Protein 4HPP (pdb70)

CATH classification: 3.10.20.70 (+1 more: 3.30.590.10)

Secondary structure (DSSP, 8-state):
---PPPPPEEEEEEE-TTS-EEEEEEEGGGHHHHHTT-EEE-GGGGG--TTS---TT-S-SSS--EEEEE-GGG-EEE---SSTTSPPEEEEEEEEE-TTS-B-TT-HHHHHHHHHHHHHHTTEEEEEEEEEEEEEE---SSS---TT-HHHHHHTTTHHHHHHHHHHHTT--EEEEEE-SSTTEEEEEE--EETHHHHHHHHHHHHHHHHHHHHHT-EEE-SSSSSTTPPP--EEEEEEEEETTS-BSSB-TTSGGGB-HHHHHHHHHHHHHHHHHHHHHS-SGGGHHHHS-STT---B--EESS-TTSSEEEE----SSS--SSTT-EEEEEEE-TTS-HHHHHHHHHHHHHHHHHTT-------PBP-SSHHHHHHHHHT-HHHHTTS-HHHHHHHHHHHHHHHHHHTT--HHHHHHHHTTT-

InterPro domains:
  IPR008146 Glutamine synthetase, catalytic domain [PF00120] (106-426)
  IPR008146 Glutamine synthetase, catalytic domain [PS51987] (108-443)
  IPR008146 Glutamine synthetase, catalytic domain [SM01230] (105-353)
  IPR008147 Glutamine synthetase, N-terminal domain [PF16952] (3-104)
  IPR014746 Glutamine synthetase/guanido kinase, catalytic domain [SSF55931] (105-440)
  IPR036651 Glutamine synthetase, N-terminal domain superfamily [G3DSA:3.10.20.70] (1-101)

Organism: Pseudomonas aeruginosa (strain ATCC 15692 / DSM 22644 / CIP 104116 / JCM 14847 / LMG 12228 / 1C / PRS 101 / PAO1) (NCBI:txid208964)

B-factor: mean 60.56, std 21.98, range [16.74, 194.94]

Sequence (426 aa):
MNRLQPVRLVSFVTTDLAGITRGRSLPLATLEEQLASGCGWVPANSSLTPQDLIDESSPWGSHGDLRLLPDPNSRVRVEQGPDAAAPALDYLHGNLVETDGTPWPACPRSLLRAEVERYRDSGLQVIAAFEHEFSLLGLPGERPAAAFSLQAQRAAGQFPGWLVSALAQAGTEPEMFLPEYGQRQYEVTCRPAQGVAAADRAVNVREVTREVARQMGLRTCFAPLPAPGAVTNGVHLHLSLQHADGSPLLYEPGRPNDLSELGEHWAAGVLAHLPALCALTAPTAASYLRLKPHHWSAAYACLGLRNREAALRICPVVSVGGKPLGKQYNLEFRPMDATTCPHLAMAAVLIAGRLGIERRLPLRRGIQALPATLGDALDCLQRDEALCAELPKPLLDTYLAMKRHELALTAGLSDDDLCRHYAELY

Solvent-accessible surface area: 18866 Å² total

Structure (mmCIF, N/CA/C/O backbone):
data_4HPP
#
_entry.id   4HPP
#
_cell.length_a   140.010
_cell.length_b   140.010
_cell.length_c   45.030
_cell.angle_alpha   90.00
_cell.angle_beta   90.00
_cell.angle_gamma   120.00
#
_symmetry.space_group_name_H-M   'P 6'
#
loop_
_entity.id
_entity.type
_entity.pdbx_description
1 polymer 'Probable glutamine synthetase'
2 non-polymer 'MAGNESIUM ION'
3 non-polymer 'CALCIUM ION'
4 non-polymer 'GLUTAMIC ACID'
5 water water
#
loop_
_atom_site.group_PDB
_atom_site.id
_atom_site.type_symbol
_atom_site.label_atom_id
_atom_site.label_alt_id
_atom_site.label_comp_id
_atom_site.label_asym_id
_atom_site.label_entity_id
_atom_site.label_seq_id
_atom_site.pdbx_PDB_ins_code
_atom_site.Cartn_x
_atom_site.Cartn_y
_atom_site.Cartn_z
_atom_site.occupancy
_atom_site.B_iso_or_equiv
_atom_site.auth_seq_id
_atom_site.auth_comp_id
_atom_site.auth_asym_id
_atom_site.auth_atom_id
_atom_site.pdbx_PDB_model_num
ATOM 1 N N . MET A 1 1 ? 5.954 -18.386 34.844 1.00 145.80 1 MET A N 1
ATOM 2 C CA . MET A 1 1 ? 6.459 -18.128 36.230 1.00 145.90 1 MET A CA 1
ATOM 3 C C . MET A 1 1 ? 7.520 -17.018 36.164 1.00 137.10 1 MET A C 1
ATOM 4 O O . MET A 1 1 ? 7.408 -15.987 36.835 1.00 121.78 1 MET A O 1
ATOM 9 N N . ASN A 1 2 ? 8.537 -17.264 35.335 1.00 121.53 2 ASN A N 1
ATOM 10 C CA . ASN A 1 2 ? 9.623 -16.337 35.031 1.00 107.43 2 ASN A CA 1
ATOM 11 C C . ASN A 1 2 ? 9.709 -16.272 33.496 1.00 100.13 2 ASN A C 1
ATOM 12 O O . ASN A 1 2 ? 9.607 -17.297 32.827 1.00 104.39 2 ASN A O 1
ATOM 17 N N . ARG A 1 3 ? 9.844 -15.081 32.922 1.00 83.77 3 ARG A N 1
ATOM 18 C CA . ARG A 1 3 ? 10.077 -14.987 31.480 1.00 70.67 3 ARG A CA 1
ATOM 19 C C . ARG A 1 3 ? 11.568 -15.228 31.221 1.00 75.52 3 ARG A C 1
ATOM 20 O O . ARG A 1 3 ? 12.416 -14.436 31.649 1.00 70.57 3 ARG A O 1
ATOM 28 N N . LEU A 1 4 ? 11.895 -16.320 30.526 1.00 81.03 4 LEU A N 1
ATOM 29 C CA . LEU A 1 4 ? 13.303 -16.670 30.296 1.00 74.40 4 LEU A CA 1
ATOM 30 C C . LEU A 1 4 ? 14.045 -15.643 29.436 1.00 66.87 4 LEU A C 1
ATOM 31 O O . LEU A 1 4 ? 13.428 -14.847 28.690 1.00 66.39 4 LEU A O 1
ATOM 36 N N . GLN A 1 5 ? 15.366 -15.678 29.589 1.00 64.50 5 GLN A N 1
ATOM 37 C CA . GLN A 1 5 ? 16.329 -14.861 28.865 1.00 66.19 5 GLN A CA 1
ATOM 38 C C . GLN A 1 5 ? 17.050 -15.672 27.771 1.00 61.54 5 GLN A C 1
ATOM 39 O O . GLN A 1 5 ? 17.333 -16.872 27.937 1.00 53.92 5 GLN A O 1
ATOM 45 N N . PRO A 1 6 ? 17.329 -15.016 26.628 1.00 60.44 6 PRO A N 1
ATOM 46 C CA . PRO A 1 6 ? 18.296 -15.455 25.607 1.00 49.85 6 PRO A CA 1
ATOM 47 C C . PRO A 1 6 ? 19.678 -15.619 26.205 1.00 45.50 6 PRO A C 1
ATOM 48 O O . PRO A 1 6 ? 20.042 -14.907 27.144 1.00 54.70 6 PRO A O 1
ATOM 52 N N . VAL A 1 7 ? 20.447 -16.575 25.732 1.00 37.99 7 VAL A N 1
ATOM 53 C CA . VAL A 1 7 ? 21.763 -16.777 26.326 1.00 37.53 7 VAL A CA 1
ATOM 54 C C . VAL A 1 7 ? 22.676 -15.628 25.886 1.00 39.64 7 VAL A C 1
ATOM 55 O O . VAL A 1 7 ? 22.552 -15.126 24.777 1.00 52.98 7 VAL A O 1
ATOM 59 N N . ARG A 1 8 ? 23.546 -15.150 26.761 1.00 44.60 8 ARG A N 1
ATOM 60 C CA . ARG A 1 8 ? 24.514 -14.167 26.356 1.00 45.97 8 ARG A CA 1
ATOM 61 C C . ARG A 1 8 ? 25.653 -14.950 25.737 1.00 48.20 8 ARG A C 1
ATOM 62 O O . ARG A 1 8 ? 26.209 -15.850 26.399 1.00 44.31 8 ARG A O 1
ATOM 70 N N . LEU A 1 9 ? 25.977 -14.615 24.475 1.00 46.00 9 LEU A N 1
ATOM 71 C CA . LEU A 1 9 ? 27.114 -15.204 23.742 1.00 39.87 9 LEU A CA 1
ATOM 72 C C . LEU A 1 9 ? 28.379 -14.320 23.823 1.00 45.89 9 LEU A C 1
ATOM 73 O O . LEU A 1 9 ? 28.310 -13.097 23.763 1.00 47.13 9 LEU A O 1
ATOM 78 N N . VAL A 1 10 ? 29.538 -14.946 23.998 1.00 43.29 10 VAL A N 1
ATOM 79 C CA . VAL A 1 10 ? 30.765 -14.214 23.956 1.00 40.39 10 VAL A CA 1
ATOM 80 C C . VAL A 1 10 ? 31.482 -14.591 22.669 1.00 41.64 10 VAL A C 1
ATOM 81 O O . VAL A 1 10 ? 31.612 -15.774 22.373 1.00 46.76 10 VAL A O 1
ATOM 85 N N . SER A 1 11 ? 31.928 -13.608 21.898 1.00 39.35 11 SER A N 1
ATOM 86 C CA . SER A 1 11 ? 32.753 -13.918 20.750 1.00 41.05 11 SER A CA 1
ATOM 87 C C . SER A 1 11 ? 34.257 -13.806 20.988 1.00 43.52 11 SER A C 1
ATOM 88 O O . SER A 1 11 ? 34.707 -12.944 21.702 1.00 50.27 11 SER A O 1
ATOM 91 N N . PHE A 1 12 ? 35.031 -14.716 20.398 1.00 51.61 12 PHE A N 1
ATOM 92 C CA . PHE A 1 12 ? 36.466 -14.541 20.184 1.00 50.36 12 PHE A CA 1
ATOM 93 C C . PHE A 1 12 ? 36.643 -14.068 18.709 1.00 52.11 12 PHE A C 1
ATOM 94 O O . PHE A 1 12 ? 36.178 -14.729 17.762 1.00 47.15 12 PHE A O 1
ATOM 102 N N . VAL A 1 13 ? 37.319 -12.931 18.540 1.00 48.01 13 VAL A N 1
ATOM 103 C CA . VAL A 1 13 ? 37.569 -12.350 17.238 1.00 42.43 13 VAL A CA 1
ATOM 104 C C . VAL A 1 13 ? 39.029 -12.217 16.837 1.00 43.60 13 VAL A C 1
ATOM 105 O O . VAL A 1 13 ? 39.935 -12.150 17.681 1.00 46.78 13 VAL A O 1
ATOM 109 N N . THR A 1 14 ? 39.247 -12.160 15.526 1.00 42.44 14 THR A N 1
ATOM 110 C CA . THR A 1 14 ? 40.529 -11.733 14.975 1.00 39.32 14 THR A CA 1
ATOM 111 C C . THR A 1 14 ? 40.175 -10.827 13.845 1.00 46.49 14 THR A C 1
ATOM 112 O O . THR A 1 14 ? 39.087 -10.960 13.259 1.00 47.08 14 THR A O 1
ATOM 116 N N . THR A 1 15 ? 41.047 -9.868 13.559 1.00 44.78 15 THR A N 1
ATOM 117 C CA . THR A 1 15 ? 40.822 -8.963 12.445 1.00 41.81 15 THR A CA 1
ATOM 118 C C . THR A 1 15 ? 41.839 -9.367 11.391 1.00 44.48 15 THR A C 1
ATOM 119 O O . THR A 1 15 ? 43.036 -9.326 11.654 1.00 48.42 15 THR A O 1
ATOM 123 N N . ASP A 1 16 ? 41.364 -9.828 10.228 1.00 47.41 16 ASP A N 1
ATOM 124 C CA . ASP A 1 16 ? 42.274 -10.463 9.292 1.00 46.72 16 ASP A CA 1
ATOM 125 C C . ASP A 1 16 ? 42.904 -9.439 8.417 1.00 49.74 16 ASP A C 1
ATOM 126 O O . ASP A 1 16 ? 42.702 -8.239 8.625 1.00 47.62 16 ASP A O 1
ATOM 131 N N . LEU A 1 17 ? 43.681 -9.927 7.447 1.00 54.47 17 LEU A N 1
ATOM 132 C CA . LEU A 1 17 ? 44.585 -9.066 6.678 1.00 52.36 17 LEU A CA 1
ATOM 133 C C . LEU A 1 17 ? 43.758 -8.288 5.686 1.00 45.95 17 LEU A C 1
ATOM 134 O O . LEU A 1 17 ? 44.212 -7.266 5.050 1.00 47.00 17 LEU A O 1
ATOM 139 N N . ALA A 1 18 ? 42.528 -8.772 5.594 1.00 38.07 18 ALA A N 1
ATOM 140 C CA . ALA A 1 18 ? 41.518 -8.158 4.735 1.00 45.47 18 ALA A CA 1
ATOM 141 C C . ALA A 1 18 ? 40.735 -7.033 5.487 1.00 44.20 18 ALA A C 1
ATOM 142 O O . ALA A 1 18 ? 39.817 -6.392 4.949 1.00 45.43 18 ALA A O 1
ATOM 144 N N . GLY A 1 19 ? 41.127 -6.802 6.740 1.00 47.36 19 GLY A N 1
ATOM 145 C CA . GLY A 1 19 ? 40.543 -5.760 7.579 1.00 42.86 19 GLY A CA 1
ATOM 146 C C . GLY A 1 19 ? 39.154 -6.117 8.022 1.00 43.11 19 GLY A C 1
ATOM 147 O O . GLY A 1 19 ? 38.415 -5.234 8.471 1.00 43.14 19 GLY A O 1
ATOM 148 N N . ILE A 1 20 ? 38.814 -7.406 7.931 1.00 41.03 20 ILE A N 1
ATOM 149 C CA . ILE A 1 20 ? 37.550 -7.953 8.467 1.00 40.33 20 ILE A CA 1
ATOM 150 C C . ILE A 1 20 ? 37.750 -8.633 9.826 1.00 44.54 20 ILE A C 1
ATOM 151 O O . ILE A 1 20 ? 38.720 -9.386 10.009 1.00 50.12 20 ILE A O 1
ATOM 156 N N . THR A 1 21 ? 36.829 -8.398 10.770 1.00 43.10 21 THR A N 1
ATOM 157 C CA . THR A 1 21 ? 36.858 -9.009 12.120 1.00 39.08 21 THR A CA 1
ATOM 158 C C . THR A 1 21 ? 35.888 -10.151 12.139 1.00 38.11 21 THR A C 1
ATOM 159 O O . THR A 1 21 ? 34.690 -9.948 11.899 1.00 36.16 21 THR A O 1
ATOM 163 N N . ARG A 1 22 ? 36.398 -11.325 12.487 1.00 40.61 22 ARG A N 1
ATOM 164 C CA . ARG A 1 22 ? 35.731 -12.602 12.366 1.00 37.82 22 ARG A CA 1
ATOM 165 C C . ARG A 1 22 ? 35.878 -13.345 13.687 1.00 42.78 22 ARG A C 1
ATOM 166 O O . ARG A 1 22 ? 36.837 -13.089 14.422 1.00 38.29 22 ARG A O 1
ATOM 174 N N . GLY A 1 23 ? 34.949 -14.253 14.006 1.00 42.73 23 GLY A N 1
ATOM 175 C CA . GLY A 1 23 ? 35.167 -15.099 15.145 1.00 36.54 23 GLY A CA 1
ATOM 176 C C . GLY A 1 23 ? 34.059 -16.082 15.335 1.00 42.29 23 GLY A C 1
ATOM 177 O O . GLY A 1 23 ? 33.309 -16.372 14.392 1.00 37.22 23 GLY A O 1
ATOM 178 N N . ARG A 1 24 ? 33.935 -16.562 16.584 1.00 37.21 24 ARG A N 1
ATOM 179 C CA . ARG A 1 24 ? 33.039 -17.641 16.937 1.00 37.23 24 ARG A CA 1
ATOM 180 C C . ARG A 1 24 ? 32.579 -17.360 18.319 1.00 43.89 24 ARG A C 1
ATOM 181 O O . ARG A 1 24 ? 33.314 -16.741 19.078 1.00 43.00 24 ARG A O 1
ATOM 189 N N . SER A 1 25 ? 31.406 -17.846 18.708 1.00 41.54 25 SER A N 1
ATOM 190 C CA . SER A 1 25 ? 30.943 -17.468 20.032 1.00 43.97 25 SER A CA 1
ATOM 191 C C . SER A 1 25 ? 30.492 -18.653 20.855 1.00 47.13 25 SER A C 1
ATOM 192 O O . SER A 1 25 ? 30.241 -19.757 20.319 1.00 48.99 25 SER A O 1
ATOM 195 N N . LEU A 1 26 ? 30.424 -18.425 22.158 1.00 45.63 26 LEU A N 1
ATOM 196 C CA . LEU A 1 26 ? 30.081 -19.478 23.143 1.00 45.28 26 LEU A CA 1
ATOM 197 C C . LEU A 1 26 ? 29.185 -18.924 24.239 1.00 42.21 26 LEU A C 1
ATOM 198 O O . LEU A 1 26 ? 29.116 -17.713 24.424 1.00 45.70 26 LEU A O 1
ATOM 203 N N . PRO A 1 27 ? 28.470 -19.796 24.951 1.00 43.32 27 PRO A N 1
ATOM 204 C CA . PRO A 1 27 ? 27.644 -19.235 26.044 1.00 45.37 27 PRO A CA 1
ATOM 205 C C . PRO A 1 27 ? 28.531 -18.647 27.137 1.00 42.49 27 PRO A C 1
ATOM 206 O O . PRO A 1 27 ? 29.613 -19.215 27.421 1.00 34.99 27 PRO A O 1
ATOM 210 N N . LEU A 1 28 ? 28.108 -17.500 27.680 1.00 40.46 28 LEU A N 1
ATOM 211 C CA . LEU A 1 28 ? 28.833 -16.848 28.794 1.00 50.45 28 LEU A CA 1
ATOM 212 C C . LEU A 1 28 ? 29.297 -17.852 29.879 1.00 46.14 28 LEU A C 1
ATOM 213 O O . LEU A 1 28 ? 30.458 -17.853 30.261 1.00 51.47 28 LEU A O 1
ATOM 218 N N . ALA A 1 29 ? 28.424 -18.759 30.299 1.00 47.47 29 ALA A N 1
ATOM 219 C CA . ALA A 1 29 ? 28.788 -19.692 31.376 1.00 54.65 29 ALA A CA 1
ATOM 220 C C . ALA A 1 29 ? 30.063 -20.425 31.102 1.00 54.97 29 ALA A C 1
ATOM 221 O O . ALA A 1 29 ? 30.647 -20.971 32.036 1.00 68.82 29 ALA A O 1
ATOM 223 N N . THR A 1 30 ? 30.468 -20.484 29.834 1.00 47.72 30 THR A N 1
ATOM 224 C CA . THR A 1 30 ? 31.589 -21.354 29.440 1.00 47.59 30 THR A CA 1
ATOM 225 C C . THR A 1 30 ? 32.864 -20.538 29.292 1.00 47.88 30 THR A C 1
ATOM 226 O O . THR A 1 30 ? 33.961 -21.087 29.048 1.00 50.41 30 THR A O 1
ATOM 230 N N . LEU A 1 31 ? 32.737 -19.225 29.443 1.00 44.94 31 LEU A N 1
ATOM 231 C CA . LEU A 1 31 ? 33.840 -18.359 29.083 1.00 47.52 31 LEU A CA 1
ATOM 232 C C . LEU A 1 31 ? 35.124 -18.796 29.774 1.00 50.24 31 LEU A C 1
ATOM 233 O O . LEU A 1 31 ? 36.098 -19.043 29.081 1.00 63.82 31 LEU A O 1
ATOM 238 N N . GLU A 1 32 ? 35.111 -18.921 31.110 1.00 59.62 32 GLU A N 1
ATOM 239 C CA . GLU A 1 32 ? 36.266 -19.394 31.916 1.00 65.72 32 GLU A CA 1
ATOM 240 C C . GLU A 1 32 ? 36.922 -20.677 31.371 1.00 67.71 32 GLU A C 1
ATOM 241 O O . GLU A 1 32 ? 38.134 -20.728 31.192 1.00 59.19 32 GLU A O 1
ATOM 247 N N . GLU A 1 33 ? 36.138 -21.720 31.128 1.00 66.60 33 GLU A N 1
ATOM 248 C CA . GLU A 1 33 ? 36.717 -22.949 30.619 1.00 74.53 33 GLU A CA 1
ATOM 249 C C . GLU A 1 33 ? 37.339 -22.658 29.272 1.00 76.37 33 GLU A C 1
ATOM 250 O O . GLU A 1 33 ? 38.432 -23.138 28.980 1.00 76.65 33 GLU A O 1
ATOM 256 N N . GLN A 1 34 ? 36.682 -21.812 28.481 1.00 74.02 34 GLN A N 1
ATOM 257 C CA . GLN A 1 34 ? 37.104 -21.597 27.093 1.00 68.03 34 GLN A CA 1
ATOM 258 C C . GLN A 1 34 ? 38.361 -20.732 26.889 1.00 66.74 34 GLN A C 1
ATOM 259 O O . GLN A 1 34 ? 39.111 -20.913 25.889 1.00 56.74 34 GLN A O 1
ATOM 265 N N . LEU A 1 35 ? 38.610 -19.835 27.851 1.00 58.26 35 LEU A N 1
ATOM 266 C CA . LEU A 1 35 ? 39.724 -18.885 27.759 1.00 63.06 35 LEU A CA 1
ATOM 267 C C . LEU A 1 35 ? 41.116 -19.487 27.468 1.00 64.94 35 LEU A C 1
ATOM 268 O O . LEU A 1 35 ? 41.875 -18.905 26.687 1.00 73.60 35 LEU A O 1
ATOM 273 N N . ALA A 1 36 ? 41.450 -20.627 28.076 1.00 65.02 36 ALA A N 1
ATOM 274 C CA . ALA A 1 36 ? 42.787 -21.228 27.894 1.00 67.24 36 ALA A CA 1
ATOM 275 C C . ALA A 1 36 ? 43.033 -21.888 26.523 1.00 67.45 36 ALA A C 1
ATOM 276 O O . ALA A 1 36 ? 44.173 -21.851 26.006 1.00 65.97 36 ALA A O 1
ATOM 278 N N . SER A 1 37 ? 41.981 -22.484 25.956 1.00 58.10 37 SER A N 1
ATOM 279 C CA . SER A 1 37 ? 42.058 -23.199 24.676 1.00 61.45 37 SER A CA 1
ATOM 280 C C . SER A 1 37 ? 41.709 -22.261 23.523 1.00 57.01 37 SER A C 1
ATOM 281 O O . SER A 1 37 ? 42.006 -22.552 22.382 1.00 59.06 37 SER A O 1
ATOM 284 N N . GLY A 1 38 ? 41.023 -21.162 23.836 1.00 56.69 38 GLY A N 1
ATOM 285 C CA . GLY A 1 38 ? 40.380 -20.326 22.841 1.00 46.70 38 GLY A CA 1
ATOM 286 C C . GLY A 1 38 ? 39.387 -21.172 22.080 1.00 52.42 38 GLY A C 1
ATOM 287 O O . GLY A 1 38 ? 38.747 -22.035 22.689 1.00 47.78 38 GLY A O 1
ATOM 288 N N . CYS A 1 39 ? 39.300 -20.932 20.754 1.00 52.78 39 CYS A N 1
ATOM 289 C CA . CYS A 1 39 ? 38.440 -21.655 19.801 1.00 46.25 39 CYS A CA 1
ATOM 290 C C . CYS A 1 39 ? 39.204 -22.003 18.552 1.00 46.64 39 CYS A C 1
ATOM 291 O O . CYS A 1 39 ? 40.183 -21.327 18.214 1.00 52.08 39 CYS A O 1
ATOM 294 N N . GLY A 1 40 ? 38.739 -23.017 17.827 1.00 45.89 40 GLY A N 1
ATOM 295 C CA . GLY A 1 40 ? 39.370 -23.389 16.565 1.00 45.92 40 GLY A CA 1
ATOM 296 C C . GLY A 1 40 ? 39.383 -22.263 15.528 1.00 47.96 40 GLY A C 1
ATOM 297 O O . GLY A 1 40 ? 38.630 -21.312 15.616 1.00 48.45 40 GLY A O 1
ATOM 298 N N . TRP A 1 41 ? 40.278 -22.349 14.557 1.00 50.23 41 TRP A N 1
ATOM 299 C CA . TRP A 1 41 ? 40.300 -21.398 13.436 1.00 51.53 41 TRP A CA 1
ATOM 300 C C . TRP A 1 41 ? 41.067 -22.042 12.332 1.00 47.27 41 TRP A C 1
ATOM 301 O O . TRP A 1 41 ? 41.860 -22.946 12.582 1.00 62.14 41 TRP A O 1
ATOM 312 N N . VAL A 1 42 ? 40.841 -21.627 11.100 1.00 49.24 42 VAL A N 1
ATOM 313 C CA . VAL A 1 42 ? 41.376 -22.348 9.903 1.00 50.22 42 VAL A CA 1
ATOM 314 C C . VAL A 1 42 ? 42.385 -21.375 9.264 1.00 53.91 42 VAL A C 1
ATOM 315 O O . VAL A 1 42 ? 42.038 -20.220 9.030 1.00 60.19 42 VAL A O 1
ATOM 319 N N . PRO A 1 43 ? 43.649 -21.802 9.037 1.00 54.09 43 PRO A N 1
ATOM 320 C CA . PRO A 1 43 ? 44.666 -20.884 8.501 1.00 51.05 43 PRO A CA 1
ATOM 321 C C . PRO A 1 43 ? 44.281 -20.266 7.152 1.00 53.72 43 PRO A C 1
ATOM 322 O O . PRO A 1 43 ? 44.612 -19.090 6.885 1.00 59.10 43 PRO A O 1
ATOM 326 N N . ALA A 1 44 ? 43.576 -21.041 6.325 1.00 49.96 44 ALA A N 1
ATOM 327 C CA . ALA A 1 44 ? 43.197 -20.595 4.981 1.00 60.46 44 ALA A CA 1
ATOM 328 C C . ALA A 1 44 ? 42.243 -19.379 4.979 1.00 64.49 44 ALA A C 1
ATOM 329 O O . ALA A 1 44 ? 42.101 -18.716 3.923 1.00 64.19 44 ALA A O 1
ATOM 331 N N . ASN A 1 45 ? 41.631 -19.082 6.140 1.00 53.88 45 ASN A N 1
ATOM 332 C CA . ASN A 1 45 ? 40.769 -17.889 6.298 1.00 56.57 45 ASN A CA 1
ATOM 333 C C . ASN A 1 45 ? 41.567 -16.611 6.083 1.00 60.71 45 ASN A C 1
ATOM 334 O O . ASN A 1 45 ? 41.034 -15.603 5.611 1.00 61.43 45 ASN A O 1
ATOM 339 N N . SER A 1 46 ? 42.858 -16.678 6.407 1.00 58.93 46 SER A N 1
ATOM 340 C CA . SER A 1 46 ? 43.774 -15.563 6.181 1.00 55.80 46 SER A CA 1
ATOM 341 C C . SER A 1 46 ? 44.102 -15.339 4.692 1.00 58.32 46 SER A C 1
ATOM 342 O O . SER A 1 46 ? 44.673 -14.301 4.324 1.00 59.38 46 SER A O 1
ATOM 345 N N . SER A 1 47 ? 43.704 -16.258 3.823 1.00 50.43 47 SER A N 1
ATOM 346 C CA . SER A 1 47 ? 43.778 -15.940 2.403 1.00 49.82 47 SER A CA 1
ATOM 347 C C . SER A 1 47 ? 42.453 -15.417 1.821 1.00 57.34 47 SER A C 1
ATOM 348 O O . SER A 1 47 ? 42.358 -15.310 0.591 1.00 56.16 47 SER A O 1
ATOM 351 N N . LEU A 1 48 ? 41.418 -15.145 2.641 1.00 55.65 48 LEU A N 1
ATOM 352 C CA . LEU A 1 48 ? 40.175 -14.598 2.048 1.00 53.92 48 LEU A CA 1
ATOM 353 C C . LEU A 1 48 ? 40.379 -13.164 1.671 1.00 51.51 48 LEU A C 1
ATOM 354 O O . LEU A 1 48 ? 40.905 -12.384 2.459 1.00 57.50 48 LEU A O 1
ATOM 359 N N . THR A 1 49 ? 39.969 -12.861 0.440 1.00 54.13 49 THR A N 1
ATOM 360 C CA . THR A 1 49 ? 39.983 -11.529 -0.148 1.00 54.94 49 THR A CA 1
ATOM 361 C C . THR A 1 49 ? 38.747 -10.775 0.330 1.00 56.09 49 THR A C 1
ATOM 362 O O . THR A 1 49 ? 37.848 -11.382 0.887 1.00 54.24 49 THR A O 1
ATOM 366 N N . PRO A 1 50 ? 38.672 -9.451 0.071 1.00 55.34 50 PRO A N 1
ATOM 367 C CA . PRO A 1 50 ? 37.418 -8.808 0.460 1.00 54.11 50 PRO A CA 1
ATOM 368 C C . PRO A 1 50 ? 36.147 -9.449 -0.124 1.00 57.47 50 PRO A C 1
ATOM 369 O O . PRO A 1 50 ? 35.074 -9.367 0.474 1.00 66.71 50 PRO A O 1
ATOM 373 N N . GLN A 1 51 ? 36.270 -10.123 -1.256 1.00 65.24 51 GLN A N 1
ATOM 374 C CA . GLN A 1 51 ? 35.107 -10.671 -1.946 1.00 67.41 51 GLN A CA 1
ATOM 375 C C . GLN A 1 51 ? 34.817 -12.088 -1.486 1.00 65.83 51 GLN A C 1
ATOM 376 O O . GLN A 1 51 ? 33.999 -12.784 -2.074 1.00 65.11 51 GLN A O 1
ATOM 382 N N . ASP A 1 52 ? 35.511 -12.489 -0.429 1.00 61.75 52 ASP A N 1
ATOM 383 C CA . ASP A 1 52 ? 35.293 -13.769 0.259 1.00 66.63 52 ASP A CA 1
ATOM 384 C C . ASP A 1 52 ? 35.780 -15.000 -0.479 1.00 70.39 52 ASP A C 1
ATOM 385 O O . ASP A 1 52 ? 35.316 -16.109 -0.216 1.00 67.20 52 ASP A O 1
ATOM 390 N N . LEU A 1 53 ? 36.742 -14.810 -1.379 1.00 77.18 53 LEU A N 1
ATOM 391 C CA . LEU A 1 53 ? 37.297 -15.930 -2.155 1.00 73.96 53 LEU A CA 1
ATOM 392 C C . LEU A 1 53 ? 38.719 -16.207 -1.739 1.00 69.90 53 LEU A C 1
ATOM 393 O O . LEU A 1 53 ? 39.476 -15.303 -1.407 1.00 73.19 53 LEU A O 1
ATOM 398 N N . ILE A 1 54 ? 39.044 -17.484 -1.731 1.00 68.18 54 ILE A N 1
ATOM 399 C CA . ILE A 1 54 ? 40.397 -17.971 -1.593 1.00 65.54 54 ILE A CA 1
ATOM 400 C C . ILE A 1 54 ? 40.864 -18.524 -2.969 1.00 74.08 54 ILE A C 1
ATOM 401 O O . ILE A 1 54 ? 40.088 -19.207 -3.682 1.00 63.80 54 ILE A O 1
ATOM 406 N N . ASP A 1 55 ? 42.107 -18.205 -3.346 1.00 76.48 55 ASP A N 1
ATOM 407 C CA . ASP A 1 55 ? 42.777 -18.810 -4.513 1.00 76.44 55 ASP A CA 1
ATOM 408 C C . ASP A 1 55 ? 43.483 -20.102 -4.174 1.00 72.47 55 ASP A C 1
ATOM 409 O O . ASP A 1 55 ? 43.697 -20.393 -3.002 1.00 80.68 55 ASP A O 1
ATOM 414 N N . GLU A 1 56 ? 43.874 -20.864 -5.199 1.00 82.11 56 GLU A N 1
ATOM 415 C CA . GLU A 1 56 ? 44.812 -21.994 -5.010 1.00 82.51 56 GLU A CA 1
ATOM 416 C C . GLU A 1 56 ? 46.251 -21.503 -4.677 1.00 78.39 56 GLU A C 1
ATOM 417 O O . GLU A 1 56 ? 47.092 -22.277 -4.203 1.00 69.94 56 GLU A O 1
ATOM 423 N N . SER A 1 57 ? 46.512 -20.213 -4.934 1.00 81.69 57 SER A N 1
ATOM 424 C CA . SER A 1 57 ? 47.801 -19.535 -4.633 1.00 84.94 57 SER A CA 1
ATOM 425 C C . SER A 1 57 ? 48.095 -19.335 -3.144 1.00 86.00 57 SER A C 1
ATOM 426 O O . SER A 1 57 ? 49.132 -18.779 -2.786 1.00 84.42 57 SER A O 1
ATOM 429 N N . SER A 1 58 ? 47.162 -19.760 -2.292 1.00 91.90 58 SER A N 1
ATOM 430 C CA . SER A 1 58 ? 47.306 -19.718 -0.838 1.00 82.84 58 SER A CA 1
ATOM 431 C C . SER A 1 58 ? 48.350 -20.714 -0.358 1.00 80.24 58 SER A C 1
ATOM 432 O O . SER A 1 58 ? 48.435 -21.811 -0.900 1.00 86.75 58 SER A O 1
ATOM 435 N N . PRO A 1 59 ? 49.133 -20.350 0.672 1.00 76.32 59 PRO A N 1
ATOM 436 C CA . PRO A 1 59 ? 50.077 -21.316 1.209 1.00 80.90 59 PRO A CA 1
ATOM 437 C C . PRO A 1 59 ? 49.421 -22.300 2.168 1.00 78.77 59 PRO A C 1
ATOM 438 O O . PRO A 1 59 ? 50.107 -23.218 2.649 1.00 81.27 59 PRO A O 1
ATOM 442 N N . TRP A 1 60 ? 48.119 -22.132 2.419 1.00 72.75 60 TRP A N 1
ATOM 443 C CA . TRP A 1 60 ? 47.495 -22.730 3.613 1.00 83.88 60 TRP A CA 1
ATOM 444 C C . TRP A 1 60 ? 46.577 -23.901 3.414 1.00 92.43 60 TRP A C 1
ATOM 445 O O . TRP A 1 60 ? 46.184 -24.541 4.403 1.00 93.74 60 TRP A O 1
ATOM 456 N N . GLY A 1 61 ? 46.235 -24.206 2.160 1.00 85.65 61 GLY A N 1
ATOM 457 C CA . GLY A 1 61 ? 45.469 -25.415 1.844 1.00 100.72 61 GLY A CA 1
ATOM 458 C C . GLY A 1 61 ? 46.154 -26.669 2.386 1.00 118.03 61 GLY A C 1
ATOM 459 O O . GLY A 1 61 ? 47.393 -26.744 2.449 1.00 116.39 61 GLY A O 1
ATOM 460 N N . SER A 1 62 ? 45.348 -27.660 2.770 1.00 124.92 62 SER A N 1
ATOM 461 C CA . SER A 1 62 ? 45.821 -28.803 3.565 1.00 121.11 62 SER A CA 1
ATOM 462 C C . SER A 1 62 ? 46.147 -28.370 4.996 1.00 111.28 62 SER A C 1
ATOM 463 O O . SER A 1 62 ? 45.299 -28.521 5.887 1.00 106.22 62 SER A O 1
ATOM 466 N N . HIS A 1 63 ? 47.354 -27.812 5.176 1.00 96.74 63 HIS A N 1
ATOM 467 C CA . HIS A 1 63 ? 47.924 -27.398 6.481 1.00 103.16 63 HIS A CA 1
ATOM 468 C C . HIS A 1 63 ? 46.983 -27.460 7.686 1.00 96.69 63 HIS A C 1
ATOM 469 O O . HIS A 1 63 ? 45.775 -27.141 7.593 1.00 71.47 63 HIS A O 1
ATOM 476 N N . GLY A 1 64 ? 47.556 -27.883 8.821 1.00 95.64 64 GLY A N 1
ATOM 477 C CA . GLY A 1 64 ? 46.822 -28.148 10.060 1.00 90.95 64 GLY A CA 1
ATOM 478 C C . GLY A 1 64 ? 46.255 -26.872 10.640 1.00 91.99 64 GLY A C 1
ATOM 479 O O . GLY A 1 64 ? 46.923 -25.837 10.597 1.00 102.83 64 GLY A O 1
ATOM 480 N N . ASP A 1 65 ? 45.027 -26.950 11.168 1.00 82.58 65 ASP A N 1
ATOM 481 C CA . ASP A 1 65 ? 44.316 -25.797 11.755 1.00 83.16 65 ASP A CA 1
ATOM 482 C C . ASP A 1 65 ? 44.819 -25.197 13.124 1.00 77.65 65 ASP A C 1
ATOM 483 O O . ASP A 1 65 ? 45.606 -25.817 13.835 1.00 79.24 65 ASP A O 1
ATOM 488 N N . LEU A 1 66 ? 44.363 -23.982 13.447 1.00 67.13 66 LEU A N 1
ATOM 489 C CA . LEU A 1 66 ? 44.947 -23.134 14.499 1.00 59.80 66 LEU A CA 1
ATOM 490 C C . LEU A 1 66 ? 44.025 -22.921 15.711 1.00 57.72 66 LEU A C 1
ATOM 491 O O . LEU A 1 66 ? 42.856 -23.284 15.683 1.00 56.21 66 LEU A O 1
ATOM 496 N N . ARG A 1 67 ? 44.556 -22.278 16.758 1.00 56.80 67 ARG A N 1
ATOM 497 C CA . ARG A 1 67 ? 43.747 -21.802 17.865 1.00 53.30 67 ARG A CA 1
ATOM 498 C C . ARG A 1 67 ? 43.695 -20.294 17.833 1.00 52.29 67 ARG A C 1
ATOM 499 O O . ARG A 1 67 ? 44.698 -19.685 17.577 1.00 50.87 67 ARG A O 1
ATOM 507 N N . LEU A 1 68 ? 42.513 -19.729 18.109 1.00 50.12 68 LEU A N 1
ATOM 508 C CA . LEU A 1 68 ? 42.296 -18.313 18.279 1.00 49.04 68 LEU A CA 1
ATOM 509 C C . LEU A 1 68 ? 42.181 -18.103 19.782 1.00 50.73 68 LEU A C 1
ATOM 510 O O . LEU A 1 68 ? 41.168 -18.479 20.404 1.00 45.20 68 LEU A O 1
ATOM 515 N N . LEU A 1 69 ? 43.211 -17.488 20.342 1.00 48.63 69 LEU A N 1
ATOM 516 C CA . LEU A 1 69 ? 43.406 -17.442 21.793 1.00 52.73 69 LEU A CA 1
ATOM 517 C C . LEU A 1 69 ? 43.071 -16.047 22.327 1.00 49.77 69 LEU A C 1
ATOM 518 O O . LEU A 1 69 ? 43.882 -15.138 22.187 1.00 53.14 69 LEU A O 1
ATOM 523 N N . PRO A 1 70 ? 41.870 -15.867 22.904 1.00 47.49 70 PRO A N 1
ATOM 524 C CA . PRO A 1 70 ? 41.421 -14.553 23.416 1.00 52.19 70 PRO A CA 1
ATOM 525 C C . PRO A 1 70 ? 42.404 -13.970 24.443 1.00 59.14 70 PRO A C 1
ATOM 526 O O . PRO A 1 70 ? 42.876 -14.679 25.337 1.00 57.81 70 PRO A O 1
ATOM 530 N N . ASP A 1 71 ? 42.746 -12.699 24.279 1.00 59.06 71 ASP A N 1
ATOM 531 C CA . ASP A 1 71 ? 43.573 -12.042 25.243 1.00 56.08 71 ASP A CA 1
ATOM 532 C C . ASP A 1 71 ? 42.601 -11.405 26.229 1.00 59.23 71 ASP A C 1
ATOM 533 O O . ASP A 1 71 ? 41.800 -10.560 25.831 1.00 52.85 71 ASP A O 1
ATOM 538 N N . PRO A 1 72 ? 42.678 -11.797 27.529 1.00 66.58 72 PRO A N 1
ATOM 539 C CA . PRO A 1 72 ? 41.605 -11.396 28.471 1.00 54.85 72 PRO A CA 1
ATOM 540 C C . PRO A 1 72 ? 41.568 -9.908 28.688 1.00 53.86 72 PRO A C 1
ATOM 541 O O . PRO A 1 72 ? 40.530 -9.367 29.077 1.00 53.66 72 PRO A O 1
ATOM 545 N N . ASN A 1 73 ? 42.684 -9.231 28.418 1.00 58.67 73 ASN A N 1
ATOM 546 C CA . ASN A 1 73 ? 42.739 -7.776 28.663 1.00 58.73 73 ASN A CA 1
ATOM 547 C C . ASN A 1 73 ? 42.057 -6.878 27.617 1.00 53.00 73 ASN A C 1
ATOM 548 O O . ASN A 1 73 ? 41.902 -5.692 27.839 1.00 66.36 73 ASN A O 1
ATOM 553 N N . SER A 1 74 ? 41.627 -7.455 26.503 1.00 52.88 74 SER A N 1
ATOM 554 C CA . SER A 1 74 ? 41.074 -6.715 25.381 1.00 48.04 74 SER A CA 1
ATOM 555 C C . SER A 1 74 ? 39.545 -6.793 25.345 1.00 50.79 74 SER A C 1
ATOM 556 O O . SER A 1 74 ? 38.947 -6.286 24.407 1.00 47.25 74 SER A O 1
ATOM 559 N N . ARG A 1 75 ? 38.932 -7.441 26.344 1.00 41.72 75 ARG A N 1
ATOM 560 C CA . ARG A 1 75 ? 37.498 -7.617 26.370 1.00 42.20 75 ARG A CA 1
ATOM 561 C C . ARG A 1 75 ? 36.657 -6.338 26.156 1.00 44.85 75 ARG A C 1
ATOM 562 O O . ARG A 1 75 ? 36.888 -5.314 26.789 1.00 42.91 75 ARG A O 1
ATOM 570 N N . VAL A 1 76 ? 35.685 -6.425 25.244 1.00 42.95 76 VAL A N 1
ATOM 571 C CA . VAL A 1 76 ? 34.707 -5.362 25.041 1.00 47.05 76 VAL A CA 1
ATOM 572 C C . VAL A 1 76 ? 33.332 -5.805 25.504 1.00 47.80 76 VAL A C 1
ATOM 573 O O . VAL A 1 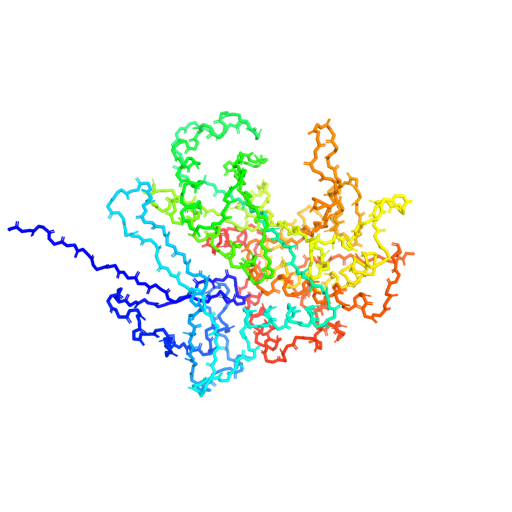76 ? 32.894 -6.889 25.152 1.00 60.67 76 VAL A O 1
ATOM 577 N N . ARG A 1 77 ? 32.669 -4.970 26.299 1.00 46.23 77 ARG A N 1
ATOM 578 C CA . ARG A 1 77 ? 31.370 -5.293 26.860 1.00 49.17 77 ARG A CA 1
ATOM 579 C C . ARG A 1 77 ? 30.510 -4.080 26.648 1.00 46.32 77 ARG A C 1
ATOM 580 O O . ARG A 1 77 ? 30.708 -3.085 27.343 1.00 48.37 77 ARG A O 1
ATOM 588 N N . VAL A 1 78 ? 29.549 -4.141 25.729 1.00 42.76 78 VAL A N 1
ATOM 589 C CA . VAL A 1 78 ? 28.540 -3.070 25.621 1.00 38.16 78 VAL A CA 1
ATOM 590 C C . VAL A 1 78 ? 27.246 -3.734 26.025 1.00 45.98 78 VAL A C 1
ATOM 591 O O . VAL A 1 78 ? 26.701 -4.572 25.279 1.00 38.16 78 VAL A O 1
ATOM 595 N N . GLU A 1 79 ? 26.750 -3.364 27.207 1.00 45.07 79 GLU A N 1
ATOM 596 C CA . GLU A 1 79 ? 25.596 -4.026 27.782 1.00 43.07 79 GLU A CA 1
ATOM 597 C C . GLU A 1 79 ? 24.339 -3.487 27.168 1.00 44.85 79 GLU A C 1
ATOM 598 O O . GLU A 1 79 ? 23.375 -4.221 26.968 1.00 47.22 79 GLU A O 1
ATOM 604 N N . GLN A 1 80 ? 24.323 -2.202 26.845 1.00 44.88 80 GLN A N 1
ATOM 605 C CA . GLN A 1 80 ? 23.072 -1.653 26.330 1.00 46.00 80 GLN A CA 1
ATOM 606 C C . GLN A 1 80 ? 23.264 -0.721 25.185 1.00 46.90 80 GLN A C 1
ATOM 607 O O . GLN A 1 80 ? 24.145 0.156 25.242 1.00 50.88 80 GLN A O 1
ATOM 613 N N . GLY A 1 81 ? 22.442 -0.888 24.154 1.00 43.74 81 GLY A N 1
ATOM 614 C CA . GLY A 1 81 ? 22.481 0.046 23.041 1.00 48.71 81 GLY A CA 1
ATOM 615 C C . GLY A 1 81 ? 21.101 0.599 22.803 1.00 50.79 81 GLY A C 1
ATOM 616 O O . GLY A 1 81 ? 20.209 0.398 23.621 1.00 43.08 81 GLY A O 1
ATOM 617 N N . PRO A 1 82 ? 20.909 1.249 21.649 1.00 48.27 82 PRO A N 1
ATOM 618 C CA . PRO A 1 82 ? 19.674 1.921 21.302 1.00 45.77 82 PRO A CA 1
ATOM 619 C C . PRO A 1 82 ? 18.414 1.053 21.421 1.00 43.44 82 PRO A C 1
ATOM 620 O O . PRO A 1 82 ? 17.328 1.546 21.750 1.00 49.68 82 PRO A O 1
ATOM 624 N N . ASP A 1 83 ? 18.560 -0.219 21.121 1.00 45.54 83 ASP A N 1
ATOM 625 C CA . ASP A 1 83 ? 17.453 -1.185 21.119 1.00 45.87 83 ASP A CA 1
ATOM 626 C C . ASP A 1 83 ? 17.499 -1.929 22.469 1.00 47.37 83 ASP A C 1
ATOM 627 O O . ASP A 1 83 ? 18.485 -2.628 22.783 1.00 52.07 83 ASP A O 1
ATOM 632 N N . ALA A 1 84 ? 16.485 -1.785 23.305 1.00 50.06 84 ALA A N 1
ATOM 633 C CA . ALA A 1 84 ? 16.620 -2.374 24.672 1.00 53.03 84 ALA A CA 1
ATOM 634 C C . ALA A 1 84 ? 16.506 -3.906 24.669 1.00 51.33 84 ALA A C 1
ATOM 635 O O . ALA A 1 84 ? 16.954 -4.575 25.610 1.00 48.62 84 ALA A O 1
ATOM 637 N N . ALA A 1 85 ? 16.012 -4.444 23.545 1.00 49.98 85 ALA A N 1
ATOM 638 C CA . ALA A 1 85 ? 15.817 -5.876 23.376 1.00 44.52 85 ALA A CA 1
ATOM 639 C C . ALA A 1 85 ? 17.052 -6.570 22.762 1.00 45.26 85 ALA A C 1
ATOM 640 O O . ALA A 1 85 ? 17.009 -7.779 22.487 1.00 39.71 85 ALA A O 1
ATOM 642 N N . ALA A 1 86 ? 18.137 -5.821 22.523 1.00 44.94 86 ALA A N 1
ATOM 643 C CA . ALA A 1 86 ? 19.244 -6.382 21.731 1.00 44.84 86 ALA A CA 1
ATOM 644 C C . ALA A 1 86 ? 20.304 -7.040 22.600 1.00 43.14 86 ALA A C 1
ATOM 645 O O . ALA A 1 86 ? 20.490 -6.699 23.727 1.00 50.93 86 ALA A O 1
ATOM 647 N N . PRO A 1 87 ? 20.995 -8.016 22.062 1.00 44.83 87 PRO A N 1
ATOM 648 C CA . PRO A 1 87 ? 21.896 -8.694 22.966 1.00 40.39 87 PRO A CA 1
ATOM 649 C C . PRO A 1 87 ? 23.061 -7.751 23.330 1.00 43.35 87 PRO A C 1
ATOM 650 O O . PRO A 1 87 ? 23.417 -6.862 22.552 1.00 36.65 87 PRO A O 1
ATOM 654 N N . ALA A 1 88 ? 23.658 -7.930 24.516 1.00 41.00 88 ALA A N 1
ATOM 655 C CA . ALA A 1 88 ? 24.904 -7.261 24.738 1.00 42.32 88 ALA A CA 1
ATOM 656 C C . ALA A 1 88 ? 25.819 -7.585 23.519 1.00 39.09 88 ALA A C 1
ATOM 657 O O . ALA A 1 88 ? 25.599 -8.561 22.814 1.00 38.77 88 ALA A O 1
ATOM 659 N N . LEU A 1 89 ? 26.806 -6.739 23.290 1.00 38.42 89 LEU A N 1
ATOM 660 C CA . LEU A 1 89 ? 27.927 -7.025 22.466 1.00 38.17 89 LEU A CA 1
ATOM 661 C C . LEU A 1 89 ? 29.066 -7.423 23.343 1.00 37.80 89 LEU A C 1
ATOM 662 O O . LEU A 1 89 ? 29.591 -6.605 24.072 1.00 51.52 89 LEU A O 1
ATOM 667 N N . ASP A 1 90 ? 29.475 -8.665 23.279 1.00 41.81 90 ASP A N 1
ATOM 668 C CA . ASP A 1 90 ? 30.517 -9.136 24.160 1.00 39.21 90 ASP A CA 1
ATOM 669 C C . ASP A 1 90 ? 31.528 -9.956 23.422 1.00 36.61 90 ASP A C 1
ATOM 670 O O . ASP A 1 90 ? 31.195 -10.993 22.882 1.00 40.88 90 ASP A O 1
ATOM 675 N N . TYR A 1 91 ? 32.774 -9.512 23.391 1.00 34.48 91 TYR A N 1
ATOM 676 C CA . TYR A 1 91 ? 33.807 -10.271 22.646 1.00 38.38 91 TYR A CA 1
ATOM 677 C C . TYR A 1 91 ? 35.185 -9.836 23.108 1.00 38.84 91 TYR A C 1
ATOM 678 O O . TYR A 1 91 ? 35.323 -8.772 23.698 1.00 44.66 91 TYR A O 1
ATOM 687 N N . LEU A 1 92 ? 36.176 -10.668 22.811 1.00 39.85 92 LEU A N 1
ATOM 688 C CA . LEU A 1 92 ? 37.582 -10.477 23.133 1.00 44.13 92 LEU A CA 1
ATOM 689 C C . LEU A 1 92 ? 38.453 -10.682 21.874 1.00 51.41 92 LEU A C 1
ATOM 690 O O . LEU A 1 92 ? 38.202 -11.601 21.064 1.00 49.94 92 LEU A O 1
ATOM 695 N N . HIS A 1 93 ? 39.488 -9.852 21.736 1.00 51.60 93 HIS A N 1
ATOM 696 C CA . HIS A 1 93 ? 40.466 -9.987 20.684 1.00 46.17 93 HIS A CA 1
ATOM 697 C C . HIS A 1 93 ? 41.387 -11.103 21.063 1.00 53.02 93 HIS A C 1
ATOM 698 O O . HIS A 1 93 ? 41.683 -11.306 22.257 1.00 57.50 93 HIS A O 1
ATOM 705 N N . GLY A 1 94 ? 41.843 -11.844 20.056 1.00 45.55 94 GLY A N 1
ATOM 706 C CA . GLY A 1 94 ? 42.655 -12.988 20.305 1.00 50.72 94 GLY A CA 1
ATOM 707 C C . GLY A 1 94 ? 43.821 -12.977 19.353 1.00 55.18 94 GLY A C 1
ATOM 708 O O . GLY A 1 94 ? 43.802 -12.282 18.306 1.00 57.83 94 GLY A O 1
ATOM 709 N N . ASN A 1 95 ? 44.845 -13.739 19.727 1.00 52.26 95 ASN A N 1
ATOM 710 C CA . ASN A 1 95 ? 45.955 -14.008 18.829 1.00 54.91 95 ASN A CA 1
ATOM 711 C C . ASN A 1 95 ? 45.816 -15.460 18.297 1.00 54.20 95 ASN A C 1
ATOM 712 O O . ASN A 1 95 ? 45.322 -16.331 19.025 1.00 60.32 95 ASN A O 1
ATOM 717 N N . LEU A 1 96 ? 46.228 -15.687 17.040 1.00 49.97 96 LEU A N 1
ATOM 718 C CA . LEU A 1 96 ? 46.282 -17.004 16.384 1.00 48.07 96 LEU A CA 1
ATOM 719 C C . LEU A 1 96 ? 47.592 -17.732 16.632 1.00 53.72 96 LEU A C 1
ATOM 720 O O . LEU A 1 96 ? 48.686 -17.166 16.458 1.00 56.33 96 LEU A O 1
ATOM 725 N N . VAL A 1 97 ? 47.482 -18.999 17.016 1.00 53.76 97 VAL A N 1
ATOM 726 C CA . VAL A 1 97 ? 48.646 -19.807 17.416 1.00 58.38 97 VAL A CA 1
ATOM 727 C C . VAL A 1 97 ? 48.431 -21.221 16.918 1.00 62.38 97 VAL A C 1
ATOM 728 O O . VAL A 1 97 ? 47.291 -21.594 16.707 1.00 66.82 97 VAL A O 1
ATOM 732 N N . GLU A 1 98 ? 49.509 -21.989 16.710 1.00 74.37 98 GLU A N 1
ATOM 733 C CA . GLU A 1 98 ? 49.415 -23.424 16.316 1.00 76.07 98 GLU A CA 1
ATOM 734 C C . GLU A 1 98 ? 48.962 -24.229 17.538 1.00 79.85 98 GLU A C 1
ATOM 735 O O . GLU A 1 98 ? 48.918 -23.649 18.621 1.00 88.90 98 GLU A O 1
ATOM 741 N N . THR A 1 99 ? 48.590 -25.514 17.415 1.00 84.97 99 THR A N 1
ATOM 742 C CA . THR A 1 99 ? 47.854 -26.197 18.557 1.00 83.59 99 THR A CA 1
ATOM 743 C C . THR A 1 99 ? 48.594 -26.359 19.909 1.00 76.62 99 THR A C 1
ATOM 744 O O . THR A 1 99 ? 47.951 -26.528 20.959 1.00 77.34 99 THR A O 1
ATOM 748 N N . ASP A 1 100 ? 49.928 -26.299 19.856 1.00 74.80 100 ASP A N 1
ATOM 749 C CA . ASP A 1 100 ? 50.843 -26.441 21.019 1.00 81.11 100 ASP A CA 1
ATOM 750 C C . ASP A 1 100 ? 51.080 -25.160 21.837 1.00 86.16 100 ASP A C 1
ATOM 751 O O . ASP A 1 100 ? 51.653 -25.231 22.932 1.00 97.08 100 ASP A O 1
ATOM 756 N N . GLY A 1 101 ? 50.672 -24.004 21.295 1.00 84.51 101 GLY A N 1
ATOM 757 C CA . GLY A 1 101 ? 50.952 -22.671 21.884 1.00 81.17 101 GLY A CA 1
ATOM 758 C C . GLY A 1 101 ? 51.774 -21.727 20.998 1.00 77.92 101 GLY A C 1
ATOM 759 O O . GLY A 1 101 ? 52.048 -20.578 21.369 1.00 74.90 101 GLY A O 1
ATOM 760 N N . THR A 1 102 ? 52.126 -22.199 19.804 1.00 72.34 102 THR A N 1
ATOM 761 C CA . THR A 1 102 ? 53.171 -21.578 18.989 1.00 75.96 102 THR A CA 1
ATOM 762 C C . THR A 1 102 ? 52.665 -20.416 18.127 1.00 77.85 102 THR A C 1
ATOM 763 O O . THR A 1 102 ? 51.895 -20.647 17.172 1.00 69.22 102 THR A O 1
ATOM 767 N N . PRO A 1 103 ? 53.117 -19.174 18.457 1.00 73.26 103 PRO A N 1
ATOM 768 C CA . PRO A 1 103 ? 52.681 -17.961 17.763 1.00 64.10 103 PRO A CA 1
ATOM 769 C C . PRO A 1 103 ? 52.709 -18.138 16.257 1.00 58.84 103 PRO A C 1
ATOM 770 O O . PRO A 1 103 ? 53.763 -18.398 15.709 1.00 76.32 103 PRO A O 1
ATOM 774 N N . TRP A 1 104 ? 51.552 -17.994 15.609 1.00 54.91 104 TRP A N 1
ATOM 775 C CA . TRP A 1 104 ? 51.403 -18.175 14.163 1.00 56.25 104 TRP A CA 1
ATOM 776 C C . TRP A 1 104 ? 51.871 -16.963 13.452 1.00 56.19 104 TRP A C 1
ATOM 777 O O . TRP A 1 104 ? 51.294 -15.909 13.635 1.00 54.75 104 TRP A O 1
ATOM 788 N N . PRO A 1 105 ? 52.896 -17.104 12.591 1.00 67.73 105 PRO A N 1
ATOM 789 C CA . PRO A 1 105 ? 53.498 -15.993 11.832 1.00 62.43 105 PRO A CA 1
ATOM 790 C C . PRO A 1 105 ? 52.544 -15.120 10.995 1.00 62.71 105 PRO A C 1
ATOM 791 O O . PRO A 1 105 ? 52.847 -13.937 10.736 1.00 72.67 105 PRO A O 1
ATOM 795 N N . ALA A 1 106 ? 51.426 -15.662 10.531 1.00 55.98 106 ALA A N 1
ATOM 796 C CA . ALA A 1 106 ? 50.553 -14.797 9.745 1.00 57.77 106 ALA A CA 1
ATOM 797 C C . ALA A 1 106 ? 49.474 -14.017 10.571 1.00 57.30 106 ALA A C 1
ATOM 798 O O . ALA A 1 106 ? 48.581 -13.368 9.987 1.00 55.46 106 ALA A O 1
ATOM 800 N N . CYS A 1 107 ? 49.588 -14.050 11.913 1.00 54.96 107 CYS A N 1
ATOM 801 C CA . CYS A 1 107 ? 48.701 -13.269 12.808 1.00 52.71 107 CYS A CA 1
ATOM 802 C C . CYS A 1 107 ? 49.078 -11.774 12.931 1.00 56.56 107 CYS A C 1
ATOM 803 O O . CYS A 1 107 ? 50.198 -11.432 13.383 1.00 60.03 107 CYS A O 1
ATOM 806 N N . PRO A 1 108 ? 48.126 -10.889 12.594 1.00 47.60 108 PRO A N 1
ATOM 807 C CA . PRO A 1 108 ? 48.432 -9.475 12.477 1.00 47.35 108 PRO A CA 1
ATOM 808 C C . PRO A 1 108 ? 48.495 -8.835 13.822 1.00 40.80 108 PRO A C 1
ATOM 809 O O . PRO A 1 108 ? 49.392 -8.034 14.018 1.00 40.52 108 PRO A O 1
ATOM 813 N N . ARG A 1 109 ? 47.607 -9.207 14.749 1.00 47.34 109 ARG A N 1
ATOM 814 C CA . ARG A 1 109 ? 47.746 -8.768 16.187 1.00 47.12 109 ARG A CA 1
ATOM 815 C C . ARG A 1 109 ? 49.123 -9.109 16.809 1.00 46.61 109 ARG A C 1
ATOM 816 O O . ARG A 1 109 ? 49.831 -8.228 17.304 1.00 43.82 109 ARG A O 1
ATOM 824 N N . SER A 1 110 ? 49.526 -10.374 16.683 1.00 50.59 110 SER A N 1
ATOM 825 C CA . SER A 1 110 ? 50.850 -10.857 17.120 1.00 49.10 110 SER A CA 1
ATOM 826 C C . SER A 1 110 ? 52.014 -10.041 16.540 1.00 52.74 110 SER A C 1
ATOM 827 O O . SER A 1 110 ? 52.841 -9.533 17.319 1.00 57.23 110 SER A O 1
ATOM 830 N N . LEU A 1 111 ? 52.089 -9.923 15.198 1.00 51.31 111 LEU A N 1
ATOM 831 C CA . LEU A 1 111 ? 53.084 -9.055 14.542 1.00 46.71 111 LEU A CA 1
ATOM 832 C C . LEU A 1 111 ? 53.103 -7.671 15.202 1.00 53.74 111 LEU A C 1
ATOM 833 O O . LEU A 1 111 ? 54.175 -7.196 15.598 1.00 50.70 111 LEU A O 1
ATOM 838 N N . LEU A 1 112 ? 51.939 -7.018 15.364 1.00 52.62 112 LEU A N 1
ATOM 839 C CA . LEU A 1 112 ? 52.005 -5.697 15.999 1.00 53.00 112 LEU A CA 1
ATOM 840 C C . LEU A 1 112 ? 52.537 -5.780 17.439 1.00 52.64 112 LEU A C 1
ATOM 841 O O . LEU A 1 112 ? 53.335 -4.934 17.842 1.00 52.42 112 LEU A O 1
ATOM 846 N N . ARG A 1 113 ? 52.139 -6.803 18.191 1.00 50.78 113 ARG A N 1
ATOM 847 C CA . ARG A 1 113 ? 52.670 -6.969 19.537 1.00 53.78 113 ARG A CA 1
ATOM 848 C C . ARG A 1 113 ? 54.182 -7.230 19.619 1.00 57.96 113 ARG A C 1
ATOM 849 O O . ARG A 1 113 ? 54.787 -7.000 20.664 1.00 63.70 113 ARG A O 1
ATOM 857 N N . ALA A 1 114 ? 54.773 -7.755 18.549 1.00 54.12 114 ALA A N 1
ATOM 858 C CA . ALA A 1 114 ? 56.185 -8.122 18.545 1.00 56.21 114 ALA A CA 1
ATOM 859 C C . ALA A 1 114 ? 56.983 -6.870 18.247 1.00 64.09 114 ALA A C 1
ATOM 860 O O . ALA A 1 114 ? 58.152 -6.733 18.643 1.00 64.92 114 ALA A O 1
ATOM 862 N N . GLU A 1 115 ? 56.326 -5.968 17.528 1.00 62.73 115 GLU A N 1
ATOM 863 C CA . GLU A 1 115 ? 56.927 -4.742 17.040 1.00 60.66 115 GLU A CA 1
ATOM 864 C C . GLU A 1 115 ? 56.903 -3.724 18.134 1.00 54.58 115 GLU A C 1
ATOM 865 O O . GLU A 1 115 ? 57.850 -2.963 18.312 1.00 57.71 115 GLU A O 1
ATOM 871 N N . VAL A 1 116 ? 55.811 -3.710 18.880 1.00 51.02 116 VAL A N 1
ATOM 872 C CA . VAL A 1 116 ? 55.768 -2.930 20.126 1.00 60.64 116 VAL A CA 1
ATOM 873 C C . VAL A 1 116 ? 56.832 -3.356 21.173 1.00 56.50 116 VAL A C 1
ATOM 874 O O . VAL A 1 116 ? 57.562 -2.501 21.674 1.00 52.15 116 VAL A O 1
ATOM 878 N N . GLU A 1 117 ? 56.929 -4.662 21.444 1.00 55.26 117 GLU A N 1
ATOM 879 C CA . GLU A 1 117 ? 58.099 -5.255 22.128 1.00 66.63 117 GLU A CA 1
ATOM 880 C C . GLU A 1 117 ? 59.476 -4.690 21.658 1.00 65.45 117 GLU A C 1
ATOM 881 O O . GLU A 1 117 ? 60.210 -4.125 22.477 1.00 63.76 117 GLU A O 1
ATOM 887 N N . ARG A 1 118 ? 59.806 -4.849 20.365 1.00 55.70 118 ARG A N 1
ATOM 888 C CA . ARG A 1 118 ? 61.019 -4.292 19.742 1.00 59.23 118 ARG A CA 1
ATOM 889 C C . ARG A 1 118 ? 61.124 -2.791 19.995 1.00 68.29 118 ARG A C 1
ATOM 890 O O . ARG A 1 118 ? 62.232 -2.229 20.092 1.00 69.39 118 ARG A O 1
ATOM 898 N N . TYR A 1 119 ? 59.961 -2.143 20.074 1.00 67.29 119 TYR A N 1
ATOM 899 C CA . TYR A 1 119 ? 59.949 -0.779 20.512 1.00 60.32 119 TYR A CA 1
ATOM 900 C C . TYR A 1 119 ? 60.328 -0.656 21.984 1.00 59.59 119 TYR A C 1
ATOM 901 O O . TYR A 1 119 ? 61.228 0.138 22.302 1.00 64.31 119 TYR A O 1
ATOM 910 N N . ARG A 1 120 ? 59.692 -1.448 22.856 1.00 51.59 120 ARG A N 1
ATOM 911 C CA . ARG A 1 120 ? 59.959 -1.372 24.297 1.00 50.74 120 ARG A CA 1
ATOM 912 C C . ARG A 1 120 ? 61.456 -1.632 24.574 1.00 58.64 120 ARG A C 1
ATOM 913 O O . ARG A 1 120 ? 62.097 -0.849 25.269 1.00 54.80 120 ARG A O 1
ATOM 921 N N . ASP A 1 121 ? 62.001 -2.705 23.993 1.00 62.15 121 ASP A N 1
ATOM 922 C CA . ASP A 1 121 ? 63.402 -3.126 24.172 1.00 66.35 121 ASP A CA 1
ATOM 923 C C . ASP A 1 121 ? 64.418 -2.014 24.109 1.00 70.35 121 ASP A C 1
ATOM 924 O O . ASP A 1 121 ? 65.342 -1.989 24.916 1.00 89.72 121 ASP A O 1
ATOM 929 N N . SER A 1 122 ? 64.250 -1.110 23.151 1.00 74.84 122 SER A N 1
ATOM 930 C CA . SER A 1 122 ? 65.078 0.090 23.048 1.00 67.48 122 SER A CA 1
ATOM 931 C C . SER A 1 122 ? 64.474 1.320 23.745 1.00 58.74 122 SER A C 1
ATOM 932 O O . SER A 1 122 ? 64.848 2.444 23.429 1.00 56.75 122 SER A O 1
ATOM 935 N N . GLY A 1 123 ? 63.553 1.111 24.687 1.00 55.93 123 GLY A N 1
ATOM 936 C CA . GLY A 1 123 ? 63.050 2.198 25.565 1.00 68.11 123 GLY A CA 1
ATOM 937 C C . GLY A 1 123 ? 61.889 3.108 25.136 1.00 71.71 123 GLY A C 1
ATOM 938 O O . GLY A 1 123 ? 61.612 4.094 25.821 1.00 66.53 123 GLY A O 1
ATOM 939 N N . LEU A 1 124 ? 61.204 2.766 24.037 1.00 70.67 124 LEU A N 1
ATOM 940 C CA . LEU A 1 124 ? 60.050 3.530 23.516 1.00 65.62 124 LEU A CA 1
ATOM 941 C C . LEU A 1 124 ? 58.656 2.856 23.746 1.00 63.69 124 LEU A C 1
ATOM 942 O O . LEU A 1 124 ? 58.451 1.687 23.408 1.00 68.98 124 LEU A O 1
ATOM 947 N N . GLN A 1 125 ? 57.733 3.593 24.353 1.00 57.91 125 GLN A N 1
ATOM 948 C CA . GLN A 1 125 ? 56.325 3.236 24.430 1.00 57.99 125 GLN A CA 1
ATOM 949 C C . GLN A 1 125 ? 55.662 3.796 23.180 1.00 60.58 125 GLN A C 1
ATOM 950 O O . GLN A 1 125 ? 55.993 4.896 22.751 1.00 58.76 125 GLN A O 1
ATOM 956 N N . VAL A 1 126 ? 54.709 3.068 22.604 1.00 59.92 126 VAL A N 1
ATOM 957 C CA . VAL A 1 126 ? 53.959 3.610 21.466 1.00 52.22 126 VAL A CA 1
ATOM 958 C C . VAL A 1 126 ? 52.550 4.028 21.801 1.00 51.39 126 VAL A C 1
ATOM 959 O O . VAL A 1 126 ? 51.748 3.232 22.297 1.00 63.90 126 VAL A O 1
ATOM 963 N N . ILE A 1 127 ? 52.253 5.290 21.530 1.00 49.60 127 ILE A N 1
ATOM 964 C CA . ILE A 1 127 ? 51.002 5.880 21.937 1.00 51.54 127 ILE A CA 1
ATOM 965 C C . ILE A 1 127 ? 50.359 6.320 20.664 1.00 53.49 127 ILE A C 1
ATOM 966 O O . ILE A 1 127 ? 50.954 7.132 19.929 1.00 44.74 127 ILE A O 1
ATOM 971 N N . ALA A 1 128 ? 49.146 5.820 20.428 1.00 48.91 128 ALA A N 1
ATOM 972 C CA . ALA A 1 128 ? 48.439 6.087 19.187 1.00 47.47 128 ALA A CA 1
ATOM 973 C C . ALA A 1 128 ? 46.931 6.185 19.354 1.00 47.71 128 ALA A C 1
ATOM 974 O O . ALA A 1 128 ? 46.327 5.625 20.291 1.00 46.22 128 ALA A O 1
ATOM 976 N N . ALA A 1 129 ? 46.347 6.897 18.396 1.00 41.61 129 ALA A N 1
ATOM 977 C CA . ALA A 1 129 ? 44.901 7.015 18.253 1.00 49.21 129 ALA A CA 1
ATOM 978 C C . ALA A 1 129 ? 44.541 7.094 16.751 1.00 46.77 129 ALA A C 1
ATOM 979 O O . ALA A 1 129 ? 45.189 7.801 15.968 1.00 49.73 129 ALA A O 1
ATOM 981 N N . PHE A 1 130 ? 43.573 6.268 16.367 1.00 54.10 130 PHE A N 1
ATOM 982 C CA . PHE A 1 130 ? 42.974 6.250 15.026 1.00 54.59 130 PHE A CA 1
ATOM 983 C C . PHE A 1 130 ? 41.699 7.139 14.994 1.00 54.94 130 PHE A C 1
ATOM 984 O O . PHE A 1 130 ? 40.837 7.031 15.885 1.00 48.17 130 PHE A O 1
ATOM 992 N N . GLU A 1 131 ? 41.592 8.005 13.979 1.00 48.38 131 GLU A N 1
ATOM 993 C CA . GLU A 1 131 ? 40.423 8.843 13.805 1.00 53.05 131 GLU A CA 1
ATOM 994 C C . GLU A 1 131 ? 39.685 8.204 12.657 1.00 55.74 131 GLU A C 1
ATOM 995 O O . GLU A 1 131 ? 40.308 7.849 11.646 1.00 50.31 131 GLU A O 1
ATOM 1001 N N . HIS A 1 132 ? 38.366 8.072 12.810 1.00 47.85 132 HIS A N 1
ATOM 1002 C CA . HIS A 1 132 ? 37.560 7.340 11.885 1.00 42.36 132 HIS A CA 1
ATOM 1003 C C . HIS A 1 132 ? 36.472 8.177 11.296 1.00 49.64 132 HIS A C 1
ATOM 1004 O O . HIS A 1 132 ? 35.782 8.890 12.039 1.00 51.52 132 HIS A O 1
ATOM 1011 N N . GLU A 1 133 ? 36.315 8.127 9.957 1.00 44.36 133 GLU A N 1
ATOM 1012 C CA . GLU A 1 133 ? 35.206 8.797 9.326 1.00 40.18 133 GLU A CA 1
ATOM 1013 C C . GLU A 1 133 ? 34.289 7.743 8.662 1.00 46.00 133 GLU A C 1
ATOM 1014 O O . GLU A 1 133 ? 34.751 6.683 8.207 1.00 41.45 133 GLU A O 1
ATOM 1020 N N . PHE A 1 134 ? 32.986 8.016 8.648 1.00 38.37 134 PHE A N 1
ATOM 1021 C CA . PHE A 1 134 ? 32.033 7.078 8.090 1.00 38.01 134 PHE A CA 1
ATOM 1022 C C . PHE A 1 134 ? 30.769 7.781 7.571 1.00 35.81 134 PHE A C 1
ATOM 1023 O O . PHE A 1 134 ? 30.475 8.965 7.916 1.00 41.43 134 PHE A O 1
ATOM 1031 N N . SER A 1 135 ? 30.012 7.038 6.788 1.00 29.12 135 SER A N 1
ATOM 1032 C CA . SER A 1 135 ? 28.740 7.481 6.257 1.00 33.31 135 SER A CA 1
ATOM 1033 C C . SER A 1 135 ? 27.739 6.861 7.137 1.00 37.94 135 SER A C 1
ATOM 1034 O O . SER A 1 135 ? 27.889 5.676 7.489 1.00 40.93 135 SER A O 1
ATOM 1037 N N . LEU A 1 136 ? 26.705 7.633 7.472 1.00 40.88 136 LEU A N 1
ATOM 1038 C CA . LEU A 1 136 ? 25.522 7.150 8.182 1.00 37.98 136 LEU A CA 1
ATOM 1039 C C . LEU A 1 136 ? 24.343 7.177 7.241 1.00 41.57 136 LEU A C 1
ATOM 1040 O O . LEU A 1 136 ? 23.867 8.253 6.879 1.00 44.70 136 LEU A O 1
ATOM 1045 N N . LEU A 1 137 ? 23.888 5.984 6.854 1.00 48.99 137 LEU A N 1
ATOM 1046 C CA . LEU A 1 137 ? 22.780 5.797 5.918 1.00 46.46 137 LEU A CA 1
ATOM 1047 C C . LEU A 1 137 ? 21.523 5.353 6.603 1.00 47.91 137 LEU A C 1
ATOM 1048 O O . LEU A 1 137 ? 21.542 4.522 7.555 1.00 47.08 137 LEU A O 1
ATOM 1053 N N . GLY A 1 138 ? 20.437 5.960 6.128 1.00 45.46 138 GLY A N 1
ATOM 1054 C CA . GLY A 1 138 ? 19.078 5.530 6.407 1.00 41.94 138 GLY A CA 1
ATOM 1055 C C . GLY A 1 138 ? 18.350 6.565 7.230 1.00 49.37 138 GLY A C 1
ATOM 1056 O O . GLY A 1 138 ? 17.266 6.299 7.743 1.00 52.61 138 GLY A O 1
ATOM 1057 N N . LEU A 1 139 ? 18.961 7.732 7.431 1.00 48.58 139 LEU A N 1
ATOM 1058 C CA . LEU A 1 139 ? 18.412 8.619 8.438 1.00 49.90 139 LEU A CA 1
ATOM 1059 C C . LEU A 1 139 ? 17.112 9.141 7.886 1.00 55.79 139 LEU A C 1
ATOM 1060 O O . LEU A 1 139 ? 16.973 9.327 6.686 1.00 55.70 139 LEU A O 1
ATOM 1065 N N . PRO A 1 140 ? 16.137 9.367 8.771 1.00 74.54 140 PRO A N 1
ATOM 1066 C CA . PRO A 1 140 ? 14.921 9.994 8.242 1.00 72.35 140 PRO A CA 1
ATOM 1067 C C . PRO A 1 140 ? 15.209 11.456 7.874 1.00 71.08 140 PRO A C 1
ATOM 1068 O O . PRO A 1 140 ? 16.366 11.899 7.882 1.00 72.32 140 PRO A O 1
ATOM 1072 N N . GLY A 1 141 ? 14.164 12.187 7.511 1.00 79.70 141 GLY A N 1
ATOM 1073 C CA . GLY A 1 141 ? 14.264 13.628 7.315 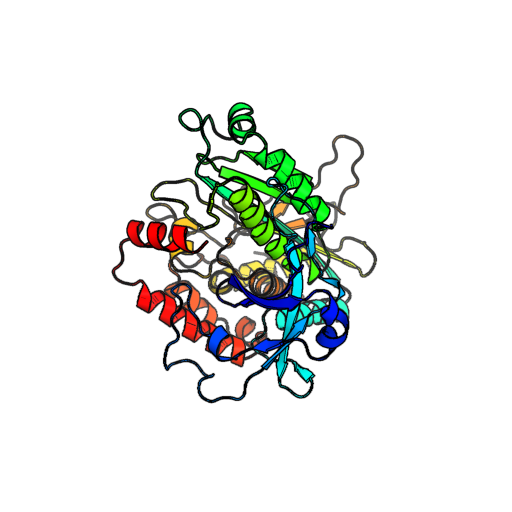1.00 69.85 141 GLY A CA 1
ATOM 1074 C C . GLY A 1 141 ? 14.662 14.061 5.936 1.00 70.11 141 GLY A C 1
ATOM 1075 O O . GLY A 1 141 ? 14.764 13.245 5.005 1.00 65.14 141 GLY A O 1
ATOM 1076 N N . GLU A 1 142 ? 14.897 15.368 5.837 1.00 76.42 142 GLU A N 1
ATOM 1077 C CA . GLU A 1 142 ? 15.233 16.090 4.597 1.00 80.84 142 GLU A CA 1
ATOM 1078 C C . GLU A 1 142 ? 16.495 15.560 3.845 1.00 79.83 142 GLU A C 1
ATOM 1079 O O . GLU A 1 142 ? 17.183 14.663 4.356 1.00 77.10 142 GLU A O 1
ATOM 1085 N N . ARG A 1 143 ? 16.788 16.107 2.647 1.00 66.51 143 ARG A N 1
ATOM 1086 C CA . ARG A 1 143 ? 18.153 16.091 2.107 1.00 62.99 143 ARG A CA 1
ATOM 1087 C C . ARG A 1 143 ? 19.179 16.387 3.261 1.00 61.39 143 ARG A C 1
ATOM 1088 O O . ARG A 1 143 ? 18.808 17.042 4.251 1.00 56.52 143 ARG A O 1
ATOM 1096 N N . PRO A 1 144 ? 20.449 15.873 3.163 1.00 52.14 144 PRO A N 1
ATOM 1097 C CA . PRO A 1 144 ? 21.484 16.145 4.193 1.00 51.92 144 PRO A CA 1
ATOM 1098 C C . PRO A 1 144 ? 21.730 17.627 4.324 1.00 54.21 144 PRO A C 1
ATOM 1099 O O . PRO A 1 144 ? 21.617 18.347 3.333 1.00 55.58 144 PRO A O 1
ATOM 1103 N N . ALA A 1 145 ? 22.021 18.103 5.525 1.00 51.97 145 ALA A N 1
ATOM 1104 C CA . ALA A 1 145 ? 22.295 19.527 5.643 1.00 46.81 145 ALA A CA 1
ATOM 1105 C C . ALA A 1 145 ? 23.781 19.826 5.368 1.00 49.73 145 ALA A C 1
ATOM 1106 O O . ALA A 1 145 ? 24.622 18.905 5.138 1.00 43.76 145 ALA A O 1
ATOM 1108 N N . ALA A 1 146 ? 24.095 21.117 5.465 1.00 40.64 146 ALA A N 1
ATOM 1109 C CA . ALA A 1 146 ? 25.404 21.600 5.241 1.00 40.56 146 ALA A CA 1
ATOM 1110 C C . ALA A 1 146 ? 26.502 20.834 6.024 1.00 41.38 146 ALA A C 1
ATOM 1111 O O . ALA A 1 146 ? 26.333 20.486 7.226 1.00 44.96 146 ALA A O 1
ATOM 1113 N N . ALA A 1 147 ? 27.659 20.695 5.370 1.00 36.67 147 ALA A N 1
ATOM 1114 C CA . ALA A 1 147 ? 28.852 20.163 5.967 1.00 38.63 147 ALA A CA 1
ATOM 1115 C C . ALA A 1 147 ? 29.155 20.802 7.343 1.00 42.51 147 ALA A C 1
ATOM 1116 O O . ALA A 1 147 ? 29.076 22.009 7.503 1.00 49.72 147 ALA A O 1
ATOM 1118 N N . PHE A 1 148 ? 29.499 19.971 8.322 1.00 38.71 148 PHE A N 1
ATOM 1119 C CA . PHE A 1 148 ? 30.024 20.426 9.617 1.00 43.21 148 PHE A CA 1
ATOM 1120 C C . PHE A 1 148 ? 28.936 21.071 10.526 1.00 40.70 148 PHE A C 1
ATOM 1121 O O . PHE A 1 148 ? 29.274 21.630 11.549 1.00 41.66 148 PHE A O 1
ATOM 1129 N N . SER A 1 149 ? 27.662 21.035 10.107 1.00 40.35 149 SER A N 1
ATOM 1130 C CA . SER A 1 149 ? 26.639 21.923 10.620 1.00 43.65 149 SER A CA 1
ATOM 1131 C C . SER A 1 149 ? 25.843 21.304 11.756 1.00 47.79 149 SER A C 1
ATOM 1132 O O . SER A 1 149 ? 25.701 20.061 11.823 1.00 51.56 149 SER A O 1
ATOM 1135 N N . LEU A 1 150 ? 25.345 22.170 12.656 1.00 45.95 150 LEU A N 1
ATOM 1136 C CA . LEU A 1 150 ? 24.565 21.720 13.842 1.00 45.37 150 LEU A CA 1
ATOM 1137 C C . LEU A 1 150 ? 23.392 20.899 13.319 1.00 40.05 150 LEU A C 1
ATOM 1138 O O . LEU A 1 150 ? 23.060 19.847 13.868 1.00 45.31 150 LEU A O 1
ATOM 1143 N N . GLN A 1 151 ? 22.806 21.338 12.214 1.00 34.95 151 GLN A N 1
ATOM 1144 C CA . GLN A 1 151 ? 21.680 20.608 11.696 1.00 36.01 151 GLN A CA 1
ATOM 1145 C C . GLN A 1 151 ? 22.046 19.219 11.302 1.00 35.40 151 GLN A C 1
ATOM 1146 O O . GLN A 1 151 ? 21.222 18.284 11.509 1.00 37.66 151 GLN A O 1
ATOM 1152 N N . ALA A 1 152 ? 23.278 19.033 10.817 1.00 32.99 152 ALA A N 1
ATOM 1153 C CA . ALA A 1 152 ? 23.671 17.672 10.366 1.00 37.06 152 ALA A CA 1
ATOM 1154 C C . ALA A 1 152 ? 23.882 16.798 11.565 1.00 42.10 152 ALA A C 1
ATOM 1155 O O . ALA A 1 152 ? 23.568 15.611 11.515 1.00 46.72 152 ALA A O 1
ATOM 1157 N N . GLN A 1 153 ? 24.413 17.358 12.656 1.00 45.26 153 GLN A N 1
ATOM 1158 C CA . GLN A 1 153 ? 24.523 16.570 13.872 1.00 39.88 153 GLN A CA 1
ATOM 1159 C C . GLN A 1 153 ? 23.099 16.236 14.405 1.00 43.53 153 GLN A C 1
ATOM 1160 O O . GLN A 1 153 ? 22.814 15.083 14.738 1.00 43.64 153 GLN A O 1
ATOM 1166 N N . ARG A 1 154 ? 22.188 17.220 14.405 1.00 38.70 154 ARG A N 1
ATOM 1167 C CA . ARG A 1 154 ? 20.815 16.976 14.815 1.00 34.56 154 ARG A CA 1
ATOM 1168 C C . ARG A 1 154 ? 20.080 15.960 14.000 1.00 41.75 154 ARG A C 1
ATOM 1169 O O . ARG A 1 154 ? 19.229 15.256 14.568 1.00 44.37 154 ARG A O 1
ATOM 1177 N N . ALA A 1 155 ? 20.378 15.871 12.688 1.00 40.74 155 ALA A N 1
ATOM 1178 C CA . ALA A 1 155 ? 19.624 14.966 11.811 1.00 39.45 155 ALA A CA 1
ATOM 1179 C C . ALA A 1 155 ? 19.822 13.541 12.251 1.00 40.96 155 ALA A C 1
ATOM 1180 O O . ALA A 1 155 ? 18.947 12.672 12.035 1.00 41.17 155 ALA A O 1
ATOM 1182 N N . ALA A 1 156 ? 20.965 13.308 12.896 1.00 43.98 156 ALA A N 1
ATOM 1183 C CA . ALA A 1 156 ? 21.376 11.955 13.327 1.00 42.64 156 ALA A CA 1
ATOM 1184 C C . ALA A 1 156 ? 20.540 11.463 14.522 1.00 40.77 156 ALA A C 1
ATOM 1185 O O . ALA A 1 156 ? 20.677 10.298 14.917 1.00 36.56 156 ALA A O 1
ATOM 1187 N N . GLY A 1 157 ? 19.642 12.323 15.018 1.00 33.86 157 GLY A N 1
ATOM 1188 C CA . GLY A 1 157 ? 18.684 11.933 16.057 1.00 45.78 157 GLY A CA 1
ATOM 1189 C C . GLY A 1 157 ? 19.403 11.480 17.337 1.00 39.72 157 GLY A C 1
ATOM 1190 O O . GLY A 1 157 ? 20.316 12.164 17.792 1.00 35.35 157 GLY A O 1
ATOM 1191 N N . GLN A 1 158 ? 19.035 10.293 17.823 1.00 37.25 158 GLN A N 1
ATOM 1192 C CA . GLN A 1 158 ? 19.644 9.666 19.049 1.00 44.19 158 GLN A CA 1
ATOM 1193 C C . GLN A 1 158 ? 20.978 8.890 18.807 1.00 42.59 158 GLN A C 1
ATOM 1194 O O . GLN A 1 158 ? 21.579 8.333 19.762 1.00 35.62 158 GLN A O 1
ATOM 1200 N N . PHE A 1 159 ? 21.412 8.843 17.550 1.00 34.58 159 PHE A N 1
ATOM 1201 C CA . PHE A 1 159 ? 22.577 8.030 17.159 1.00 36.32 159 PHE A CA 1
ATOM 1202 C C . PHE A 1 159 ? 23.854 8.555 17.789 1.00 35.86 159 PHE A C 1
ATOM 1203 O O . PHE A 1 159 ? 24.535 7.799 18.477 1.00 51.38 159 PHE A O 1
ATOM 1211 N N . PRO A 1 160 ? 24.181 9.849 17.625 1.00 34.28 160 PRO A N 1
ATOM 1212 C CA . PRO A 1 160 ? 25.455 10.265 18.274 1.00 35.42 160 PRO A CA 1
ATOM 1213 C C . PRO A 1 160 ? 25.471 10.017 19.801 1.00 42.16 160 PRO A C 1
ATOM 1214 O O . PRO A 1 160 ? 26.476 9.474 20.308 1.00 39.34 160 PRO A O 1
ATOM 1218 N N . GLY A 1 161 ? 24.387 10.401 20.511 1.00 41.01 161 GLY A N 1
ATOM 1219 C CA . GLY A 1 161 ? 24.271 10.131 21.976 1.00 36.14 161 GLY A CA 1
ATOM 1220 C C . GLY A 1 161 ? 24.456 8.652 22.290 1.00 34.36 161 GLY A C 1
ATOM 1221 O O . GLY A 1 161 ? 25.192 8.287 23.199 1.00 31.88 161 GLY A O 1
ATOM 1222 N N . TRP A 1 162 ? 23.872 7.778 21.479 1.00 39.61 162 TRP A N 1
ATOM 1223 C CA . TRP A 1 162 ? 23.990 6.320 21.713 1.00 38.35 162 TRP A CA 1
ATOM 1224 C C . TRP A 1 162 ? 25.286 5.787 21.233 1.00 41.41 162 TRP A C 1
ATOM 1225 O O . TRP A 1 162 ? 25.754 4.754 21.686 1.00 45.53 162 TRP A O 1
ATOM 1236 N N . LEU A 1 163 ? 25.915 6.503 20.323 1.00 39.60 163 LEU A N 1
ATOM 1237 C CA . LEU A 1 163 ? 27.176 6.023 19.832 1.00 40.26 163 LEU A CA 1
ATOM 1238 C C . LEU A 1 163 ? 28.241 6.247 20.882 1.00 35.04 163 LEU A C 1
ATOM 1239 O O . LEU A 1 163 ? 28.929 5.325 21.297 1.00 40.35 163 LEU A O 1
ATOM 1244 N N . VAL A 1 164 ? 28.418 7.480 21.280 1.00 38.29 164 VAL A N 1
ATOM 1245 C CA . VAL A 1 164 ? 29.326 7.821 22.392 1.00 39.46 164 VAL A CA 1
ATOM 1246 C C . VAL A 1 164 ? 29.094 6.957 23.633 1.00 36.64 164 VAL A C 1
ATOM 1247 O O . VAL A 1 164 ? 30.031 6.455 24.259 1.00 39.42 164 VAL A O 1
ATOM 1251 N N . SER A 1 165 ? 27.857 6.663 23.937 1.00 43.88 165 SER A N 1
ATOM 1252 C CA . SER A 1 165 ? 27.625 5.869 25.144 1.00 40.42 165 SER A CA 1
ATOM 1253 C C . SER A 1 165 ? 28.086 4.448 24.925 1.00 44.55 165 SER A C 1
ATOM 1254 O O . SER A 1 165 ? 28.839 3.870 25.756 1.00 51.32 165 SER A O 1
ATOM 1257 N N . ALA A 1 166 ? 27.700 3.873 23.786 1.00 53.28 166 ALA A N 1
ATOM 1258 C CA . ALA A 1 166 ? 28.214 2.531 23.411 1.00 46.43 166 ALA A CA 1
ATOM 1259 C C . ALA A 1 166 ? 29.771 2.446 23.385 1.00 45.70 166 ALA A C 1
ATOM 1260 O O . ALA A 1 166 ? 30.358 1.528 23.966 1.00 45.83 166 ALA A O 1
ATOM 1262 N N . LEU A 1 167 ? 30.433 3.441 22.790 1.00 42.95 167 LEU A N 1
ATOM 1263 C CA . LEU A 1 167 ? 31.884 3.463 22.786 1.00 39.29 167 LEU A CA 1
ATOM 1264 C C . LEU A 1 167 ? 32.396 3.637 24.239 1.00 45.31 167 LEU A C 1
ATOM 1265 O O . LEU A 1 167 ? 33.308 2.892 24.647 1.00 43.86 167 LEU A O 1
ATOM 1270 N N . ALA A 1 168 ? 31.807 4.548 25.036 1.00 38.31 168 ALA A N 1
ATOM 1271 C CA . ALA A 1 168 ? 32.187 4.593 26.506 1.00 36.65 168 ALA A CA 1
ATOM 1272 C C . ALA A 1 168 ? 32.087 3.255 27.214 1.00 37.21 168 ALA A C 1
ATOM 1273 O O . ALA A 1 168 ? 33.109 2.794 27.824 1.00 31.84 168 ALA A O 1
ATOM 1275 N N . GLN A 1 169 ? 30.912 2.610 27.093 1.00 33.25 169 GLN A N 1
ATOM 1276 C CA . GLN A 1 169 ? 30.765 1.275 27.665 1.00 32.21 169 GLN A CA 1
ATOM 1277 C C . GLN A 1 169 ? 31.785 0.329 27.121 1.00 38.13 169 GLN A C 1
ATOM 1278 O O . GLN A 1 169 ? 32.188 -0.549 27.805 1.00 41.04 169 GLN A O 1
ATOM 1284 N N . ALA A 1 170 ? 32.224 0.497 25.882 1.00 45.77 170 ALA A N 1
ATOM 1285 C CA . ALA A 1 170 ? 33.136 -0.479 25.310 1.00 45.33 170 ALA A CA 1
ATOM 1286 C C . ALA A 1 170 ? 34.561 -0.177 25.747 1.00 52.91 170 ALA A C 1
ATOM 1287 O O . ALA A 1 170 ? 35.493 -0.843 25.339 1.00 49.97 170 ALA A O 1
ATOM 1289 N N . GLY A 1 171 ? 34.743 0.822 26.613 1.00 59.51 171 GLY A N 1
ATOM 1290 C CA . GLY A 1 171 ? 36.105 1.196 27.043 1.00 52.46 171 GLY A CA 1
ATOM 1291 C C . GLY A 1 171 ? 36.973 1.853 25.973 1.00 49.48 171 GLY A C 1
ATOM 1292 O O . GLY A 1 171 ? 38.219 1.852 26.071 1.00 49.32 171 GLY A O 1
ATOM 1293 N N . THR A 1 172 ? 36.348 2.433 24.951 1.00 43.53 172 THR A N 1
ATOM 1294 C CA . THR A 1 172 ? 37.145 3.141 23.922 1.00 52.21 172 THR A CA 1
ATOM 1295 C C . THR A 1 172 ? 37.562 4.592 24.368 1.00 53.75 172 THR A C 1
ATOM 1296 O O . THR A 1 172 ? 38.404 5.252 23.745 1.00 57.00 172 THR A O 1
ATOM 1300 N N . GLU A 1 173 ? 36.999 5.091 25.447 1.00 50.13 173 GLU A N 1
ATOM 1301 C CA . GLU A 1 173 ? 37.192 6.530 25.754 1.00 50.73 173 GLU A CA 1
ATOM 1302 C C . GLU A 1 173 ? 36.788 7.471 24.591 1.00 49.85 173 GLU A C 1
ATOM 1303 O O . GLU A 1 173 ? 37.560 8.319 24.122 1.00 43.74 173 GLU A O 1
ATOM 1309 N N . PRO A 1 174 ? 35.547 7.343 24.121 1.00 46.12 174 PRO A N 1
ATOM 1310 C CA . PRO A 1 174 ? 35.140 8.303 23.105 1.00 46.79 174 PRO A CA 1
ATOM 1311 C C . PRO A 1 174 ? 35.458 9.754 23.582 1.00 50.20 174 PRO A C 1
ATOM 1312 O O . PRO A 1 174 ? 35.433 10.038 24.774 1.00 57.46 174 PRO A O 1
ATOM 1316 N N . GLU A 1 175 ? 35.751 10.669 22.684 1.00 48.51 175 GLU A N 1
ATOM 1317 C CA . GLU A 1 175 ? 35.992 12.026 23.122 1.00 47.32 175 GLU A CA 1
ATOM 1318 C C . GLU A 1 175 ? 35.374 13.134 22.218 1.00 50.24 175 GLU A C 1
ATOM 1319 O O . GLU A 1 175 ? 34.994 14.170 22.727 1.00 43.32 175 GLU A O 1
ATOM 1325 N N . MET A 1 176 ? 35.265 12.916 20.895 1.00 48.01 176 MET A N 1
ATOM 1326 C CA . MET A 1 176 ? 34.725 13.911 19.970 1.00 44.35 176 MET A CA 1
ATOM 1327 C C . MET A 1 176 ? 33.749 13.209 19.017 1.00 47.15 176 MET A C 1
ATOM 1328 O O . MET A 1 176 ? 34.020 12.098 18.597 1.00 46.25 176 MET A O 1
ATOM 1333 N N . PHE A 1 177 ? 32.611 13.830 18.694 1.00 43.99 177 PHE A N 1
ATOM 1334 C CA . PHE A 1 177 ? 31.720 13.331 17.635 1.00 42.12 177 PHE A CA 1
ATOM 1335 C C . PHE A 1 177 ? 31.343 14.533 16.824 1.00 41.53 177 PHE A C 1
ATOM 1336 O O . PHE A 1 177 ? 31.060 15.583 17.376 1.00 42.74 177 PHE A O 1
ATOM 1344 N N . LEU A 1 178 ? 31.371 14.418 15.512 1.00 47.61 178 LEU A N 1
ATOM 1345 C CA . LEU A 1 178 ? 31.112 15.614 14.697 1.00 45.14 178 LEU A CA 1
ATOM 1346 C C . LEU A 1 178 ? 30.596 15.238 13.311 1.00 41.51 178 LEU A C 1
ATOM 1347 O O . LEU A 1 178 ? 31.045 14.242 12.750 1.00 43.64 178 LEU A O 1
ATOM 1352 N N . PRO A 1 179 ? 29.668 16.021 12.744 1.00 43.11 179 PRO A N 1
ATOM 1353 C CA . PRO A 1 179 ? 29.383 15.833 11.276 1.00 40.34 179 PRO A CA 1
ATOM 1354 C C . PRO A 1 179 ? 30.587 16.316 10.498 1.00 42.78 179 PRO A C 1
ATOM 1355 O O . PRO A 1 179 ? 31.236 17.275 10.929 1.00 45.39 179 PRO A O 1
ATOM 1359 N N . GLU A 1 180 ? 30.943 15.621 9.414 1.00 46.20 180 GLU A N 1
ATOM 1360 C CA . GLU A 1 180 ? 32.129 15.971 8.618 1.00 44.20 180 GLU A CA 1
ATOM 1361 C C . GLU A 1 180 ? 31.732 16.590 7.243 1.00 48.94 180 GLU A C 1
ATOM 1362 O O . GLU A 1 180 ? 30.574 16.989 7.007 1.00 42.37 180 GLU A O 1
ATOM 1368 N N . TYR A 1 181 ? 32.683 16.601 6.313 1.00 49.69 181 TYR A N 1
ATOM 1369 C CA . TYR A 1 181 ? 32.525 17.390 5.083 1.00 52.31 181 TYR A CA 1
ATOM 1370 C C . TYR A 1 181 ? 31.469 16.783 4.146 1.00 45.14 181 TYR A C 1
ATOM 1371 O O . TYR A 1 181 ? 30.625 17.504 3.645 1.00 38.64 181 TYR A O 1
ATOM 1380 N N . GLY A 1 182 ? 31.443 15.455 3.998 1.00 40.55 182 GLY A N 1
ATOM 1381 C CA . GLY A 1 182 ? 30.499 14.877 3.050 1.00 36.34 182 GLY A CA 1
ATOM 1382 C C . GLY A 1 182 ? 29.115 14.686 3.562 1.00 44.66 182 GLY A C 1
ATOM 1383 O O . GLY A 1 182 ? 28.855 14.677 4.803 1.00 47.87 182 GLY A O 1
ATOM 1384 N N . GLN A 1 183 ? 28.204 14.463 2.635 1.00 41.65 183 GLN A N 1
ATOM 1385 C CA . GLN A 1 183 ? 26.831 14.260 3.032 1.00 45.70 183 GLN A CA 1
ATOM 1386 C C . GLN A 1 183 ? 26.684 12.952 3.829 1.00 51.52 183 GLN A C 1
ATOM 1387 O O . GLN A 1 183 ? 27.151 11.868 3.380 1.00 47.41 183 GLN A O 1
ATOM 1393 N N . ARG A 1 184 ? 26.057 13.035 5.010 1.00 48.73 184 ARG A N 1
ATOM 1394 C CA . ARG A 1 184 ? 25.931 11.860 5.930 1.00 41.65 184 ARG A CA 1
ATOM 1395 C C . ARG A 1 184 ? 27.289 11.427 6.492 1.00 42.55 184 ARG A C 1
ATOM 1396 O O . ARG A 1 184 ? 27.424 10.301 7.001 1.00 39.96 184 ARG A O 1
ATOM 1404 N N . GLN A 1 185 ? 28.332 12.266 6.352 1.00 37.87 185 GLN A N 1
ATOM 1405 C CA . GLN A 1 185 ? 29.570 11.883 6.935 1.00 36.97 185 GLN A CA 1
ATOM 1406 C C . GLN A 1 185 ? 29.658 12.350 8.399 1.00 47.64 185 GLN A C 1
ATOM 1407 O O . GLN A 1 185 ? 29.326 13.528 8.718 1.00 44.01 185 GLN A O 1
ATOM 1413 N N . TYR A 1 186 ? 30.123 11.432 9.253 1.00 42.03 186 TYR A N 1
ATOM 1414 C CA . TYR A 1 186 ? 30.448 11.717 10.662 1.00 42.07 186 TYR A CA 1
ATOM 1415 C C . TYR A 1 186 ? 31.831 11.206 11.053 1.00 43.95 186 TYR A C 1
ATOM 1416 O O . TYR A 1 186 ? 32.420 10.386 10.371 1.00 44.65 186 TYR A O 1
ATOM 1425 N N . GLU A 1 187 ? 32.363 11.764 12.129 1.00 46.74 187 GLU A N 1
ATOM 1426 C CA . GLU A 1 187 ? 33.640 11.354 12.655 1.00 49.05 187 GLU A CA 1
ATOM 1427 C C . GLU A 1 187 ? 33.553 11.216 14.172 1.00 49.53 187 GLU A C 1
ATOM 1428 O O . GLU A 1 187 ? 33.016 12.076 14.878 1.00 47.21 187 GLU A O 1
ATOM 1434 N N . VAL A 1 188 ? 34.068 10.105 14.657 1.00 50.62 188 VAL A N 1
ATOM 1435 C CA . VAL A 1 188 ? 34.262 9.955 16.076 1.00 51.00 188 VAL A CA 1
ATOM 1436 C C . VAL A 1 188 ? 35.759 9.699 16.391 1.00 51.43 188 VAL A C 1
ATOM 1437 O O . VAL A 1 188 ? 36.448 8.981 15.658 1.00 47.94 188 VAL A O 1
ATOM 1441 N N . THR A 1 189 ? 36.257 10.361 17.435 1.00 46.35 189 THR A N 1
ATOM 1442 C CA . THR A 1 189 ? 37.646 10.261 17.824 1.00 46.00 189 THR A CA 1
ATOM 1443 C C . THR A 1 189 ? 37.631 9.808 19.288 1.00 51.31 189 THR A C 1
ATOM 1444 O O . THR A 1 189 ? 36.646 10.005 20.053 1.00 47.73 189 THR A O 1
ATOM 1448 N N . CYS A 1 190 ? 38.728 9.187 19.677 1.00 51.38 190 CYS A N 1
ATOM 1449 C CA . CYS A 1 190 ? 38.877 8.706 21.022 1.00 44.38 190 CYS A CA 1
ATOM 1450 C C . CYS A 1 190 ? 40.233 9.078 21.575 1.00 50.10 190 CYS A C 1
ATOM 1451 O O . CYS A 1 190 ? 41.127 9.532 20.842 1.00 48.05 190 CYS A O 1
ATOM 1454 N N . ARG A 1 191 ? 40.387 8.843 22.879 1.00 50.84 191 ARG A N 1
ATOM 1455 C CA . ARG A 1 191 ? 41.614 9.132 23.561 1.00 48.23 191 ARG A CA 1
ATOM 1456 C C . ARG A 1 191 ? 42.705 8.153 23.086 1.00 44.44 191 ARG A C 1
ATOM 1457 O O . ARG A 1 191 ? 42.433 7.014 22.796 1.00 42.52 191 ARG A O 1
ATOM 1465 N N . PRO A 1 192 ? 43.961 8.577 23.021 1.00 45.74 192 PRO A N 1
ATOM 1466 C CA . PRO A 1 192 ? 45.013 7.614 22.583 1.00 43.22 192 PRO A CA 1
ATOM 1467 C C . PRO A 1 192 ? 45.157 6.371 23.502 1.00 45.01 192 PRO A C 1
ATOM 1468 O O . PRO A 1 192 ? 44.737 6.419 24.656 1.00 54.53 192 PRO A O 1
ATOM 1472 N N . ALA A 1 193 ? 45.745 5.275 23.031 1.00 45.30 193 ALA A N 1
ATOM 1473 C CA . ALA A 1 193 ? 46.031 4.060 23.892 1.00 45.24 193 ALA A CA 1
ATOM 1474 C C . ALA A 1 193 ? 47.460 3.590 23.621 1.00 45.16 193 ALA A C 1
ATOM 1475 O O . ALA A 1 193 ? 48.013 3.960 22.606 1.00 46.64 193 ALA A O 1
ATOM 1477 N N . GLN A 1 194 ? 48.052 2.764 24.489 1.00 48.84 194 GLN A N 1
ATOM 1478 C CA . GLN A 1 194 ? 49.437 2.387 24.267 1.00 53.33 194 GLN A CA 1
ATOM 1479 C C . GLN A 1 194 ? 49.553 1.072 23.532 1.00 50.04 194 GLN A C 1
ATOM 1480 O O . GLN A 1 194 ? 48.864 0.161 23.834 1.00 57.76 194 GLN A O 1
ATOM 1486 N N . GLY A 1 195 ? 50.381 0.990 22.514 1.00 51.17 195 GLY A N 1
ATOM 1487 C CA . GLY A 1 195 ? 50.607 -0.278 21.876 1.00 45.62 195 GLY A CA 1
ATOM 1488 C C . GLY A 1 195 ? 49.393 -0.904 21.206 1.00 52.13 195 GLY A C 1
ATOM 1489 O O . GLY A 1 195 ? 48.729 -0.278 20.358 1.00 48.28 195 GLY A O 1
ATOM 1490 N N . VAL A 1 196 ? 49.138 -2.162 21.583 1.00 51.23 196 VAL A N 1
ATOM 1491 C CA . VAL A 1 196 ? 48.250 -3.070 20.868 1.00 49.94 196 VAL A CA 1
ATOM 1492 C C . VAL A 1 196 ? 46.848 -2.553 21.113 1.00 58.55 196 VAL A C 1
ATOM 1493 O O . VAL A 1 196 ? 45.996 -2.493 20.183 1.00 61.59 196 VAL A O 1
ATOM 1497 N N . ALA A 1 197 ? 46.634 -2.126 22.354 1.00 50.77 197 ALA A N 1
ATOM 1498 C CA . ALA A 1 197 ? 45.353 -1.577 22.763 1.00 52.06 197 ALA A CA 1
ATOM 1499 C C . ALA A 1 197 ? 44.917 -0.464 21.783 1.00 52.48 197 ALA A C 1
ATOM 1500 O O . ALA A 1 197 ? 43.732 -0.337 21.484 1.00 62.53 197 ALA A O 1
ATOM 1502 N N . ALA A 1 198 ? 45.870 0.291 21.231 1.00 53.21 198 ALA A N 1
ATOM 1503 C CA . ALA A 1 198 ? 45.547 1.378 20.284 1.00 51.89 198 ALA A CA 1
ATOM 1504 C C . ALA A 1 198 ? 44.882 0.821 19.007 1.00 46.08 198 ALA A C 1
ATOM 1505 O O . ALA A 1 198 ? 43.799 1.281 18.651 1.00 49.93 198 ALA A O 1
ATOM 1507 N N . ALA A 1 199 ? 45.471 -0.210 18.394 1.00 37.86 199 ALA A N 1
ATOM 1508 C CA . ALA A 1 199 ? 44.798 -0.951 17.295 1.00 45.36 199 ALA A CA 1
ATOM 1509 C C . ALA A 1 199 ? 43.490 -1.687 17.687 1.00 45.44 199 ALA A C 1
ATOM 1510 O O . ALA A 1 199 ? 42.510 -1.675 16.917 1.00 45.39 199 ALA A O 1
ATOM 1512 N N . ASP A 1 200 ? 43.452 -2.293 18.878 1.00 43.77 200 ASP A N 1
ATOM 1513 C CA . ASP A 1 200 ? 42.177 -2.871 19.367 1.00 45.65 200 ASP A CA 1
ATOM 1514 C C . ASP A 1 200 ? 41.083 -1.808 19.375 1.00 45.45 200 ASP A C 1
ATOM 1515 O O . ASP A 1 200 ? 39.930 -2.061 18.927 1.00 43.50 200 ASP A O 1
ATOM 1520 N N . ARG A 1 201 ? 41.462 -0.609 19.827 1.00 40.26 201 ARG A N 1
ATOM 1521 C CA . ARG A 1 201 ? 40.508 0.527 19.846 1.00 42.59 201 ARG A CA 1
ATOM 1522 C C . ARG A 1 201 ? 39.990 0.819 18.417 1.00 39.26 201 ARG A C 1
ATOM 1523 O O . ARG A 1 201 ? 38.772 0.940 18.196 1.00 40.29 201 ARG A O 1
ATOM 1531 N N . ALA A 1 202 ? 40.896 0.841 17.449 1.00 34.22 202 ALA A N 1
ATOM 1532 C CA . ALA A 1 202 ? 40.474 1.131 16.102 1.00 33.11 202 ALA A CA 1
ATOM 1533 C C . ALA A 1 202 ? 39.423 0.080 15.731 1.00 33.79 202 ALA A C 1
ATOM 1534 O O . ALA A 1 202 ? 38.342 0.423 15.292 1.00 33.76 202 ALA A O 1
ATOM 1536 N N . VAL A 1 203 ? 39.672 -1.195 16.030 1.00 36.00 203 VAL A N 1
ATOM 1537 C CA . VAL A 1 203 ? 38.689 -2.250 15.669 1.00 36.61 203 VAL A CA 1
ATOM 1538 C C . VAL A 1 203 ? 37.364 -2.043 16.441 1.00 40.33 203 VAL A C 1
ATOM 1539 O O . VAL A 1 203 ? 36.278 -2.004 15.831 1.00 45.88 203 VAL A O 1
ATOM 1543 N N . ASN A 1 204 ? 37.468 -1.894 17.764 1.00 38.80 204 ASN A N 1
ATOM 1544 C CA . ASN A 1 204 ? 36.323 -1.602 18.609 1.00 39.82 204 ASN A CA 1
ATOM 1545 C C . ASN A 1 204 ? 35.494 -0.420 18.136 1.00 37.05 204 ASN A C 1
ATOM 1546 O O . ASN A 1 204 ? 34.255 -0.507 18.067 1.00 40.03 204 ASN A O 1
ATOM 1551 N N . VAL A 1 205 ? 36.148 0.690 17.821 1.00 37.88 205 VAL A N 1
ATOM 1552 C CA . VAL A 1 205 ? 35.392 1.839 17.257 1.00 43.07 205 VAL A CA 1
ATOM 1553 C C . VAL A 1 205 ? 34.584 1.456 15.993 1.00 44.49 205 VAL A C 1
ATOM 1554 O O . VAL A 1 205 ? 33.457 1.944 15.811 1.00 49.68 205 VAL A O 1
ATOM 1558 N N . ARG A 1 206 ? 35.122 0.573 15.146 1.00 35.18 206 ARG A N 1
ATOM 1559 C CA . ARG A 1 206 ? 34.400 0.224 13.932 1.00 35.56 206 ARG A CA 1
ATOM 1560 C C . ARG A 1 206 ? 33.240 -0.739 14.202 1.00 39.46 206 ARG A C 1
ATOM 1561 O O . ARG A 1 206 ? 32.113 -0.616 13.591 1.00 37.44 206 ARG A O 1
ATOM 1569 N N . GLU A 1 207 ? 33.517 -1.724 15.073 1.00 34.23 207 GLU A N 1
ATOM 1570 C CA . GLU A 1 207 ? 32.583 -2.770 15.251 1.00 36.10 207 GLU A CA 1
ATOM 1571 C C . GLU A 1 207 ? 31.362 -2.269 16.046 1.00 43.55 207 GLU A C 1
ATOM 1572 O O . GLU A 1 207 ? 30.202 -2.675 15.757 1.00 44.42 207 GLU A O 1
ATOM 1578 N N . VAL A 1 208 ? 31.612 -1.322 16.961 1.00 44.16 208 VAL A N 1
ATOM 1579 C CA . VAL A 1 208 ? 30.555 -0.752 17.797 1.00 42.26 208 VAL A CA 1
ATOM 1580 C C . VAL A 1 208 ? 29.731 0.244 17.006 1.00 38.68 208 VAL A C 1
ATOM 1581 O O . VAL A 1 208 ? 28.519 0.212 17.076 1.00 43.48 208 VAL A O 1
ATOM 1585 N N . THR A 1 209 ? 30.367 1.128 16.248 1.00 40.71 209 THR A N 1
ATOM 1586 C CA . THR A 1 209 ? 29.604 2.040 15.342 1.00 39.48 209 THR A CA 1
ATOM 1587 C C . THR A 1 209 ? 28.629 1.259 14.456 1.00 41.92 209 THR A C 1
ATOM 1588 O O . THR A 1 209 ? 27.396 1.530 14.476 1.00 42.76 209 THR A O 1
ATOM 1592 N N . ARG A 1 210 ? 29.160 0.245 13.770 1.00 37.07 210 ARG A N 1
ATOM 1593 C CA . ARG A 1 210 ? 28.314 -0.723 13.076 1.00 41.11 210 ARG A CA 1
ATOM 1594 C C . ARG A 1 210 ? 27.152 -1.257 13.965 1.00 41.24 210 ARG A C 1
ATOM 1595 O O . ARG A 1 210 ? 25.984 -1.184 13.554 1.00 38.08 210 ARG A O 1
ATOM 1603 N N . GLU A 1 211 ? 27.449 -1.770 15.176 1.00 40.38 211 GLU A N 1
ATOM 1604 C CA . GLU A 1 211 ? 26.370 -2.298 16.069 1.00 32.69 211 GLU A CA 1
ATOM 1605 C C . GLU A 1 211 ? 25.317 -1.244 16.515 1.00 30.14 211 GLU A C 1
ATOM 1606 O O . GLU A 1 211 ? 24.132 -1.505 16.548 1.00 32.03 211 GLU A O 1
ATOM 1612 N N . VAL A 1 212 ? 25.725 -0.031 16.776 1.00 27.21 212 VAL A N 1
ATOM 1613 C CA . VAL A 1 212 ? 24.766 0.979 17.163 1.00 31.03 212 VAL A CA 1
ATOM 1614 C C . VAL A 1 212 ? 23.865 1.224 15.942 1.00 37.77 212 VAL A C 1
ATOM 1615 O O . VAL A 1 212 ? 22.636 1.081 16.039 1.00 40.09 212 VAL A O 1
ATOM 1619 N N . ALA A 1 213 ? 24.470 1.524 14.771 1.00 36.49 213 ALA A N 1
ATOM 1620 C CA . ALA A 1 213 ? 23.683 1.685 13.552 1.00 34.31 213 ALA A CA 1
ATOM 1621 C C . ALA A 1 213 ? 22.720 0.496 13.348 1.00 33.86 213 ALA A C 1
ATOM 1622 O O . ALA A 1 213 ? 21.508 0.654 13.133 1.00 31.15 213 ALA A O 1
ATOM 1624 N N . ARG A 1 214 ? 23.230 -0.721 13.510 1.00 38.80 214 ARG A N 1
ATOM 1625 C CA . ARG A 1 214 ? 22.342 -1.881 13.333 1.00 38.31 214 ARG A CA 1
ATOM 1626 C C . ARG A 1 214 ? 21.143 -1.742 14.274 1.00 44.78 214 ARG A C 1
ATOM 1627 O O . ARG A 1 214 ? 20.017 -1.957 13.841 1.00 38.02 214 ARG A O 1
ATOM 1635 N N . GLN A 1 215 ? 21.388 -1.326 15.533 1.00 40.29 215 GLN A N 1
ATOM 1636 C CA . GLN A 1 215 ? 20.324 -1.325 16.526 1.00 42.38 215 GLN A CA 1
ATOM 1637 C C . GLN A 1 215 ? 19.224 -0.314 16.205 1.00 43.34 215 GLN A C 1
ATOM 1638 O O . GLN A 1 215 ? 18.098 -0.452 16.698 1.00 43.56 215 GLN A O 1
ATOM 1644 N N . MET A 1 216 ? 19.519 0.634 15.319 1.00 41.92 216 MET A N 1
ATOM 1645 C CA . MET A 1 216 ? 18.565 1.735 15.026 1.00 38.63 216 MET A CA 1
ATOM 1646 C C . MET A 1 216 ? 17.991 1.563 13.634 1.00 45.05 216 MET A C 1
ATOM 1647 O O . MET A 1 216 ? 17.111 2.321 13.224 1.00 41.43 216 MET A O 1
ATOM 1652 N N . GLY A 1 217 ? 18.481 0.549 12.908 1.00 41.05 217 GLY A N 1
ATOM 1653 C CA . GLY A 1 217 ? 17.904 0.227 11.609 1.00 39.14 217 GLY A CA 1
ATOM 1654 C C . GLY A 1 217 ? 18.681 1.058 10.609 1.00 47.41 217 GLY A C 1
ATOM 1655 O O . GLY A 1 217 ? 18.285 1.160 9.475 1.00 47.84 217 GLY A O 1
ATOM 1656 N N . LEU A 1 218 ? 19.791 1.662 11.034 1.00 45.37 218 LEU A N 1
ATOM 1657 C CA . LEU A 1 218 ? 20.650 2.426 10.139 1.00 39.05 218 LEU A CA 1
ATOM 1658 C C . LEU A 1 218 ? 21.776 1.572 9.637 1.00 39.24 218 LEU A C 1
ATOM 1659 O O . LEU A 1 218 ? 21.964 0.432 10.044 1.00 38.97 218 LEU A O 1
ATOM 1664 N N . ARG A 1 219 ? 22.528 2.128 8.709 1.00 45.16 219 ARG A N 1
ATOM 1665 C CA . ARG A 1 219 ? 23.714 1.488 8.191 1.00 44.42 219 ARG A CA 1
ATOM 1666 C C . ARG A 1 219 ? 24.935 2.444 8.208 1.00 48.99 219 ARG A C 1
ATOM 1667 O O . ARG A 1 219 ? 24.806 3.703 8.068 1.00 41.79 219 ARG A O 1
ATOM 1675 N N . THR A 1 220 ? 26.123 1.863 8.358 1.00 40.41 220 THR A N 1
ATOM 1676 C CA . THR A 1 220 ? 27.300 2.659 8.190 1.00 38.53 220 THR A CA 1
ATOM 1677 C C . THR A 1 220 ? 28.097 2.269 6.943 1.00 37.76 220 THR A C 1
ATOM 1678 O O . THR A 1 220 ? 28.082 1.118 6.470 1.00 37.01 220 THR A O 1
ATOM 1682 N N . CYS A 1 221 ? 28.869 3.207 6.436 1.00 37.39 221 CYS A N 1
ATOM 1683 C CA . CYS A 1 221 ? 29.850 2.845 5.445 1.00 36.64 221 CYS A CA 1
ATOM 1684 C C . CYS A 1 221 ? 31.156 3.500 5.816 1.00 38.28 221 CYS A C 1
ATOM 1685 O O . CYS A 1 221 ? 31.182 4.744 5.980 1.00 44.14 221 CYS A O 1
ATOM 1688 N N . PHE A 1 222 ? 32.228 2.690 5.927 1.00 38.69 222 PHE A N 1
ATOM 1689 C CA . PHE A 1 222 ? 33.602 3.144 6.156 1.00 37.53 222 PHE A CA 1
ATOM 1690 C C . PHE A 1 222 ? 34.494 3.017 4.906 1.00 44.11 222 PHE A C 1
ATOM 1691 O O . PHE A 1 222 ? 35.719 3.245 4.960 1.00 43.81 222 PHE A O 1
ATOM 1699 N N . ALA A 1 223 ? 33.927 2.596 3.785 1.00 48.97 223 ALA A N 1
ATOM 1700 C CA . ALA A 1 223 ? 34.768 2.386 2.579 1.00 50.05 223 ALA A CA 1
ATOM 1701 C C . ALA A 1 223 ? 35.504 3.679 2.295 1.00 48.04 223 ALA A C 1
ATOM 1702 O O . ALA A 1 223 ? 34.965 4.762 2.583 1.00 45.34 223 ALA A O 1
ATOM 1704 N N . PRO A 1 224 ? 36.735 3.584 1.745 1.00 48.58 224 PRO A N 1
ATOM 1705 C CA . PRO A 1 224 ? 37.423 4.837 1.423 1.00 51.89 224 PRO A CA 1
ATOM 1706 C C . PRO A 1 224 ? 36.547 5.783 0.588 1.00 52.06 224 PRO A C 1
ATOM 1707 O O . PRO A 1 224 ? 36.550 6.986 0.874 1.00 51.48 224 PRO A O 1
ATOM 1711 N N . LEU A 1 225 ? 35.822 5.268 -0.418 1.00 48.98 225 LEU A N 1
ATOM 1712 C CA . LEU A 1 225 ? 34.886 6.121 -1.167 1.00 50.34 225 LEU A CA 1
ATOM 1713 C C . LEU A 1 225 ? 33.449 5.601 -1.054 1.00 56.20 225 LEU A C 1
ATOM 1714 O O . LEU A 1 225 ? 33.090 4.548 -1.636 1.00 51.91 225 LEU A O 1
ATOM 1719 N N . PRO A 1 226 ? 32.627 6.307 -0.268 1.00 51.41 226 PRO A N 1
ATOM 1720 C CA . PRO A 1 226 ? 31.272 5.820 0.080 1.00 47.96 226 PRO A CA 1
ATOM 1721 C C . PRO A 1 226 ? 30.336 5.644 -1.142 1.00 52.93 226 PRO A C 1
ATOM 1722 O O . PRO A 1 226 ? 29.480 4.749 -1.165 1.00 62.42 226 PRO A O 1
ATOM 1726 N N . ALA A 1 227 ? 30.469 6.524 -2.119 1.00 54.31 227 ALA A N 1
ATOM 1727 C CA . ALA A 1 227 ? 29.694 6.460 -3.367 1.00 57.61 227 ALA A CA 1
ATOM 1728 C C . ALA A 1 227 ? 30.329 7.374 -4.417 1.00 53.68 227 ALA A C 1
ATOM 1729 O O . ALA A 1 227 ? 31.042 8.329 -4.094 1.00 50.65 227 ALA A O 1
ATOM 1731 N N . PRO A 1 228 ? 30.077 7.090 -5.692 1.00 60.59 228 PRO A N 1
ATOM 1732 C CA . PRO A 1 228 ? 30.817 7.895 -6.675 1.00 64.92 228 PRO A CA 1
ATOM 1733 C C . PRO A 1 228 ? 30.707 9.436 -6.495 1.00 63.09 228 PRO A C 1
ATOM 1734 O O . PRO A 1 228 ? 29.603 9.957 -6.276 1.00 58.62 228 PRO A O 1
ATOM 1738 N N . GLY A 1 229 ? 31.854 10.127 -6.560 1.00 64.77 229 GLY A N 1
ATOM 1739 C CA . GLY A 1 229 ? 31.927 11.589 -6.403 1.00 58.03 229 GLY A CA 1
ATOM 1740 C C . GLY A 1 229 ? 31.545 12.105 -5.019 1.00 68.38 229 GLY A C 1
ATOM 1741 O O . GLY A 1 229 ? 31.083 13.240 -4.869 1.00 70.74 229 GLY A O 1
ATOM 1742 N N . ALA A 1 230 ? 31.737 11.267 -4.004 1.00 60.56 230 ALA A N 1
ATOM 1743 C CA . ALA A 1 230 ? 31.478 11.639 -2.653 1.00 49.09 230 ALA A CA 1
ATOM 1744 C C . ALA A 1 230 ? 32.794 12.057 -2.054 1.00 47.20 230 ALA A C 1
ATOM 1745 O O . ALA A 1 230 ? 33.849 11.611 -2.499 1.00 46.22 230 ALA A O 1
ATOM 1747 N N . VAL A 1 231 ? 32.737 12.910 -1.037 1.00 47.94 231 VAL A N 1
ATOM 1748 C CA . VAL A 1 231 ? 33.835 13.053 -0.076 1.00 45.18 231 VAL A CA 1
ATOM 1749 C C . VAL A 1 231 ? 34.251 11.690 0.499 1.00 46.86 231 VAL A C 1
ATOM 1750 O O . VAL A 1 231 ? 33.400 10.851 0.818 1.00 56.16 231 VAL A O 1
ATOM 1754 N N . THR A 1 232 ? 35.559 11.485 0.587 1.00 41.72 232 THR A N 1
ATOM 1755 C CA . THR A 1 232 ? 36.168 10.217 0.916 1.00 48.66 232 THR A CA 1
ATOM 1756 C C . THR A 1 232 ? 36.215 10.061 2.463 1.00 54.64 232 THR A C 1
ATOM 1757 O O . THR A 1 232 ? 36.178 11.059 3.178 1.00 51.37 232 THR A O 1
ATOM 1761 N N . ASN A 1 233 ? 36.314 8.809 2.948 1.00 52.21 233 ASN A N 1
ATOM 1762 C CA . ASN A 1 233 ? 36.343 8.471 4.359 1.00 41.26 233 ASN A CA 1
ATOM 1763 C C . ASN A 1 233 ? 37.810 8.087 4.647 1.00 50.54 233 ASN A C 1
ATOM 1764 O O . ASN A 1 233 ? 38.298 7.021 4.213 1.00 52.29 233 ASN A O 1
ATOM 1769 N N . GLY A 1 234 ? 38.520 8.957 5.373 1.00 52.17 234 GLY A N 1
ATOM 1770 C CA . GLY A 1 234 ? 39.882 8.682 5.797 1.00 48.53 234 GLY A CA 1
ATOM 1771 C C . GLY A 1 234 ? 39.936 8.009 7.162 1.00 51.81 234 GLY A C 1
ATOM 1772 O O . GLY A 1 234 ? 38.928 7.891 7.840 1.00 46.86 234 GLY A O 1
ATOM 1773 N N . VAL A 1 235 ? 41.121 7.521 7.513 1.00 50.36 235 VAL A N 1
ATOM 1774 C CA . VAL A 1 235 ? 41.472 7.073 8.827 1.00 44.66 235 VAL A CA 1
ATOM 1775 C C . VAL A 1 235 ? 42.796 7.792 9.051 1.00 48.71 235 VAL A C 1
ATOM 1776 O O . VAL A 1 235 ? 43.642 7.760 8.189 1.00 49.33 235 VAL A O 1
ATOM 1780 N N . HIS A 1 236 ? 42.978 8.439 10.193 1.00 48.07 236 HIS A N 1
ATOM 1781 C CA . HIS A 1 236 ? 44.246 9.104 10.479 1.00 48.57 236 HIS A CA 1
ATOM 1782 C C . HIS A 1 236 ? 44.814 8.575 11.737 1.00 48.18 236 HIS A C 1
ATOM 1783 O O . HIS A 1 236 ? 44.128 8.437 12.745 1.00 48.89 236 HIS A O 1
ATOM 1790 N N . LEU A 1 237 ? 46.104 8.316 11.720 1.00 47.70 237 LEU A N 1
ATOM 1791 C CA . LEU A 1 237 ? 46.709 7.673 12.851 1.00 47.42 237 LEU A CA 1
ATOM 1792 C C . LEU A 1 237 ? 47.607 8.743 13.452 1.00 49.46 237 LEU A C 1
ATOM 1793 O O . LEU A 1 237 ? 48.467 9.229 12.743 1.00 47.14 237 LEU A O 1
ATOM 1798 N N . HIS A 1 238 ? 47.357 9.136 14.712 1.00 44.08 238 HIS A N 1
ATOM 1799 C CA . HIS A 1 238 ? 48.251 10.013 15.488 1.00 46.74 238 HIS A CA 1
ATOM 1800 C C . HIS A 1 238 ? 49.161 9.200 16.325 1.00 46.28 238 HIS A C 1
ATOM 1801 O O . HIS A 1 238 ? 48.703 8.377 17.100 1.00 47.50 238 HIS A O 1
ATOM 1808 N N . LEU A 1 239 ? 50.455 9.389 16.147 1.00 49.39 239 LEU A N 1
ATOM 1809 C CA . LEU A 1 239 ? 51.472 8.650 16.917 1.00 49.89 239 LEU A CA 1
ATOM 1810 C C . LEU A 1 239 ? 52.380 9.590 17.673 1.00 48.96 239 LEU A C 1
ATOM 1811 O O . LEU A 1 239 ? 52.850 10.592 17.122 1.00 42.95 239 LEU A O 1
ATOM 1816 N N . SER A 1 240 ? 52.519 9.314 18.968 1.00 55.18 240 SER A N 1
ATOM 1817 C CA . SER A 1 240 ? 53.535 9.942 19.798 1.00 56.03 240 SER A CA 1
ATOM 1818 C C . SER A 1 240 ? 54.397 8.796 20.324 1.00 56.24 240 SER A C 1
ATOM 1819 O O . SER A 1 240 ? 53.957 7.630 20.370 1.00 51.10 240 SER A O 1
ATOM 1822 N N . LEU A 1 241 ? 55.643 9.127 20.624 1.00 57.24 241 LEU A N 1
ATOM 1823 C CA . LEU A 1 241 ? 56.627 8.158 21.117 1.00 60.83 241 LEU A CA 1
ATOM 1824 C C . LEU A 1 241 ? 57.127 8.641 22.472 1.00 53.54 241 LEU A C 1
ATOM 1825 O O . LEU A 1 241 ? 57.529 9.792 22.569 1.00 57.09 241 LEU A O 1
ATOM 1830 N N . GLN A 1 242 ? 57.099 7.800 23.503 1.00 52.08 242 GLN A N 1
ATOM 1831 C CA . GLN A 1 242 ? 57.455 8.233 24.879 1.00 60.72 242 GLN A CA 1
ATOM 1832 C C . GLN A 1 242 ? 58.467 7.337 25.571 1.00 69.61 242 GLN A C 1
ATOM 1833 O O . GLN A 1 242 ? 58.388 6.112 25.496 1.00 67.58 242 GLN A O 1
ATOM 1839 N N . HIS A 1 243 ? 59.400 7.958 26.286 1.00 80.32 243 HIS A N 1
ATOM 1840 C CA . HIS A 1 243 ? 60.274 7.220 27.186 1.00 87.98 243 HIS A CA 1
ATOM 1841 C C . HIS A 1 243 ? 59.397 6.405 28.110 1.00 89.67 243 HIS A C 1
ATOM 1842 O O . HIS A 1 243 ? 58.299 6.849 28.463 1.00 80.08 243 HIS A O 1
ATOM 1849 N N . ALA A 1 244 ? 59.847 5.195 28.461 1.00 98.42 244 ALA A N 1
ATOM 1850 C CA . ALA A 1 244 ? 59.095 4.273 29.338 1.00 110.65 244 ALA A CA 1
ATOM 1851 C C . ALA A 1 244 ? 58.683 4.929 30.688 1.00 112.12 244 ALA A C 1
ATOM 1852 O O . ALA A 1 244 ? 58.983 4.401 31.761 1.00 120.16 244 ALA A O 1
ATOM 1854 N N . ASP A 1 245 ? 57.945 6.045 30.611 1.00 103.17 245 ASP A N 1
ATOM 1855 C CA . ASP A 1 245 ? 58.015 7.106 31.627 1.00 105.74 245 ASP A CA 1
ATOM 1856 C C . ASP A 1 245 ? 56.973 8.226 31.454 1.00 104.47 245 ASP A C 1
ATOM 1857 O O . ASP A 1 245 ? 56.582 8.874 32.446 1.00 87.79 245 ASP A O 1
ATOM 1862 N N . GLY A 1 246 ? 56.577 8.477 30.196 1.00 96.19 246 GLY A N 1
ATOM 1863 C CA . GLY A 1 246 ? 55.640 9.561 29.826 1.00 85.76 246 GLY A CA 1
ATOM 1864 C C . GLY A 1 246 ? 56.322 10.780 29.212 1.00 85.71 246 GLY A C 1
ATOM 1865 O O . GLY A 1 246 ? 55.657 11.690 28.688 1.00 80.97 246 GLY A O 1
ATOM 1866 N N . SER A 1 247 ? 57.654 10.782 29.295 1.00 75.53 247 SER A N 1
ATOM 1867 C CA . SER A 1 247 ? 58.511 11.795 28.710 1.00 73.99 247 SER A CA 1
ATOM 1868 C C . SER A 1 247 ? 58.435 11.746 27.164 1.00 74.92 247 SER A C 1
ATOM 1869 O O . SER A 1 247 ? 58.855 10.772 26.543 1.00 73.33 247 SER A O 1
ATOM 1872 N N . PRO A 1 248 ? 57.884 12.804 26.538 1.00 78.69 248 PRO A N 1
ATOM 1873 C CA . PRO A 1 248 ? 57.688 12.795 25.083 1.00 74.79 248 PRO A CA 1
ATOM 1874 C C . PRO A 1 248 ? 59.033 12.908 24.392 1.00 69.60 248 PRO A C 1
ATOM 1875 O O . PRO A 1 248 ? 59.806 13.775 24.722 1.00 79.55 248 PRO A O 1
ATOM 1879 N N . LEU A 1 249 ? 59.318 12.018 23.465 1.00 72.21 249 LEU A N 1
ATOM 1880 C CA . LEU A 1 249 ? 60.644 11.916 22.870 1.00 71.20 249 LEU A CA 1
ATOM 1881 C C . LEU A 1 249 ? 60.601 12.339 21.407 1.00 72.67 249 LEU A C 1
ATOM 1882 O O . LEU A 1 249 ? 61.629 12.368 20.722 1.00 81.06 249 LEU A O 1
ATOM 1887 N N . LEU A 1 250 ? 59.410 12.673 20.930 1.00 71.16 250 LEU A N 1
ATOM 1888 C CA . LEU A 1 250 ? 59.272 13.190 19.593 1.00 64.69 250 LEU A CA 1
ATOM 1889 C C . LEU A 1 250 ? 59.566 14.676 19.605 1.00 69.96 250 LEU A C 1
ATOM 1890 O O . LEU A 1 250 ? 59.916 15.251 18.570 1.00 69.09 250 LEU A O 1
ATOM 1895 N N . TYR A 1 251 ? 59.399 15.306 20.767 1.00 68.26 251 TYR A N 1
ATOM 1896 C CA . TYR A 1 251 ? 59.294 16.767 20.803 1.00 75.81 251 TYR A CA 1
ATOM 1897 C C . TYR A 1 251 ? 60.349 17.539 21.613 1.00 76.09 251 TYR A C 1
ATOM 1898 O O . TYR A 1 251 ? 60.669 17.188 22.751 1.00 67.49 251 TYR A O 1
ATOM 1907 N N . GLU A 1 252 ? 60.859 18.598 20.981 1.00 81.71 252 GLU A N 1
ATOM 1908 C CA . GLU A 1 252 ? 61.920 19.445 21.508 1.00 86.64 252 GLU A CA 1
ATOM 1909 C C . GLU A 1 252 ? 61.756 20.893 21.073 1.00 86.82 252 GLU A C 1
ATOM 1910 O O . GLU A 1 252 ? 62.157 21.241 19.952 1.00 82.26 252 GLU A O 1
ATOM 1916 N N . PRO A 1 253 ? 61.216 21.756 21.969 1.00 90.57 253 PRO A N 1
ATOM 1917 C CA . PRO A 1 253 ? 61.023 23.170 21.606 1.00 88.61 253 PRO A CA 1
ATOM 1918 C C . PRO A 1 253 ? 62.288 23.723 20.966 1.00 96.45 253 PRO A C 1
ATOM 1919 O O . PRO A 1 253 ? 63.377 23.198 21.222 1.00 101.21 253 PRO A O 1
ATOM 1923 N N . GLY A 1 254 ? 62.163 24.741 20.120 1.00 96.37 254 GLY A N 1
ATOM 1924 C CA . GLY A 1 254 ? 63.355 25.482 19.698 1.00 99.14 254 GLY A CA 1
ATOM 1925 C C . GLY A 1 254 ? 64.204 24.803 18.639 1.00 89.12 254 GLY A C 1
ATOM 1926 O O . GLY A 1 254 ? 64.785 25.486 17.792 1.00 98.70 254 GLY A O 1
ATOM 1927 N N . ARG A 1 255 ? 64.297 23.474 18.686 1.00 88.63 255 ARG A N 1
ATOM 1928 C CA . ARG A 1 255 ? 64.589 22.708 17.461 1.00 87.90 255 ARG A CA 1
ATOM 1929 C C . ARG A 1 255 ? 63.362 22.913 16.534 1.00 79.61 255 ARG A C 1
ATOM 1930 O O . ARG A 1 255 ? 62.220 22.937 17.015 1.00 82.32 255 ARG A O 1
ATOM 1938 N N . PRO A 1 256 ? 63.584 23.113 15.221 1.00 69.32 256 PRO A N 1
ATOM 1939 C CA . PRO A 1 256 ? 62.460 23.652 14.477 1.00 70.71 256 PRO A CA 1
ATOM 1940 C C . PRO A 1 256 ? 61.298 22.632 14.380 1.00 81.87 256 PRO A C 1
ATOM 1941 O O . PRO A 1 256 ? 61.535 21.426 14.537 1.00 96.57 256 PRO A O 1
ATOM 1945 N N . ASN A 1 257 ? 60.063 23.101 14.143 1.00 73.06 257 ASN A N 1
ATOM 1946 C CA . ASN A 1 257 ? 58.861 22.253 14.248 1.00 70.91 257 ASN A CA 1
ATOM 1947 C C . ASN A 1 257 ? 58.602 21.766 15.682 1.00 76.95 257 ASN A C 1
ATOM 1948 O O . ASN A 1 257 ? 57.470 21.435 16.015 1.00 79.37 257 ASN A O 1
ATOM 1953 N N . ASP A 1 258 ? 59.650 21.761 16.517 1.00 78.57 258 ASP A N 1
ATOM 1954 C CA . ASP A 1 258 ? 59.649 21.219 17.897 1.00 79.91 258 ASP A CA 1
ATOM 1955 C C . ASP A 1 258 ? 59.899 19.712 17.837 1.00 78.21 258 ASP A C 1
ATOM 1956 O O . ASP A 1 258 ? 59.591 18.980 18.782 1.00 68.84 258 ASP A O 1
ATOM 1961 N N . LEU A 1 259 ? 60.480 19.290 16.710 1.00 70.62 259 LEU A N 1
ATOM 1962 C CA . LEU A 1 259 ? 60.807 17.900 16.420 1.00 74.84 259 LEU A CA 1
ATOM 1963 C C . LEU A 1 259 ? 62.186 17.526 16.976 1.00 80.32 259 LEU A C 1
ATOM 1964 O O . LEU A 1 259 ? 63.136 18.283 16.797 1.00 87.39 259 LEU A O 1
ATOM 1969 N N . SER A 1 260 ? 62.266 16.374 17.656 1.00 73.31 260 SER A N 1
ATOM 1970 C CA . SER A 1 260 ? 63.505 15.751 18.121 1.00 59.73 260 SER A CA 1
ATOM 1971 C C . SER A 1 260 ? 64.350 15.245 16.999 1.00 69.42 260 SER A C 1
ATOM 1972 O O . SER A 1 260 ? 63.836 14.937 15.930 1.00 81.62 260 SER A O 1
ATOM 1975 N N . GLU A 1 261 ? 65.649 15.107 17.243 1.00 78.30 261 GLU A N 1
ATOM 1976 C CA . GLU A 1 261 ? 66.489 14.329 16.332 1.00 79.24 261 GLU A CA 1
ATOM 1977 C C . GLU A 1 261 ? 65.872 12.941 16.171 1.00 71.57 261 GLU A C 1
ATOM 1978 O O . GLU A 1 261 ? 65.564 12.534 15.043 1.00 64.89 261 GLU A O 1
ATOM 1984 N N . LEU A 1 262 ? 65.674 12.239 17.295 1.00 63.08 262 LEU A N 1
ATOM 1985 C CA . LEU A 1 262 ? 64.851 11.025 17.280 1.00 77.64 262 LEU A CA 1
ATOM 1986 C C . LEU A 1 262 ? 63.610 11.177 16.338 1.00 75.36 262 LEU A C 1
ATOM 1987 O O . LEU A 1 262 ? 63.459 10.460 15.335 1.00 63.56 262 LEU A O 1
ATOM 1992 N N . GLY A 1 263 ? 62.750 12.135 16.664 1.00 66.58 263 GLY A N 1
ATOM 1993 C CA . GLY A 1 263 ? 61.624 12.453 15.828 1.00 64.81 263 GLY A CA 1
ATOM 1994 C C . GLY A 1 263 ? 61.937 12.446 14.358 1.00 64.72 263 GLY A C 1
ATOM 1995 O O . GLY A 1 263 ? 61.327 11.685 13.605 1.00 73.77 263 GLY A O 1
ATOM 1996 N N . GLU A 1 264 ? 62.886 13.279 13.942 1.00 63.68 264 GLU A N 1
ATOM 1997 C CA . GLU A 1 264 ? 63.234 13.369 12.519 1.00 66.78 264 GLU A CA 1
ATOM 1998 C C . GLU A 1 264 ? 63.674 12.022 11.929 1.00 60.74 264 GLU A C 1
ATOM 1999 O O . GLU A 1 264 ? 63.351 11.725 10.793 1.00 61.38 264 GLU A O 1
ATOM 2005 N N . HIS A 1 265 ? 64.409 11.210 12.680 1.00 55.92 265 HIS A N 1
ATOM 2006 C CA . HIS A 1 265 ? 64.772 9.890 12.168 1.00 64.62 265 HIS A CA 1
ATOM 2007 C C . HIS A 1 265 ? 63.513 9.071 11.932 1.00 63.79 265 HIS A C 1
ATOM 2008 O O . HIS A 1 265 ? 63.264 8.554 10.822 1.00 60.20 265 HIS A O 1
ATOM 2015 N N . TRP A 1 266 ? 62.680 8.986 12.963 1.00 58.53 266 TRP A N 1
ATOM 2016 C CA . TRP A 1 266 ? 61.406 8.293 12.854 1.00 59.16 266 TRP A CA 1
ATOM 2017 C C . TRP A 1 266 ? 60.561 8.704 11.639 1.00 63.83 266 TRP A C 1
ATOM 2018 O O . TRP A 1 266 ? 60.193 7.866 10.785 1.00 65.20 266 TRP A O 1
ATOM 2029 N N . ALA A 1 267 ? 60.261 9.996 11.535 1.00 59.20 267 ALA A N 1
ATOM 2030 C CA . ALA A 1 267 ? 59.524 10.520 10.389 1.00 54.41 267 ALA A CA 1
ATOM 2031 C C . ALA A 1 267 ? 60.196 10.200 9.050 1.00 57.87 267 ALA A C 1
ATOM 2032 O O . ALA A 1 267 ? 59.505 9.953 8.026 1.00 56.81 267 ALA A O 1
ATOM 2034 N N . ALA A 1 268 ? 61.528 10.189 9.052 1.00 53.42 268 ALA A N 1
ATOM 2035 C CA . ALA A 1 268 ? 62.279 9.957 7.807 1.00 61.96 268 ALA A CA 1
ATOM 2036 C C . ALA A 1 268 ? 62.100 8.516 7.255 1.00 58.98 268 ALA A C 1
ATOM 2037 O O . ALA A 1 268 ? 61.919 8.287 6.025 1.00 51.73 268 ALA A O 1
ATOM 2039 N N . GLY A 1 269 ? 62.099 7.560 8.185 1.00 60.12 269 GLY A N 1
ATOM 2040 C CA . GLY A 1 269 ? 61.820 6.147 7.860 1.00 64.84 269 GLY A CA 1
ATOM 2041 C C . GLY A 1 269 ? 60.438 5.889 7.287 1.00 65.26 269 GLY A C 1
ATOM 2042 O O . GLY A 1 269 ? 60.288 5.143 6.304 1.00 66.74 269 GLY A O 1
ATOM 2043 N N . VAL A 1 270 ? 59.438 6.514 7.918 1.00 59.69 270 VAL A N 1
ATOM 2044 C CA . VAL A 1 270 ? 58.063 6.484 7.467 1.00 52.66 270 VAL A CA 1
ATOM 2045 C C . VAL A 1 270 ? 58.042 7.046 6.052 1.00 52.68 270 VAL A C 1
ATOM 2046 O O . VAL A 1 270 ? 57.472 6.408 5.149 1.00 51.92 270 VAL A O 1
ATOM 2050 N N . LEU A 1 271 ? 58.648 8.232 5.858 1.00 49.15 271 LEU A N 1
ATOM 2051 C CA . LEU A 1 271 ? 58.689 8.874 4.527 1.00 48.23 271 LEU A CA 1
ATOM 2052 C C . LEU A 1 271 ? 59.370 8.009 3.444 1.00 49.58 271 LEU A C 1
ATOM 2053 O O . LEU A 1 271 ? 58.841 7.866 2.353 1.00 53.55 271 LEU A O 1
ATOM 2058 N N . ALA A 1 272 ? 60.517 7.413 3.749 1.00 51.56 272 ALA A N 1
ATOM 2059 C CA . ALA A 1 272 ? 61.284 6.702 2.725 1.00 49.32 272 ALA A CA 1
ATOM 2060 C C . ALA A 1 272 ? 60.558 5.450 2.281 1.00 60.18 272 ALA A C 1
ATOM 2061 O O . ALA A 1 272 ? 60.624 5.061 1.095 1.00 60.88 272 ALA A O 1
ATOM 2063 N N . HIS A 1 273 ? 59.815 4.865 3.224 1.00 58.79 273 HIS A N 1
ATOM 2064 C CA . HIS A 1 273 ? 59.024 3.677 2.955 1.00 60.98 273 HIS A CA 1
ATOM 2065 C C . HIS A 1 273 ? 57.589 3.893 2.587 1.00 61.01 273 HIS A C 1
ATOM 2066 O O . HIS A 1 273 ? 56.914 2.940 2.199 1.00 72.45 273 HIS A O 1
ATOM 2073 N N . LEU A 1 274 ? 57.087 5.112 2.667 1.00 55.21 274 LEU A N 1
ATOM 2074 C CA . LEU A 1 274 ? 55.652 5.312 2.344 1.00 64.30 274 LEU A CA 1
ATOM 2075 C C . LEU A 1 274 ? 55.116 4.612 1.086 1.00 61.76 274 LEU A C 1
ATOM 2076 O O . LEU A 1 274 ? 53.998 4.092 1.142 1.00 72.44 274 LEU A O 1
ATOM 2081 N N . PRO A 1 275 ? 55.871 4.617 -0.054 1.00 60.69 275 PRO A N 1
ATOM 2082 C CA . PRO A 1 275 ? 55.175 3.983 -1.204 1.00 59.80 275 PRO A CA 1
ATOM 2083 C C . PRO A 1 275 ? 54.862 2.517 -0.959 1.00 60.53 275 PRO A C 1
ATOM 2084 O O . PRO A 1 275 ? 53.917 2.001 -1.545 1.00 65.40 275 PRO A O 1
ATOM 2088 N N . ALA A 1 276 ? 55.616 1.869 -0.074 1.00 57.06 276 ALA A N 1
ATOM 2089 C CA . ALA A 1 276 ? 55.326 0.484 0.315 1.00 54.68 276 ALA A CA 1
ATOM 2090 C C . ALA A 1 276 ? 54.211 0.434 1.358 1.00 5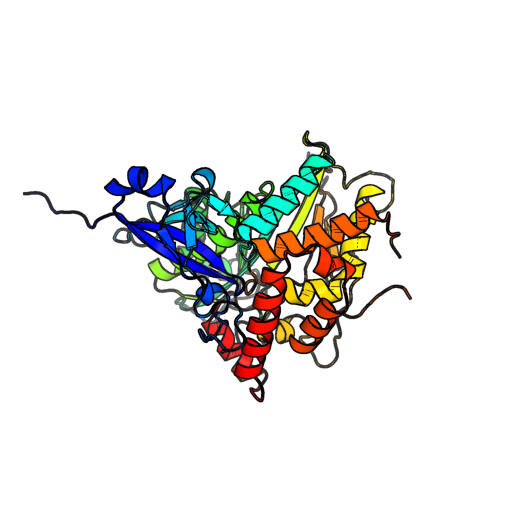5.34 276 ALA A C 1
ATOM 2091 O O . ALA A 1 276 ? 53.352 -0.491 1.354 1.00 50.88 276 ALA A O 1
ATOM 2093 N N . LEU A 1 277 ? 54.245 1.404 2.285 1.00 55.66 277 LEU A N 1
ATOM 2094 C CA . LEU A 1 277 ? 53.329 1.375 3.419 1.00 55.71 277 LEU A CA 1
ATOM 2095 C C . LEU A 1 277 ? 51.917 1.501 2.895 1.00 58.96 277 LEU A C 1
ATOM 2096 O O . LEU A 1 277 ? 50.955 1.100 3.574 1.00 62.34 277 LEU A O 1
ATOM 2101 N N . CYS A 1 278 ? 51.809 2.041 1.680 1.00 49.23 278 CYS A N 1
ATOM 2102 C CA . CYS A 1 278 ? 50.523 2.201 1.074 1.00 53.59 278 CYS A CA 1
ATOM 2103 C C . CYS A 1 278 ? 49.807 0.882 0.788 1.00 52.00 278 CYS A C 1
ATOM 2104 O O . CYS A 1 278 ? 48.578 0.822 0.842 1.00 50.45 278 CYS A O 1
ATOM 2107 N N . ALA A 1 279 ? 50.582 -0.163 0.527 1.00 47.11 279 ALA A N 1
ATOM 2108 C CA . ALA A 1 279 ? 50.040 -1.471 0.240 1.00 48.15 279 ALA A CA 1
ATOM 2109 C C . ALA A 1 279 ? 49.413 -2.001 1.511 1.00 50.61 279 ALA A C 1
ATOM 2110 O O . ALA A 1 279 ? 48.526 -2.863 1.457 1.00 49.17 279 ALA A O 1
ATOM 2112 N N . LEU A 1 280 ? 49.875 -1.491 2.652 1.00 52.89 280 LEU A N 1
ATOM 2113 C CA . LEU A 1 280 ? 49.406 -1.981 3.960 1.00 50.01 280 LEU A CA 1
ATOM 2114 C C . LEU A 1 280 ? 48.528 -0.957 4.701 1.00 57.84 280 LEU A C 1
ATOM 2115 O O . LEU A 1 280 ? 47.825 -1.328 5.640 1.00 65.98 280 LEU A O 1
ATOM 2120 N N . THR A 1 281 ? 48.542 0.318 4.301 1.00 57.44 281 THR A N 1
ATOM 2121 C CA . THR A 1 281 ? 47.671 1.315 4.969 1.00 50.68 281 THR A CA 1
ATOM 2122 C C . THR A 1 281 ? 46.580 1.880 4.045 1.00 57.77 281 THR A C 1
ATOM 2123 O O . THR A 1 281 ? 45.670 2.582 4.509 1.00 61.91 281 THR A O 1
ATOM 2127 N N . ALA A 1 282 ? 46.694 1.623 2.737 1.00 58.23 282 ALA A N 1
ATOM 2128 C CA . ALA A 1 282 ? 45.588 1.855 1.780 1.00 55.41 282 ALA A CA 1
ATOM 2129 C C . ALA A 1 282 ? 45.459 0.604 0.904 1.00 55.72 282 ALA A C 1
ATOM 2130 O O . ALA A 1 282 ? 45.735 0.662 -0.287 1.00 59.89 282 ALA A O 1
ATOM 2132 N N . PRO A 1 283 ? 45.028 -0.527 1.502 1.00 51.51 283 PRO A N 1
ATOM 2133 C CA . PRO A 1 283 ? 45.330 -1.843 1.001 1.00 50.59 283 PRO A CA 1
ATOM 2134 C C . PRO A 1 283 ? 44.269 -2.410 0.124 1.00 48.32 283 PRO A C 1
ATOM 2135 O O . PRO A 1 283 ? 44.328 -3.594 -0.173 1.00 51.34 283 PRO A O 1
ATOM 2139 N N . THR A 1 284 ? 43.273 -1.637 -0.261 1.00 48.87 284 THR A N 1
ATOM 2140 C CA . THR A 1 284 ? 42.297 -2.262 -1.163 1.00 57.21 284 THR A CA 1
ATOM 2141 C C . THR A 1 284 ? 42.239 -1.526 -2.480 1.00 61.82 284 THR A C 1
ATOM 2142 O O . THR A 1 284 ? 42.668 -0.358 -2.585 1.00 61.98 284 THR A O 1
ATOM 2146 N N . ALA A 1 285 ? 41.684 -2.208 -3.474 1.00 60.93 285 ALA A N 1
ATOM 2147 C CA . ALA A 1 285 ? 41.528 -1.623 -4.812 1.00 66.22 285 ALA A CA 1
ATOM 2148 C C . ALA A 1 285 ? 40.780 -0.266 -4.740 1.00 65.08 285 ALA A C 1
ATOM 2149 O O . ALA A 1 285 ? 41.201 0.708 -5.386 1.00 56.64 285 ALA A O 1
ATOM 2151 N N . ALA A 1 286 ? 39.713 -0.201 -3.921 1.00 58.36 286 ALA A N 1
ATOM 2152 C CA . ALA A 1 286 ? 38.944 1.036 -3.710 1.00 54.04 286 ALA A CA 1
ATOM 2153 C C . ALA A 1 286 ? 39.736 2.131 -3.017 1.00 57.43 286 ALA A C 1
ATOM 2154 O O . ALA A 1 286 ? 39.295 3.294 -3.013 1.00 60.24 286 ALA A O 1
ATOM 2156 N N . SER A 1 287 ? 40.899 1.778 -2.450 1.00 52.09 287 SER A N 1
ATOM 2157 C CA . SER A 1 287 ? 41.675 2.753 -1.697 1.00 53.21 287 SER A CA 1
ATOM 2158 C C . SER A 1 287 ? 42.244 3.819 -2.620 1.00 60.23 287 SER A C 1
ATOM 2159 O O . SER A 1 287 ? 42.433 4.993 -2.213 1.00 59.99 287 SER A O 1
ATOM 2162 N N . TYR A 1 288 ? 42.475 3.431 -3.878 1.00 63.09 288 TYR A N 1
ATOM 2163 C CA . TYR A 1 288 ? 43.127 4.344 -4.815 1.00 55.89 288 TYR A CA 1
ATOM 2164 C C . TYR A 1 288 ? 42.202 5.363 -5.491 1.00 54.55 288 TYR A C 1
ATOM 2165 O O . TYR A 1 288 ? 42.693 6.331 -6.026 1.00 60.44 288 TYR A O 1
ATOM 2174 N N . LEU A 1 289 ? 40.881 5.173 -5.377 1.00 51.63 289 LEU A N 1
ATOM 2175 C CA . LEU A 1 289 ? 39.929 6.253 -5.697 1.00 60.01 289 LEU A CA 1
ATOM 2176 C C . LEU A 1 289 ? 40.014 7.397 -4.683 1.00 61.00 289 LEU A C 1
ATOM 2177 O O . LEU A 1 289 ? 39.603 8.516 -4.990 1.00 70.46 289 LEU A O 1
ATOM 2182 N N . ARG A 1 290 ? 40.515 7.096 -3.480 1.00 64.63 290 ARG A N 1
ATOM 2183 C CA . ARG A 1 290 ? 40.717 8.083 -2.393 1.00 61.29 290 ARG A CA 1
ATOM 2184 C C . ARG A 1 290 ? 42.122 8.752 -2.437 1.00 65.69 290 ARG A C 1
ATOM 2185 O O . ARG A 1 290 ? 42.239 10.009 -2.390 1.00 59.68 290 ARG A O 1
ATOM 2193 N N . LEU A 1 291 ? 43.174 7.927 -2.558 1.00 65.79 291 LEU A N 1
ATOM 2194 C CA . LEU A 1 291 ? 44.576 8.427 -2.582 1.00 69.40 291 LEU A CA 1
ATOM 2195 C C . LEU A 1 291 ? 44.982 9.270 -3.815 1.00 70.42 291 LEU A C 1
ATOM 2196 O O . LEU A 1 291 ? 45.726 10.261 -3.694 1.00 74.95 291 LEU A O 1
ATOM 2201 N N . LYS A 1 292 ? 44.532 8.846 -4.991 1.00 71.31 292 LYS A N 1
ATOM 2202 C CA . LYS A 1 292 ? 44.676 9.640 -6.198 1.00 89.29 292 LYS A CA 1
ATOM 2203 C C . LYS A 1 292 ? 43.242 9.905 -6.665 1.00 103.85 292 LYS A C 1
ATOM 2204 O O . LYS A 1 292 ? 42.763 9.209 -7.564 1.00 103.19 292 LYS A O 1
ATOM 2206 N N . PRO A 1 293 ? 42.534 10.901 -6.039 1.00 124.90 293 PRO A N 1
ATOM 2207 C CA . PRO A 1 293 ? 41.097 11.070 -6.365 1.00 130.41 293 PRO A CA 1
ATOM 2208 C C . PRO A 1 293 ? 40.818 11.666 -7.772 1.00 146.72 293 PRO A C 1
ATOM 2209 O O . PRO A 1 293 ? 40.084 11.051 -8.566 1.00 138.70 293 PRO A O 1
ATOM 2213 N N . HIS A 1 294 ? 41.425 12.823 -8.073 1.00 162.50 294 HIS A N 1
ATOM 2214 C CA . HIS A 1 294 ? 41.231 13.547 -9.347 1.00 155.35 294 HIS A CA 1
ATOM 2215 C C . HIS A 1 294 ? 42.324 13.292 -10.395 1.00 157.58 294 HIS A C 1
ATOM 2216 O O . HIS A 1 294 ? 43.446 12.887 -10.060 1.00 144.08 294 HIS A O 1
ATOM 2223 N N . HIS A 1 295 ? 41.980 13.552 -11.665 1.00 169.08 295 HIS A N 1
ATOM 2224 C CA . HIS A 1 295 ? 42.749 13.189 -12.899 1.00 162.50 295 HIS A CA 1
ATOM 2225 C C . HIS A 1 295 ? 44.225 12.814 -12.854 1.00 151.52 295 HIS A C 1
ATOM 2226 O O . HIS A 1 295 ? 44.612 11.816 -13.456 1.00 139.78 295 HIS A O 1
ATOM 2233 N N . TRP A 1 296 ? 45.057 13.609 -12.180 1.00 155.24 296 TRP A N 1
ATOM 2234 C CA . TRP A 1 296 ? 46.515 13.398 -12.201 1.00 164.61 296 TRP A CA 1
ATOM 2235 C C . TRP A 1 296 ? 47.150 13.283 -10.833 1.00 171.66 296 TRP A C 1
ATOM 2236 O O . TRP A 1 296 ? 48.246 12.725 -10.708 1.00 185.98 296 TRP A O 1
ATOM 2247 N N . SER A 1 297 ? 46.456 13.795 -9.811 1.00 162.63 297 SER A N 1
ATOM 2248 C CA . SER A 1 297 ? 46.994 14.043 -8.450 1.00 149.00 297 SER A CA 1
ATOM 2249 C C . SER A 1 297 ? 48.416 13.531 -8.103 1.00 137.05 297 SER A C 1
ATOM 2250 O O . SER A 1 297 ? 49.292 14.330 -7.755 1.00 121.59 297 SER A O 1
ATOM 2253 N N . ALA A 1 298 ? 48.619 12.212 -8.189 1.00 136.02 298 ALA A N 1
ATOM 2254 C CA . ALA A 1 298 ? 49.904 11.531 -7.894 1.00 130.45 298 ALA A CA 1
ATOM 2255 C C . ALA A 1 298 ? 50.187 11.315 -6.401 1.00 126.42 298 ALA A C 1
ATOM 2256 O O . ALA A 1 298 ? 50.538 10.196 -6.010 1.00 119.11 298 ALA A O 1
ATOM 2258 N N . ALA A 1 299 ? 50.033 12.385 -5.599 1.00 116.91 299 ALA A N 1
ATOM 2259 C CA . ALA A 1 299 ? 50.142 12.399 -4.104 1.00 97.65 299 ALA A CA 1
ATOM 2260 C C . ALA A 1 299 ? 51.500 11.949 -3.585 1.00 96.20 299 ALA A C 1
ATOM 2261 O O . ALA A 1 299 ? 51.958 10.851 -3.937 1.00 106.02 299 ALA A O 1
ATOM 2263 N N . TYR A 1 300 ? 52.130 12.769 -2.732 1.00 80.03 300 TYR A N 1
ATOM 2264 C CA . TYR A 1 300 ? 53.546 12.541 -2.379 1.00 79.37 300 TYR A CA 1
ATOM 2265 C C . TYR A 1 300 ? 53.898 12.218 -0.905 1.00 73.72 300 TYR A C 1
ATOM 2266 O O . TYR A 1 300 ? 53.141 12.496 0.040 1.00 67.66 300 TYR A O 1
ATOM 2275 N N . ALA A 1 301 ? 55.078 11.643 -0.706 1.00 67.53 301 ALA A N 1
ATOM 2276 C CA . ALA A 1 301 ? 55.527 11.415 0.647 1.00 61.15 301 ALA A CA 1
ATOM 2277 C C . ALA A 1 301 ? 56.338 12.616 1.048 1.00 67.47 301 ALA A C 1
ATOM 2278 O O . ALA A 1 301 ? 57.515 12.726 0.718 1.00 88.22 301 ALA A O 1
ATOM 2280 N N . CYS A 1 302 ? 55.691 13.535 1.747 1.00 72.74 302 CYS A N 1
ATOM 2281 C CA . CYS A 1 302 ? 56.315 14.769 2.227 1.00 69.12 302 CYS A CA 1
ATOM 2282 C C . CYS A 1 302 ? 55.764 15.032 3.642 1.00 67.32 302 CYS A C 1
ATOM 2283 O O . CYS A 1 302 ? 54.939 14.280 4.141 1.00 67.50 302 CYS A O 1
ATOM 2286 N N . LEU A 1 303 ? 56.189 16.120 4.259 1.00 64.96 303 LEU A N 1
ATOM 2287 C CA . LEU A 1 303 ? 55.798 16.443 5.608 1.00 68.02 303 LEU A CA 1
ATOM 2288 C C . LEU A 1 303 ? 55.123 17.828 5.679 1.00 74.64 303 LEU A C 1
ATOM 2289 O O . LEU A 1 303 ? 55.292 18.698 4.797 1.00 70.76 303 LEU A O 1
ATOM 2294 N N . GLY A 1 304 ? 54.341 18.028 6.730 1.00 69.04 304 GLY A N 1
ATOM 2295 C CA . GLY A 1 304 ? 53.685 19.301 6.910 1.00 65.28 304 GLY A CA 1
ATOM 2296 C C . GLY A 1 304 ? 53.633 19.698 8.358 1.00 64.20 304 GLY A C 1
ATOM 2297 O O . GLY A 1 304 ? 53.415 18.875 9.225 1.00 74.71 304 GLY A O 1
ATOM 2298 N N . LEU A 1 305 ? 53.862 20.966 8.631 1.00 73.74 305 LEU A N 1
ATOM 2299 C CA . LEU A 1 305 ? 53.431 21.529 9.906 1.00 76.60 305 LEU A CA 1
ATOM 2300 C C . LEU A 1 305 ? 52.052 22.084 9.570 1.00 85.47 305 LEU A C 1
ATOM 2301 O O . LEU A 1 305 ? 51.130 22.116 10.389 1.00 85.38 305 LEU A O 1
ATOM 2306 N N . ARG A 1 306 ? 51.916 22.370 8.277 1.00 99.29 306 ARG A N 1
ATOM 2307 C CA . ARG A 1 306 ? 51.171 23.491 7.731 1.00 98.80 306 ARG A CA 1
ATOM 2308 C C . ARG A 1 306 ? 49.872 23.059 7.089 1.00 100.64 306 ARG A C 1
ATOM 2309 O O . ARG A 1 306 ? 48.805 23.585 7.407 1.00 104.10 306 ARG A O 1
ATOM 2317 N N . ASN A 1 307 ? 49.977 22.097 6.179 1.00 106.82 307 ASN A N 1
ATOM 2318 C CA . ASN A 1 307 ? 48.860 21.714 5.319 1.00 114.38 307 ASN A CA 1
ATOM 2319 C C . ASN A 1 307 ? 48.519 20.223 5.339 1.00 111.46 307 ASN A C 1
ATOM 2320 O O . ASN A 1 307 ? 49.309 19.387 5.795 1.00 108.00 307 ASN A O 1
ATOM 2325 N N . ARG A 1 308 ? 47.335 19.908 4.827 1.00 106.75 308 ARG A N 1
ATOM 2326 C CA . ARG A 1 308 ? 46.875 18.529 4.721 1.00 101.16 308 ARG A CA 1
ATOM 2327 C C . ARG A 1 308 ? 46.845 18.082 3.257 1.00 100.46 308 ARG A C 1
ATOM 2328 O O . ARG A 1 308 ? 45.920 17.416 2.798 1.00 92.51 308 ARG A O 1
ATOM 2336 N N . GLU A 1 309 ? 47.851 18.503 2.512 1.00 104.40 309 GLU A N 1
ATOM 2337 C CA . GLU A 1 309 ? 48.213 17.805 1.297 1.00 106.14 309 GLU A CA 1
ATOM 2338 C C . GLU A 1 309 ? 49.432 16.907 1.647 1.00 98.74 309 GLU A C 1
ATOM 2339 O O . GLU A 1 309 ? 49.942 16.169 0.796 1.00 97.44 309 GLU A O 1
ATOM 2345 N N . ALA A 1 310 ? 49.879 16.962 2.908 1.00 75.37 310 ALA A N 1
ATOM 2346 C CA . ALA A 1 310 ? 51.078 16.224 3.337 1.00 77.41 310 ALA A CA 1
ATOM 2347 C C . ALA A 1 310 ? 50.650 14.830 3.779 1.00 62.65 310 ALA A C 1
ATOM 2348 O O . ALA A 1 310 ? 49.637 14.690 4.439 1.00 66.42 310 ALA A O 1
ATOM 2350 N N . ALA A 1 311 ? 51.420 13.814 3.425 1.00 56.80 311 ALA A N 1
ATOM 2351 C CA . ALA A 1 311 ? 51.149 12.452 3.868 1.00 53.28 311 ALA A CA 1
ATOM 2352 C C . ALA A 1 311 ? 51.428 12.304 5.367 1.00 56.05 311 ALA A C 1
ATOM 2353 O O . ALA A 1 311 ? 50.777 11.508 6.028 1.00 57.83 311 ALA A O 1
ATOM 2355 N N . LEU A 1 312 ? 52.370 13.077 5.917 1.00 57.34 312 LEU A N 1
ATOM 2356 C CA . LEU A 1 312 ? 52.698 12.967 7.355 1.00 54.39 312 LEU A CA 1
ATOM 2357 C C . LEU A 1 312 ? 52.676 14.355 7.911 1.00 56.16 312 LEU A C 1
ATOM 2358 O O . LEU A 1 312 ? 53.313 15.253 7.374 1.00 60.33 312 LEU A O 1
ATOM 2363 N N . ARG A 1 313 ? 51.910 14.562 8.972 1.00 66.80 313 ARG A N 1
ATOM 2364 C CA . ARG A 1 313 ? 51.686 15.915 9.459 1.00 63.32 313 ARG A CA 1
ATOM 2365 C C . ARG A 1 313 ? 52.013 16.011 10.920 1.00 60.67 313 ARG A C 1
ATOM 2366 O O . ARG A 1 313 ? 51.573 15.199 11.720 1.00 62.66 313 ARG A O 1
ATOM 2374 N N . ILE A 1 314 ? 52.827 16.998 11.246 1.00 60.09 314 ILE A N 1
ATOM 2375 C CA . ILE A 1 314 ? 53.104 17.384 12.616 1.00 60.67 314 ILE A CA 1
ATOM 2376 C C . ILE A 1 314 ? 51.903 18.132 13.180 1.00 62.55 314 ILE A C 1
ATOM 2377 O O . ILE A 1 314 ? 51.451 19.119 12.594 1.00 64.24 314 ILE A O 1
ATOM 2382 N N . CYS A 1 315 ? 51.381 17.640 14.302 1.00 70.82 315 CYS A N 1
ATOM 2383 C CA . CYS A 1 315 ? 50.222 18.249 14.994 1.00 77.14 315 CYS A CA 1
ATOM 2384 C C . CYS A 1 315 ? 50.744 19.063 16.158 1.00 76.82 315 CYS A C 1
ATOM 2385 O O . CYS A 1 315 ? 50.963 18.510 17.268 1.00 62.28 315 CYS A O 1
ATOM 2388 N N . PRO A 1 316 ? 50.923 20.376 15.922 1.00 71.15 316 PRO A N 1
ATOM 2389 C CA . PRO A 1 316 ? 51.632 21.191 16.886 1.00 79.98 316 PRO A CA 1
ATOM 2390 C C . PRO A 1 316 ? 50.811 21.273 18.171 1.00 79.85 316 PRO A C 1
ATOM 2391 O O . PRO A 1 316 ? 49.624 20.913 18.186 1.00 66.14 316 PRO A O 1
ATOM 2395 N N . VAL A 1 317 ? 51.449 21.714 19.243 1.00 81.80 317 VAL A N 1
ATOM 2396 C CA . VAL A 1 317 ? 50.763 21.849 20.520 1.00 79.82 317 VAL A CA 1
ATOM 2397 C C . VAL A 1 317 ? 49.714 23.006 20.544 1.00 80.38 317 VAL A C 1
ATOM 2398 O O . VAL A 1 317 ? 49.763 23.924 19.722 1.00 76.46 317 VAL A O 1
ATOM 2402 N N . VAL A 1 318 ? 48.738 22.922 21.449 1.00 80.53 318 VAL A N 1
ATOM 2403 C CA . VAL A 1 318 ? 47.803 24.039 21.714 1.00 79.42 318 VAL A CA 1
ATOM 2404 C C . VAL A 1 318 ? 48.162 24.676 23.089 1.00 66.62 318 VAL A C 1
ATOM 2405 O O . VAL A 1 318 ? 47.986 24.037 24.142 1.00 60.19 318 VAL A O 1
ATOM 2409 N N . SER A 1 319 ? 48.690 25.903 23.081 1.00 61.49 319 SER A N 1
ATOM 2410 C CA . SER A 1 319 ? 48.947 26.612 24.362 1.00 78.72 319 SER A CA 1
ATOM 2411 C C . SER A 1 319 ? 47.650 27.201 24.909 1.00 76.07 319 SER A C 1
ATOM 2412 O O . SER A 1 319 ? 47.022 26.607 25.771 1.00 93.31 319 SER A O 1
ATOM 2415 N N . VAL A 1 320 ? 47.249 28.345 24.371 1.00 78.58 320 VAL A N 1
ATOM 2416 C CA . VAL A 1 320 ? 45.935 28.933 24.593 1.00 87.88 320 VAL A CA 1
ATOM 2417 C C . VAL A 1 320 ? 45.478 29.198 26.064 1.00 102.24 320 VAL A C 1
ATOM 2418 O O . VAL A 1 320 ? 45.519 30.347 26.530 1.00 108.77 320 VAL A O 1
ATOM 2422 N N . GLY A 1 321 ? 45.044 28.162 26.781 1.00 103.70 321 GLY A N 1
ATOM 2423 C CA . GLY A 1 321 ? 44.583 28.317 28.165 1.00 116.68 321 GLY A CA 1
ATOM 2424 C C . GLY A 1 321 ? 44.952 27.117 29.017 1.00 130.42 321 GLY A C 1
ATOM 2425 O O . GLY A 1 321 ? 44.274 26.087 28.979 1.00 134.42 321 GLY A O 1
ATOM 2426 N N . GLY A 1 322 ? 46.018 27.256 29.803 1.00 136.82 322 GLY A N 1
ATOM 2427 C CA . GLY A 1 322 ? 46.644 26.106 30.447 1.00 128.46 322 GLY A CA 1
ATOM 2428 C C . GLY A 1 322 ? 47.316 25.330 29.332 1.00 133.71 322 GLY A C 1
ATOM 2429 O O . GLY A 1 322 ? 47.922 25.930 28.439 1.00 132.56 322 GLY A O 1
ATOM 2430 N N . LYS A 1 323 ? 47.193 24.004 29.378 1.00 137.97 323 LYS A N 1
ATOM 2431 C CA . LYS A 1 323 ? 47.720 23.084 28.351 1.00 129.97 323 LYS A CA 1
ATOM 2432 C C . LYS A 1 323 ? 47.610 21.635 28.877 1.00 124.26 323 LYS A C 1
ATOM 2433 O O . LYS A 1 323 ? 46.476 21.139 28.961 1.00 107.98 323 LYS A O 1
ATOM 2435 N N . PRO A 1 324 ? 48.750 20.946 29.220 1.00 122.46 324 PRO A N 1
ATOM 2436 C CA . PRO A 1 324 ? 50.205 21.170 28.940 1.00 113.17 324 PRO A CA 1
ATOM 2437 C C . PRO A 1 324 ? 50.755 20.688 27.561 1.00 105.86 324 PRO A C 1
ATOM 2438 O O . PRO A 1 324 ? 50.140 19.856 26.877 1.00 94.00 324 PRO A O 1
ATOM 2442 N N . LEU A 1 325 ? 51.919 21.221 27.189 1.00 99.10 325 LEU A N 1
ATOM 2443 C CA . LEU A 1 325 ? 52.452 21.126 25.818 1.00 111.07 325 LEU A CA 1
ATOM 2444 C C . LEU A 1 325 ? 53.448 19.955 25.623 1.00 115.19 325 LEU A C 1
ATOM 2445 O O . LEU A 1 325 ? 54.324 19.724 26.461 1.00 123.70 325 LEU A O 1
ATOM 2450 N N . GLY A 1 326 ? 53.328 19.218 24.521 1.00 103.51 326 GLY A N 1
ATOM 2451 C CA . GLY A 1 326 ? 54.302 18.177 24.244 1.00 87.00 326 GLY A CA 1
ATOM 2452 C C . GLY A 1 326 ? 53.803 16.777 24.469 1.00 81.39 326 GLY A C 1
ATOM 2453 O O . GLY A 1 326 ? 54.029 15.902 23.641 1.00 96.04 326 GLY A O 1
ATOM 2454 N N . LYS A 1 327 ? 53.137 16.550 25.594 1.00 88.94 327 LYS A N 1
ATOM 2455 C CA . LYS A 1 327 ? 52.327 15.33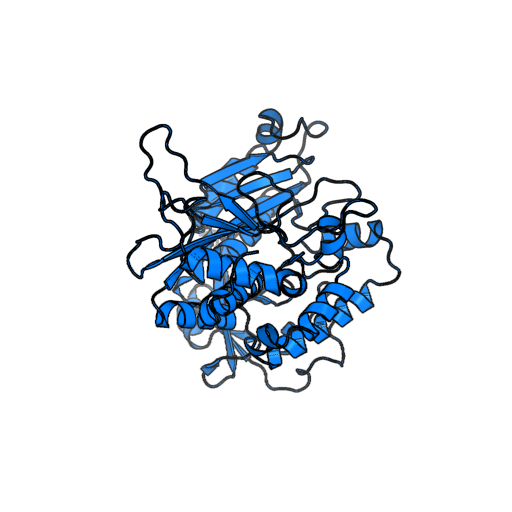2 25.778 1.00 94.21 327 LYS A CA 1
ATOM 2456 C C . LYS A 1 327 ? 51.313 15.198 24.625 1.00 89.16 327 LYS A C 1
ATOM 2457 O O . LYS A 1 327 ? 50.967 14.091 24.216 1.00 90.25 327 LYS A O 1
ATOM 2463 N N . GLN A 1 328 ? 50.861 16.333 24.094 1.00 80.49 328 GLN A N 1
ATOM 2464 C CA . GLN A 1 328 ? 49.853 16.350 23.031 1.00 83.99 328 GLN A CA 1
ATOM 2465 C C . GLN A 1 328 ? 50.505 16.470 21.649 1.00 86.86 328 GLN A C 1
ATOM 2466 O O . GLN A 1 328 ? 49.821 16.480 20.624 1.00 83.05 328 GLN A O 1
ATOM 2472 N N . TYR A 1 329 ? 51.832 16.559 21.630 1.00 86.62 329 TYR A N 1
ATOM 2473 C CA . TYR A 1 329 ? 52.589 16.626 20.389 1.00 68.05 329 TYR A CA 1
ATOM 2474 C C . TYR A 1 329 ? 52.697 15.242 19.767 1.00 68.56 329 TYR A C 1
ATOM 2475 O O . TYR A 1 329 ? 53.081 14.245 20.424 1.00 60.30 329 TYR A O 1
ATOM 2484 N N . ASN A 1 330 ? 52.351 15.185 18.490 1.00 53.84 330 ASN A N 1
ATOM 2485 C CA . ASN A 1 330 ? 52.329 13.929 17.821 1.00 57.14 330 ASN A CA 1
ATOM 2486 C C . ASN A 1 330 ? 52.467 14.126 16.326 1.00 55.08 330 ASN A C 1
ATOM 2487 O O . ASN A 1 330 ? 52.496 15.274 15.842 1.00 60.88 330 ASN A O 1
ATOM 2492 N N . LEU A 1 331 ? 52.555 13.002 15.621 1.00 47.72 331 LEU A N 1
ATOM 2493 C CA . LEU A 1 331 ? 52.569 12.973 14.175 1.00 46.70 331 LEU A CA 1
ATOM 2494 C C . LEU A 1 331 ? 51.443 12.111 13.598 1.00 49.36 331 LEU A C 1
ATOM 2495 O O . LEU A 1 331 ? 51.250 10.925 13.940 1.00 53.81 331 LEU A O 1
ATOM 2500 N N . GLU A 1 332 ? 50.750 12.717 12.666 1.00 43.93 332 GLU A N 1
ATOM 2501 C CA . GLU A 1 332 ? 49.626 12.162 12.009 1.00 44.96 332 GLU A CA 1
ATOM 2502 C C . GLU A 1 332 ? 49.951 11.693 10.570 1.00 54.61 332 GLU A C 1
ATOM 2503 O O . GLU A 1 332 ? 50.286 12.513 9.687 1.00 52.58 332 GLU A O 1
ATOM 2509 N N . PHE A 1 333 ? 49.838 10.365 10.371 1.00 58.67 333 PHE A N 1
ATOM 2510 C CA . PHE A 1 333 ? 49.893 9.630 9.080 1.00 51.13 333 PHE A CA 1
ATOM 2511 C C . PHE A 1 333 ? 48.494 9.630 8.433 1.00 54.26 333 PHE A C 1
ATOM 2512 O O . PHE A 1 333 ? 47.491 9.360 9.094 1.00 52.10 333 PHE A O 1
ATOM 2520 N N . ARG A 1 334 ? 48.425 9.919 7.139 1.00 53.43 334 ARG A N 1
ATOM 2521 C CA . ARG A 1 334 ? 47.149 10.295 6.556 1.00 56.08 334 ARG A CA 1
ATOM 2522 C C . ARG A 1 334 ? 46.686 9.385 5.441 1.00 59.90 334 ARG A C 1
ATOM 2523 O O . ARG A 1 334 ? 45.463 9.271 5.229 1.00 62.93 334 ARG A O 1
ATOM 2531 N N . PRO A 1 335 ? 47.632 8.718 4.739 1.00 57.16 335 PRO A N 1
ATOM 2532 C CA . PRO A 1 335 ? 47.159 7.850 3.647 1.00 53.58 335 PRO A CA 1
ATOM 2533 C C . PRO A 1 335 ? 46.680 6.478 4.166 1.00 52.86 335 PRO A C 1
ATOM 2534 O O . PRO A 1 335 ? 47.240 5.398 3.876 1.00 48.66 335 PRO A O 1
ATOM 2538 N N . MET A 1 336 ? 45.614 6.544 4.958 1.00 50.98 336 MET A N 1
ATOM 2539 C CA . MET A 1 336 ? 45.121 5.362 5.637 1.00 44.29 336 MET A CA 1
ATOM 2540 C C . MET A 1 336 ? 43.622 5.414 5.581 1.00 40.59 336 MET A C 1
ATOM 2541 O O . MET A 1 336 ? 43.061 6.508 5.538 1.00 38.95 336 MET A O 1
ATOM 2546 N N . ASP A 1 337 ? 42.988 4.243 5.479 1.00 37.42 337 ASP A N 1
ATOM 2547 C CA . ASP A 1 337 ? 41.535 4.145 5.379 1.00 41.76 337 ASP A CA 1
ATOM 2548 C C . ASP A 1 337 ? 41.024 2.939 6.181 1.00 48.56 337 ASP A C 1
ATOM 2549 O O . ASP A 1 337 ? 41.847 2.184 6.784 1.00 53.85 337 ASP A O 1
ATOM 2554 N N . ALA A 1 338 ? 39.699 2.771 6.271 1.00 40.72 338 ALA A N 1
ATOM 2555 C CA . ALA A 1 338 ? 39.164 1.702 7.155 1.00 39.99 338 ALA A CA 1
ATOM 2556 C C . ALA A 1 338 ? 39.135 0.288 6.550 1.00 48.06 338 ALA A C 1
ATOM 2557 O O . ALA A 1 338 ? 38.695 -0.665 7.218 1.00 53.28 338 ALA A O 1
ATOM 2559 N N . THR A 1 339 ? 39.576 0.137 5.290 1.00 49.03 339 THR A N 1
ATOM 2560 C CA . THR A 1 339 ? 39.693 -1.187 4.687 1.00 43.55 339 THR A CA 1
ATOM 2561 C C . THR A 1 339 ? 40.938 -1.882 5.235 1.00 38.18 339 THR A C 1
ATOM 2562 O O . THR A 1 339 ? 41.156 -3.072 4.996 1.00 35.66 339 THR A O 1
ATOM 2566 N N . THR A 1 340 ? 41.747 -1.156 5.994 1.00 39.08 340 THR A N 1
ATOM 2567 C CA . THR A 1 340 ? 42.907 -1.803 6.665 1.00 43.50 340 THR A CA 1
ATOM 2568 C C . THR A 1 340 ? 42.587 -2.731 7.814 1.00 38.45 340 THR A C 1
ATOM 2569 O O . THR A 1 340 ? 41.474 -2.772 8.288 1.00 40.67 340 THR A O 1
ATOM 2573 N N . CYS A 1 341 ? 43.595 -3.492 8.229 1.00 44.89 341 CYS A N 1
ATOM 2574 C CA . CYS A 1 341 ? 43.597 -4.191 9.503 1.00 45.27 341 CYS A CA 1
ATOM 2575 C C . CYS A 1 341 ? 44.348 -3.334 10.571 1.00 41.33 341 CYS A C 1
ATOM 2576 O O . CYS A 1 341 ? 45.561 -3.296 10.604 1.00 42.06 341 CYS A O 1
ATOM 2579 N N . PRO A 1 342 ? 43.628 -2.617 11.443 1.00 50.64 342 PRO A N 1
ATOM 2580 C CA . PRO A 1 342 ? 44.329 -1.689 12.400 1.00 47.12 342 PRO A CA 1
ATOM 2581 C C . PRO A 1 342 ? 45.733 -2.129 12.895 1.00 42.64 342 PRO A C 1
ATOM 2582 O O . PRO A 1 342 ? 46.683 -1.336 12.865 1.00 58.12 342 PRO A O 1
ATOM 2586 N N . HIS A 1 343 ? 45.866 -3.373 13.333 1.00 46.03 343 HIS A N 1
ATOM 2587 C CA . HIS A 1 343 ? 47.150 -3.987 13.756 1.00 41.92 343 HIS A CA 1
ATOM 2588 C C . HIS A 1 343 ? 48.172 -4.122 12.720 1.00 46.46 343 HIS A C 1
ATOM 2589 O O . HIS A 1 343 ? 49.332 -3.892 13.009 1.00 47.18 343 HIS A O 1
ATOM 2596 N N . LEU A 1 344 ? 47.779 -4.536 11.503 1.00 47.26 344 LEU A N 1
ATOM 2597 C CA . LEU A 1 344 ? 48.745 -4.645 10.422 1.00 45.51 344 LEU A CA 1
ATOM 2598 C C . LEU A 1 344 ? 49.197 -3.256 9.969 1.00 47.28 344 LEU A C 1
ATOM 2599 O O . LEU A 1 344 ? 50.384 -2.982 9.803 1.00 51.63 344 LEU A O 1
ATOM 2604 N N . ALA A 1 345 ? 48.241 -2.353 9.837 1.00 45.17 345 ALA A N 1
ATOM 2605 C CA . ALA A 1 345 ? 48.539 -1.006 9.421 1.00 40.69 345 ALA A CA 1
ATOM 2606 C C . ALA A 1 345 ? 49.451 -0.323 10.413 1.00 43.31 345 ALA A C 1
ATOM 2607 O O . ALA A 1 345 ? 50.477 0.201 9.993 1.00 48.38 345 ALA A O 1
ATOM 2609 N N . MET A 1 346 ? 49.111 -0.319 11.715 1.00 46.29 346 MET A N 1
ATOM 2610 C CA . MET A 1 346 ? 49.943 0.385 12.708 1.00 39.96 346 MET A CA 1
ATOM 2611 C C . MET A 1 346 ? 51.340 -0.266 12.779 1.00 45.62 346 MET A C 1
ATOM 2612 O O . MET A 1 346 ? 52.342 0.436 12.687 1.00 50.95 346 MET A O 1
ATOM 2617 N N . ALA A 1 347 ? 51.405 -1.597 12.888 1.00 42.85 347 ALA A N 1
ATOM 2618 C CA . ALA A 1 347 ? 52.670 -2.362 12.773 1.00 43.65 347 ALA A CA 1
ATOM 2619 C C . ALA A 1 347 ? 53.529 -1.924 11.605 1.00 48.51 347 ALA A C 1
ATOM 2620 O O . ALA A 1 347 ? 54.711 -1.677 11.773 1.00 49.24 347 ALA A O 1
ATOM 2622 N N . ALA A 1 348 ? 52.942 -1.846 10.414 1.00 51.54 348 ALA A N 1
ATOM 2623 C CA . ALA A 1 348 ? 53.692 -1.433 9.216 1.00 50.97 348 ALA A CA 1
ATOM 2624 C C . ALA A 1 348 ? 54.333 -0.035 9.343 1.00 55.90 348 ALA A C 1
ATOM 2625 O O . ALA A 1 348 ? 55.491 0.186 8.926 1.00 58.24 348 ALA A O 1
ATOM 2627 N N . VAL A 1 349 ? 53.605 0.880 9.973 1.00 50.99 349 VAL A N 1
ATOM 2628 C CA . VAL A 1 349 ? 54.059 2.260 10.084 1.00 55.42 349 VAL A CA 1
ATOM 2629 C C . VAL A 1 349 ? 55.188 2.333 11.112 1.00 56.18 349 VAL A C 1
ATOM 2630 O O . VAL A 1 349 ? 56.249 2.936 10.860 1.00 60.94 349 VAL A O 1
ATOM 2634 N N . LEU A 1 350 ? 54.974 1.691 12.253 1.00 52.00 350 LEU A N 1
ATOM 2635 C CA . LEU A 1 350 ? 55.942 1.769 13.343 1.00 51.33 350 LEU A CA 1
ATOM 2636 C C . LEU A 1 350 ? 57.229 1.107 12.887 1.00 57.56 350 LEU A C 1
ATOM 2637 O O . LEU A 1 350 ? 58.310 1.474 13.365 1.00 59.56 350 LEU A O 1
ATOM 2642 N N . ILE A 1 351 ? 57.111 0.164 11.936 1.00 56.80 351 ILE A N 1
ATOM 2643 C CA . ILE A 1 351 ? 58.279 -0.557 11.399 1.00 58.34 351 ILE A CA 1
ATOM 2644 C C . ILE A 1 351 ? 59.177 0.426 10.657 1.00 63.94 351 ILE A C 1
ATOM 2645 O O . ILE A 1 351 ? 60.347 0.613 11.037 1.00 58.74 351 ILE A O 1
ATOM 2650 N N . ALA A 1 352 ? 58.614 1.065 9.625 1.00 61.45 352 ALA A N 1
ATOM 2651 C CA . ALA A 1 352 ? 59.394 1.932 8.759 1.00 68.36 352 ALA A CA 1
ATOM 2652 C C . ALA A 1 352 ? 59.999 3.058 9.573 1.00 69.71 352 ALA A C 1
ATOM 2653 O O . ALA A 1 352 ? 61.121 3.474 9.302 1.00 71.84 352 ALA A O 1
ATOM 2655 N N . GLY A 1 353 ? 59.250 3.525 10.570 1.00 68.26 353 GLY A N 1
ATOM 2656 C CA . GLY A 1 353 ? 59.729 4.498 11.552 1.00 60.02 353 GLY A CA 1
ATOM 2657 C C . GLY A 1 353 ? 60.931 3.945 12.275 1.00 60.53 353 GLY A C 1
ATOM 2658 O O . GLY A 1 353 ? 61.980 4.609 12.340 1.00 65.10 353 GLY A O 1
ATOM 2659 N N . ARG A 1 354 ? 60.792 2.727 12.799 1.00 59.13 354 ARG A N 1
ATOM 2660 C CA . ARG A 1 354 ? 61.910 2.030 13.468 1.00 59.14 354 ARG A CA 1
ATOM 2661 C C . ARG A 1 354 ? 63.124 2.018 12.550 1.00 55.54 354 ARG A C 1
ATOM 2662 O O . ARG A 1 354 ? 64.177 2.477 12.932 1.00 48.72 354 ARG A O 1
ATOM 2670 N N . LEU A 1 355 ? 6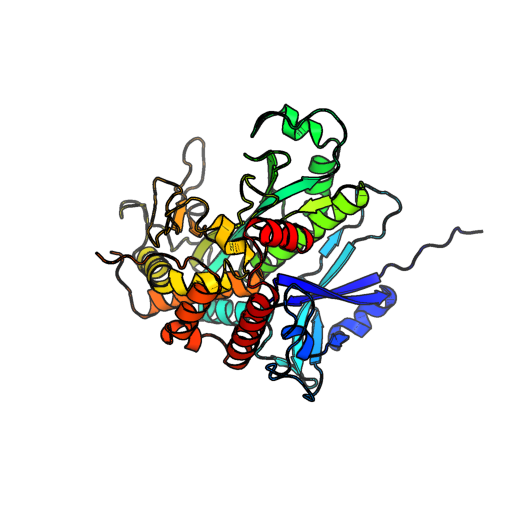2.965 1.488 11.338 1.00 57.26 355 LEU A N 1
ATOM 2671 C CA . LEU A 1 355 ? 64.022 1.506 10.331 1.00 57.72 355 LEU A CA 1
ATOM 2672 C C . LEU A 1 355 ? 64.611 2.914 10.108 1.00 63.13 355 LEU A C 1
ATOM 2673 O O . LEU A 1 355 ? 65.783 3.062 9.754 1.00 66.05 355 LEU A O 1
ATOM 2678 N N . GLY A 1 356 ? 63.788 3.940 10.292 1.00 61.79 356 GLY A N 1
ATOM 2679 C CA . GLY A 1 356 ? 64.243 5.307 10.169 1.00 63.93 356 GLY A CA 1
ATOM 2680 C C . GLY A 1 356 ? 65.229 5.563 11.282 1.00 64.27 356 GLY A C 1
ATOM 2681 O O . GLY A 1 356 ? 66.330 6.031 11.033 1.00 59.56 356 GLY A O 1
ATOM 2682 N N . ILE A 1 357 ? 64.829 5.217 12.502 1.00 57.63 357 ILE A N 1
ATOM 2683 C CA . ILE A 1 357 ? 65.626 5.467 13.688 1.00 58.02 357 ILE A CA 1
ATOM 2684 C C . ILE A 1 357 ? 66.918 4.666 13.728 1.00 63.42 357 ILE A C 1
ATOM 2685 O O . ILE A 1 357 ? 67.964 5.215 14.051 1.00 70.35 357 ILE A O 1
ATOM 2690 N N . GLU A 1 358 ? 66.823 3.374 13.401 1.00 73.74 358 GLU A N 1
ATOM 2691 C CA . GLU A 1 358 ? 67.952 2.406 13.367 1.00 70.99 358 GLU A CA 1
ATOM 2692 C C . GLU A 1 358 ? 69.118 2.783 12.430 1.00 70.71 358 GLU A C 1
ATOM 2693 O O . GLU A 1 358 ? 70.277 2.514 12.738 1.00 74.18 358 GLU A O 1
ATOM 2699 N N . ARG A 1 359 ? 68.791 3.379 11.289 1.00 63.47 359 ARG A N 1
ATOM 2700 C CA . ARG A 1 359 ? 69.769 3.803 10.277 1.00 63.37 359 ARG A CA 1
ATOM 2701 C C . ARG A 1 359 ? 69.992 5.323 10.273 1.00 64.70 359 ARG A C 1
ATOM 2702 O O . ARG A 1 359 ? 70.469 5.883 9.285 1.00 59.60 359 ARG A O 1
ATOM 2710 N N . ARG A 1 360 ? 69.628 5.961 11.388 1.00 62.73 360 ARG A N 1
ATOM 2711 C CA . ARG A 1 360 ? 69.651 7.406 11.553 1.00 65.89 360 ARG A CA 1
ATOM 2712 C C . ARG A 1 360 ? 69.517 8.143 10.222 1.00 64.97 360 ARG A C 1
ATOM 2713 O O . ARG A 1 360 ? 70.376 8.906 9.834 1.00 72.70 360 ARG A O 1
ATOM 2721 N N . LEU A 1 361 ? 68.424 7.847 9.534 1.00 64.95 361 LEU A N 1
ATOM 2722 C CA . LEU A 1 361 ? 68.000 8.434 8.275 1.00 66.05 361 LEU A CA 1
ATOM 2723 C C . LEU A 1 361 ? 67.741 9.948 8.372 1.00 74.14 361 LEU A C 1
ATOM 2724 O O . LEU A 1 361 ? 67.024 10.424 9.255 1.00 77.40 361 LEU A O 1
ATOM 2729 N N . PRO A 1 362 ? 68.349 10.717 7.461 1.00 82.45 362 PRO A N 1
ATOM 2730 C CA . PRO A 1 362 ? 68.205 12.171 7.602 1.00 70.55 362 PRO A CA 1
ATOM 2731 C C . PRO A 1 362 ? 66.902 12.634 6.950 1.00 67.20 362 PRO A C 1
ATOM 2732 O O . PRO A 1 362 ? 66.411 11.951 6.071 1.00 53.78 362 PRO A O 1
ATOM 2736 N N . LEU A 1 363 ? 66.392 13.810 7.319 1.00 67.68 363 LEU A N 1
ATOM 2737 C CA . LEU A 1 363 ? 65.103 14.286 6.834 1.00 62.29 363 LEU A CA 1
ATOM 2738 C C . LEU A 1 363 ? 65.161 15.342 5.747 1.00 62.39 363 LEU A C 1
ATOM 2739 O O . LEU A 1 363 ? 65.135 16.521 6.066 1.00 73.62 363 LEU A O 1
ATOM 2744 N N . ARG A 1 364 ? 65.184 14.932 4.476 1.00 61.89 364 ARG A N 1
ATOM 2745 C CA . ARG A 1 364 ? 65.229 15.855 3.325 1.00 60.89 364 ARG A CA 1
ATOM 2746 C C . ARG A 1 364 ? 64.017 16.803 3.192 1.00 65.01 364 ARG A C 1
ATOM 2747 O O . ARG A 1 364 ? 62.875 16.373 2.964 1.00 64.67 364 ARG A O 1
ATOM 2749 N N . ARG A 1 382 ? 66.020 16.695 -5.130 1.00 79.45 382 ARG A N 1
ATOM 2750 C CA . ARG A 1 382 ? 64.751 16.018 -4.876 1.00 99.44 382 ARG A CA 1
ATOM 2751 C C . ARG A 1 382 ? 64.989 14.717 -4.114 1.00 108.33 382 ARG A C 1
ATOM 2752 O O . ARG A 1 382 ? 65.777 13.871 -4.548 1.00 91.83 382 ARG A O 1
ATOM 2760 N N . GLY A 1 383 ? 64.316 14.592 -2.963 1.00 121.89 383 GLY A N 1
ATOM 2761 C CA . GLY A 1 383 ? 64.420 13.417 -2.082 1.00 125.16 383 GLY A CA 1
ATOM 2762 C C . GLY A 1 383 ? 63.052 12.914 -1.649 1.00 119.68 383 GLY A C 1
ATOM 2763 O O . GLY A 1 383 ? 62.824 12.628 -0.471 1.00 118.91 383 GLY A O 1
ATOM 2764 N N . ILE A 1 384 ? 62.162 12.774 -2.628 1.00 106.48 384 ILE A N 1
ATOM 2765 C CA . ILE A 1 384 ? 60.730 12.702 -2.395 1.00 104.44 384 ILE A CA 1
ATOM 2766 C C . ILE A 1 384 ? 60.051 11.821 -3.462 1.00 103.02 384 ILE A C 1
ATOM 2767 O O . ILE A 1 384 ? 60.161 12.119 -4.662 1.00 114.08 384 ILE A O 1
ATOM 2772 N N . GLN A 1 385 ? 59.377 10.742 -3.027 1.00 90.48 385 GLN A N 1
ATOM 2773 C CA . GLN A 1 385 ? 58.624 9.808 -3.930 1.00 86.30 385 GLN A CA 1
ATOM 2774 C C . GLN A 1 385 ? 57.096 10.110 -4.075 1.00 75.45 385 GLN A C 1
ATOM 2775 O O . GLN A 1 385 ? 56.434 10.603 -3.147 1.00 80.94 385 GLN A O 1
ATOM 2781 N N . ALA A 1 386 ? 56.540 9.822 -5.243 1.00 66.03 386 ALA A N 1
ATOM 2782 C CA . ALA A 1 386 ? 55.084 9.712 -5.379 1.00 69.80 386 ALA A CA 1
ATOM 2783 C C . ALA A 1 386 ? 54.581 8.407 -4.696 1.00 70.74 386 ALA A C 1
ATOM 2784 O O . ALA A 1 386 ? 55.228 7.332 -4.774 1.00 59.60 386 ALA A O 1
ATOM 2786 N N . LEU A 1 387 ? 53.440 8.520 -4.015 1.00 66.43 387 LEU A N 1
ATOM 2787 C CA . LEU A 1 387 ? 52.703 7.349 -3.528 1.00 67.69 387 LEU A CA 1
ATOM 2788 C C . LEU A 1 387 ? 52.090 6.635 -4.732 1.00 63.01 387 LEU A C 1
ATOM 2789 O O . LEU A 1 387 ? 51.699 7.279 -5.698 1.00 61.65 387 LEU A O 1
ATOM 2794 N N . PRO A 1 388 ? 52.025 5.300 -4.704 1.00 63.58 388 PRO A 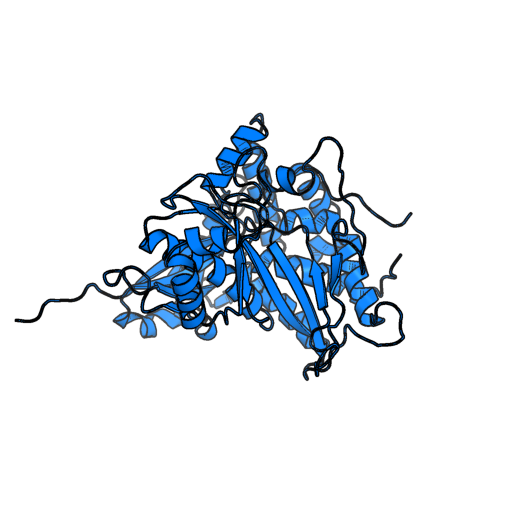N 1
ATOM 2795 C CA . PRO A 1 388 ? 51.453 4.604 -5.859 1.00 58.91 388 PRO A CA 1
ATOM 2796 C C . PRO A 1 388 ? 50.033 5.082 -6.226 1.00 66.99 388 PRO A C 1
ATOM 2797 O O . PRO A 1 388 ? 49.435 5.905 -5.510 1.00 74.42 388 PRO A O 1
ATOM 2801 N N . ALA A 1 389 ? 49.491 4.568 -7.327 1.00 60.24 389 ALA A N 1
ATOM 2802 C CA . ALA A 1 389 ? 48.219 5.052 -7.833 1.00 54.98 389 ALA A CA 1
ATOM 2803 C C . ALA A 1 389 ? 47.158 3.964 -7.974 1.00 54.81 389 ALA A C 1
ATOM 2804 O O . ALA A 1 389 ? 46.018 4.268 -8.250 1.00 50.50 389 ALA A O 1
ATOM 2806 N N . THR A 1 390 ? 47.530 2.697 -7.821 1.00 56.35 390 THR A N 1
ATOM 2807 C CA . THR A 1 390 ? 46.571 1.582 -7.813 1.00 54.33 390 THR A CA 1
ATOM 2808 C C . THR A 1 390 ? 47.101 0.628 -6.764 1.00 50.19 390 THR A C 1
ATOM 2809 O O . THR A 1 390 ? 48.265 0.704 -6.366 1.00 48.58 390 THR A O 1
ATOM 2813 N N . LEU A 1 391 ? 46.277 -0.311 -6.344 1.00 47.99 391 LEU A N 1
ATOM 2814 C CA . LEU A 1 391 ? 46.776 -1.392 -5.499 1.00 49.48 391 LEU A CA 1
ATOM 2815 C C . LEU A 1 391 ? 47.984 -2.140 -6.094 1.00 54.78 391 LEU A C 1
ATOM 2816 O O . LEU A 1 391 ? 48.948 -2.503 -5.340 1.00 51.13 391 LEU A O 1
ATOM 2821 N N . GLY A 1 392 ? 47.926 -2.373 -7.430 1.00 62.45 392 GLY A N 1
ATOM 2822 C CA . GLY A 1 392 ? 48.993 -3.115 -8.175 1.00 55.36 392 GLY A CA 1
ATOM 2823 C C . GLY A 1 392 ? 50.356 -2.476 -7.984 1.00 56.19 392 GLY A C 1
ATOM 2824 O O . GLY A 1 392 ? 51.335 -3.099 -7.493 1.00 51.76 392 GLY A O 1
ATOM 2825 N N . ASP A 1 393 ? 50.400 -1.203 -8.352 1.00 59.43 393 ASP A N 1
ATOM 2826 C CA . ASP A 1 393 ? 51.576 -0.374 -8.093 1.00 63.26 393 ASP A CA 1
ATOM 2827 C C . ASP A 1 393 ? 51.962 -0.408 -6.632 1.00 55.41 393 ASP A C 1
ATOM 2828 O O . ASP A 1 393 ? 53.168 -0.420 -6.332 1.00 54.70 393 ASP A O 1
ATOM 2833 N N . ALA A 1 394 ? 50.969 -0.488 -5.725 1.00 50.74 394 ALA A N 1
ATOM 2834 C CA . ALA A 1 394 ? 51.316 -0.406 -4.301 1.00 52.30 394 ALA A CA 1
ATOM 2835 C C . ALA A 1 394 ? 51.940 -1.691 -3.914 1.00 49.62 394 ALA A C 1
ATOM 2836 O O . ALA A 1 394 ? 52.900 -1.674 -3.170 1.00 52.12 394 ALA A O 1
ATOM 2838 N N . LEU A 1 395 ? 51.430 -2.810 -4.435 1.00 50.25 395 LEU A N 1
ATOM 2839 C CA . LEU A 1 395 ? 52.113 -4.131 -4.204 1.00 54.64 395 LEU A CA 1
ATOM 2840 C C . LEU A 1 395 ? 53.485 -4.312 -4.898 1.00 61.04 395 LEU A C 1
ATOM 2841 O O . LEU A 1 395 ? 54.399 -4.919 -4.324 1.00 59.98 395 LEU A O 1
ATOM 2846 N N . ASP A 1 396 ? 53.620 -3.813 -6.132 1.00 63.61 396 ASP A N 1
ATOM 2847 C CA . ASP A 1 396 ? 54.954 -3.667 -6.714 1.00 70.26 396 ASP A CA 1
ATOM 2848 C C . ASP A 1 396 ? 55.852 -3.037 -5.658 1.00 71.18 396 ASP A C 1
ATOM 2849 O O . ASP A 1 396 ? 56.826 -3.660 -5.261 1.00 78.52 396 ASP A O 1
ATOM 2854 N N . CYS A 1 397 ? 55.490 -1.850 -5.157 1.00 69.83 397 CYS A N 1
ATOM 2855 C CA . CYS A 1 397 ? 56.379 -1.112 -4.245 1.00 62.80 397 CYS A CA 1
ATOM 2856 C C . CYS A 1 397 ? 56.794 -1.887 -3.032 1.00 60.17 397 CYS A C 1
ATOM 2857 O O . CYS A 1 397 ? 57.922 -1.762 -2.583 1.00 72.68 397 CYS A O 1
ATOM 2860 N N . LEU A 1 398 ? 55.864 -2.642 -2.465 1.00 64.86 398 LEU A N 1
ATOM 2861 C CA . LEU A 1 398 ? 56.109 -3.430 -1.253 1.00 60.29 398 LEU A CA 1
ATOM 2862 C C . LEU A 1 398 ? 57.105 -4.546 -1.528 1.00 69.48 398 LEU A C 1
ATOM 2863 O O . LEU A 1 398 ? 57.932 -4.916 -0.670 1.00 70.13 398 LEU A O 1
ATOM 2868 N N . GLN A 1 399 ? 56.982 -5.131 -2.716 1.00 72.77 399 GLN A N 1
ATOM 2869 C CA . GLN A 1 399 ? 57.849 -6.234 -3.090 1.00 75.68 399 GLN A CA 1
ATOM 2870 C C . GLN A 1 399 ? 59.319 -5.717 -3.238 1.00 77.61 399 GLN A C 1
ATOM 2871 O O . GLN A 1 399 ? 60.259 -6.428 -2.847 1.00 69.07 399 GLN A O 1
ATOM 2877 N N . ARG A 1 400 ? 59.472 -4.458 -3.714 1.00 76.21 400 ARG A N 1
ATOM 2878 C CA . ARG A 1 400 ? 60.761 -3.767 -4.034 1.00 70.66 400 ARG A CA 1
ATOM 2879 C C . ARG A 1 400 ? 61.555 -3.217 -2.842 1.00 78.08 400 ARG A C 1
ATOM 2880 O O . ARG A 1 400 ? 62.718 -2.804 -2.987 1.00 88.88 400 ARG A O 1
ATOM 2888 N N . ASP A 1 401 ? 60.898 -3.201 -1.686 1.00 73.62 401 ASP A N 1
ATOM 2889 C CA . ASP A 1 401 ? 61.367 -2.572 -0.470 1.00 74.56 401 ASP A CA 1
ATOM 2890 C C . ASP A 1 401 ? 61.779 -3.724 0.428 1.00 78.53 401 ASP A C 1
ATOM 2891 O O . ASP A 1 401 ? 61.101 -4.034 1.421 1.00 83.31 401 ASP A O 1
ATOM 2896 N N . GLU A 1 402 ? 62.885 -4.374 0.073 1.00 76.33 402 GLU A N 1
ATOM 2897 C CA . GLU A 1 402 ? 63.357 -5.511 0.865 1.00 71.09 402 GLU A CA 1
ATOM 2898 C C . GLU A 1 402 ? 63.672 -5.103 2.287 1.00 63.33 402 GLU A C 1
ATOM 2899 O O . GLU A 1 402 ? 63.579 -5.935 3.198 1.00 55.31 402 GLU A O 1
ATOM 2905 N N . ALA A 1 403 ? 64.070 -3.846 2.502 1.00 55.48 403 ALA A N 1
ATOM 2906 C CA . ALA A 1 403 ? 64.346 -3.469 3.885 1.00 64.02 403 ALA A CA 1
ATOM 2907 C C . ALA A 1 403 ? 63.082 -3.707 4.759 1.00 66.63 403 ALA A C 1
ATOM 2908 O O . ALA A 1 403 ? 63.162 -4.322 5.843 1.00 73.30 403 ALA A O 1
ATOM 2910 N N . LEU A 1 404 ? 61.922 -3.263 4.262 1.00 60.56 404 LEU A N 1
ATOM 2911 C CA . LEU A 1 404 ? 60.667 -3.368 5.023 1.00 62.64 404 LEU A CA 1
ATOM 2912 C C . LEU A 1 404 ? 60.156 -4.817 5.089 1.00 61.10 404 LEU A C 1
ATOM 2913 O O . LEU A 1 404 ? 59.897 -5.331 6.195 1.00 62.10 404 LEU A O 1
ATOM 2918 N N . CYS A 1 405 ? 60.075 -5.468 3.922 1.00 50.60 405 CYS A N 1
ATOM 2919 C CA . CYS A 1 405 ? 59.624 -6.834 3.807 1.00 52.08 405 CYS A CA 1
ATOM 2920 C C . CYS A 1 405 ? 60.324 -7.683 4.798 1.00 57.04 405 CYS A C 1
ATOM 2921 O O . CYS A 1 405 ? 59.716 -8.555 5.422 1.00 75.86 405 CYS A O 1
ATOM 2924 N N . ALA A 1 406 ? 61.607 -7.441 4.956 1.00 56.48 406 ALA A N 1
ATOM 2925 C CA . ALA A 1 406 ? 62.392 -8.278 5.827 1.00 62.44 406 ALA A CA 1
ATOM 2926 C C . ALA A 1 406 ? 61.909 -8.211 7.282 1.00 69.22 406 ALA A C 1
ATOM 2927 O O . ALA A 1 406 ? 62.173 -9.136 8.037 1.00 77.82 406 ALA A O 1
ATOM 2929 N N . GLU A 1 407 ? 61.219 -7.142 7.697 1.00 70.03 407 GLU A N 1
ATOM 2930 C CA . GLU A 1 407 ? 60.774 -7.077 9.110 1.00 69.47 407 GLU A CA 1
ATOM 2931 C C . GLU A 1 407 ? 59.444 -7.833 9.299 1.00 66.88 407 GLU A C 1
ATOM 2932 O O . GLU A 1 407 ? 59.006 -8.129 10.434 1.00 58.84 407 GLU A O 1
ATOM 2938 N N . LEU A 1 408 ? 58.810 -8.145 8.176 1.00 65.54 408 LEU A N 1
ATOM 2939 C CA . LEU A 1 408 ? 57.539 -8.851 8.217 1.00 66.15 408 LEU A CA 1
ATOM 2940 C C . LEU A 1 408 ? 57.884 -10.313 8.270 1.00 67.98 408 LEU A C 1
ATOM 2941 O O . LEU A 1 408 ? 58.820 -10.728 7.589 1.00 77.46 408 LEU A O 1
ATOM 2946 N N . PRO A 1 409 ? 57.220 -11.080 9.161 1.00 74.40 409 PRO A N 1
ATOM 2947 C CA . PRO A 1 409 ? 57.284 -12.547 9.126 1.00 61.48 409 PRO A CA 1
ATOM 2948 C C . PRO A 1 409 ? 56.962 -13.017 7.728 1.00 57.95 409 PRO A C 1
ATOM 2949 O O . PRO A 1 409 ? 55.928 -12.663 7.173 1.00 64.48 409 PRO A O 1
ATOM 2953 N N . LYS A 1 410 ? 57.829 -13.830 7.159 1.00 65.39 410 LYS A N 1
ATOM 2954 C CA . LYS A 1 410 ? 57.686 -14.175 5.746 1.00 64.36 410 LYS A CA 1
ATOM 2955 C C . LYS A 1 410 ? 56.329 -14.781 5.347 1.00 58.89 410 LYS A C 1
ATOM 2956 O O . LYS A 1 410 ? 55.780 -14.407 4.321 1.00 71.22 410 LYS A O 1
ATOM 2962 N N . PRO A 1 411 ? 55.777 -15.718 6.135 1.00 55.85 411 PRO A N 1
ATOM 2963 C CA . PRO A 1 411 ? 54.452 -16.277 5.740 1.00 56.85 411 PRO A CA 1
ATOM 2964 C C . PRO A 1 411 ? 53.299 -15.255 5.617 1.00 61.30 411 PRO A C 1
ATOM 2965 O O . PRO A 1 411 ? 52.376 -15.425 4.793 1.00 58.49 411 PRO A O 1
ATOM 2969 N N . LEU A 1 412 ? 53.344 -14.204 6.431 1.00 58.15 412 LEU A N 1
ATOM 2970 C CA . LEU A 1 412 ? 52.381 -13.096 6.344 1.00 51.01 412 L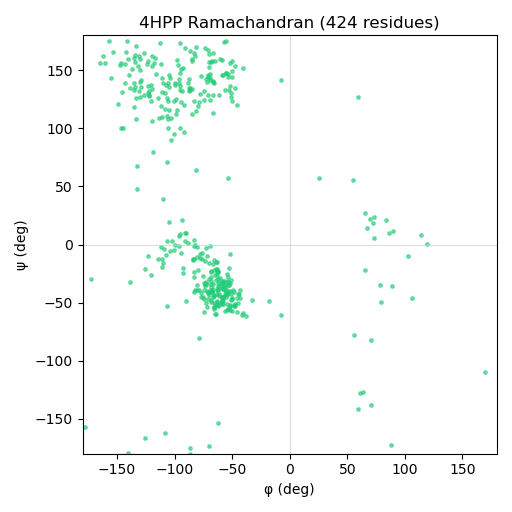EU A CA 1
ATOM 2971 C C . LEU A 1 412 ? 52.462 -12.405 4.968 1.00 55.45 412 LEU A C 1
ATOM 2972 O O . LEU A 1 412 ? 51.446 -12.008 4.316 1.00 46.58 412 LEU A O 1
ATOM 2977 N N . LEU A 1 413 ? 53.701 -12.228 4.550 1.00 49.11 413 LEU A N 1
ATOM 2978 C CA . LEU A 1 413 ? 53.950 -11.434 3.398 1.00 57.56 413 LEU A CA 1
ATOM 2979 C C . LEU A 1 413 ? 53.396 -12.171 2.159 1.00 57.24 413 LEU A C 1
ATOM 2980 O O . LEU A 1 413 ? 52.629 -11.575 1.375 1.00 54.97 413 LEU A O 1
ATOM 2985 N N . ASP A 1 414 ? 53.720 -13.472 2.061 1.00 60.90 414 ASP A N 1
ATOM 2986 C CA . ASP A 1 414 ? 53.265 -14.381 0.988 1.00 59.39 414 ASP A CA 1
ATOM 2987 C C . ASP A 1 414 ? 51.778 -14.451 0.948 1.00 59.69 414 ASP A C 1
ATOM 2988 O O . ASP A 1 414 ? 51.163 -14.325 -0.150 1.00 61.06 414 ASP A O 1
ATOM 2993 N N . THR A 1 415 ? 51.185 -14.682 2.127 1.00 55.63 415 THR A N 1
ATOM 2994 C CA . THR A 1 415 ? 49.728 -14.836 2.173 1.00 59.33 415 THR A CA 1
ATOM 2995 C C . THR A 1 415 ? 48.998 -13.512 1.870 1.00 56.80 415 THR A C 1
ATOM 2996 O O . THR A 1 415 ? 47.997 -13.485 1.121 1.00 57.48 415 THR A O 1
ATOM 3000 N N . TYR A 1 416 ? 49.588 -12.416 2.340 1.00 60.76 416 TYR A N 1
ATOM 3001 C CA . TYR A 1 416 ? 49.107 -11.074 2.016 1.00 54.60 416 TYR A CA 1
ATOM 3002 C C . TYR A 1 416 ? 49.272 -10.750 0.551 1.00 55.00 416 TYR A C 1
ATOM 3003 O O . TYR A 1 416 ? 48.312 -10.378 -0.148 1.00 56.30 416 TYR A O 1
ATOM 3012 N N . LEU A 1 417 ? 50.504 -10.879 0.084 1.00 56.58 417 LEU A N 1
ATOM 3013 C CA . LEU A 1 417 ? 50.822 -10.574 -1.302 1.00 53.80 417 LEU A CA 1
ATOM 3014 C C . LEU A 1 417 ? 50.017 -11.380 -2.295 1.00 46.62 417 LEU A C 1
ATOM 3015 O O . LEU A 1 417 ? 49.628 -10.877 -3.345 1.00 54.04 417 LEU A O 1
ATOM 3020 N N . ALA A 1 418 ? 49.761 -12.635 -1.966 1.00 45.16 418 ALA A N 1
ATOM 3021 C CA . ALA A 1 418 ? 48.933 -13.473 -2.840 1.00 42.59 418 ALA A CA 1
ATOM 3022 C C . ALA A 1 418 ? 47.471 -13.129 -2.740 1.00 51.66 418 ALA A C 1
ATOM 3023 O O . ALA A 1 418 ? 46.758 -12.985 -3.786 1.00 55.61 418 ALA A O 1
ATOM 3025 N N . MET A 1 419 ? 47.005 -12.961 -1.495 1.00 50.85 419 MET A N 1
ATOM 3026 C CA . MET A 1 419 ? 45.608 -12.618 -1.309 1.00 48.70 419 MET A CA 1
ATOM 3027 C C . MET A 1 419 ? 45.219 -11.320 -2.035 1.00 47.44 419 MET A C 1
ATOM 3028 O O . MET A 1 419 ? 44.086 -11.181 -2.474 1.00 47.86 419 MET A O 1
ATOM 3033 N N . LYS A 1 420 ? 46.136 -10.368 -2.160 1.00 48.91 420 LYS A N 1
ATOM 3034 C CA . LYS A 1 420 ? 45.765 -9.075 -2.739 1.00 54.41 420 LYS A CA 1
ATOM 3035 C C . LYS A 1 420 ? 45.775 -9.074 -4.283 1.00 60.86 420 LYS A C 1
ATOM 3036 O O . LYS A 1 420 ? 44.887 -8.490 -4.930 1.00 65.58 420 LYS A O 1
ATOM 3042 N N . ARG A 1 421 ? 46.775 -9.726 -4.872 1.00 57.66 421 ARG A N 1
ATOM 3043 C CA . ARG A 1 421 ? 46.765 -10.014 -6.316 1.00 58.66 421 ARG A CA 1
ATOM 3044 C C . ARG A 1 421 ? 45.391 -10.544 -6.707 1.00 67.51 421 ARG A C 1
ATOM 3045 O O . ARG A 1 421 ? 44.765 -10.119 -7.753 1.00 58.50 421 ARG A O 1
ATOM 3053 N N . HIS A 1 422 ? 44.947 -11.476 -5.844 1.00 58.55 422 HIS A N 1
ATOM 3054 C CA . HIS A 1 422 ? 43.711 -12.160 -6.023 1.00 58.46 422 HIS A CA 1
ATOM 3055 C C . HIS A 1 422 ? 42.557 -11.217 -5.857 1.00 73.02 422 HIS A C 1
ATOM 3056 O O . HIS A 1 422 ? 41.576 -11.249 -6.642 1.00 83.27 422 HIS A O 1
ATOM 3063 N N . GLU A 1 423 ? 42.665 -10.335 -4.870 1.00 68.39 423 GLU A N 1
ATOM 3064 C CA . GLU A 1 423 ? 41.666 -9.309 -4.736 1.00 69.08 423 GLU A CA 1
ATOM 3065 C C . GLU A 1 423 ? 41.644 -8.487 -6.028 1.00 67.11 423 GLU A C 1
ATOM 3066 O O . GLU A 1 423 ? 40.580 -8.256 -6.592 1.00 74.32 423 GLU A O 1
ATOM 3072 N N . LEU A 1 424 ? 42.802 -8.060 -6.524 1.00 70.29 424 LEU A N 1
ATOM 3073 C CA . LEU A 1 424 ? 42.767 -7.233 -7.741 1.00 68.77 424 LEU A CA 1
ATOM 3074 C C . LEU A 1 424 ? 42.393 -8.016 -8.999 1.00 63.46 424 LEU A C 1
ATOM 3075 O O . LEU A 1 424 ? 41.671 -7.492 -9.851 1.00 59.97 424 LEU A O 1
ATOM 3080 N N . ALA A 1 425 ? 42.803 -9.283 -9.093 1.00 61.71 425 ALA A N 1
ATOM 3081 C CA . ALA A 1 425 ? 42.189 -10.157 -10.124 1.00 65.76 425 ALA A CA 1
ATOM 3082 C C . ALA A 1 425 ? 40.677 -10.011 -10.028 1.00 73.18 425 ALA A C 1
ATOM 3083 O O . ALA A 1 425 ? 40.028 -9.685 -11.026 1.00 82.32 425 ALA A O 1
ATOM 3085 N N . LEU A 1 426 ? 40.097 -10.202 -8.842 1.00 67.28 426 LEU A N 1
ATOM 3086 C CA . LEU A 1 426 ? 38.645 -10.287 -8.817 1.00 60.36 426 LEU A CA 1
ATOM 3087 C C . LEU A 1 426 ? 37.961 -9.007 -9.272 1.00 69.03 426 LEU A C 1
ATOM 3088 O O . LEU A 1 426 ? 36.770 -9.025 -9.597 1.00 79.84 426 LEU A O 1
ATOM 3093 N N . THR A 1 427 ? 38.710 -7.909 -9.338 1.00 66.39 427 THR A N 1
ATOM 3094 C CA . THR A 1 427 ? 38.088 -6.588 -9.518 1.00 70.73 427 THR A CA 1
ATOM 3095 C C . THR A 1 427 ? 38.340 -5.906 -10.875 1.00 75.11 427 THR A C 1
ATOM 3096 O O . THR A 1 427 ? 37.576 -5.004 -11.285 1.00 65.59 427 THR A O 1
ATOM 3100 N N . ALA A 1 428 ? 39.393 -6.368 -11.554 1.00 72.45 428 ALA A N 1
ATOM 3101 C CA . ALA A 1 428 ? 39.849 -5.814 -12.821 1.00 82.42 428 ALA A CA 1
ATOM 3102 C C . ALA A 1 428 ? 38.795 -5.702 -13.957 1.00 78.31 428 ALA A C 1
ATOM 3103 O O . ALA A 1 428 ? 37.868 -6.510 -14.063 1.00 72.50 428 ALA A O 1
ATOM 3105 N N . GLY A 1 429 ? 38.969 -4.655 -14.769 1.00 80.00 429 GLY A N 1
ATOM 3106 C CA . GLY A 1 429 ? 38.080 -4.292 -15.868 1.00 87.47 429 GLY A CA 1
ATOM 3107 C C . GLY A 1 429 ? 36.983 -3.380 -15.369 1.00 84.97 429 GLY A C 1
ATOM 3108 O O . GLY A 1 429 ? 36.540 -2.437 -16.092 1.00 62.51 429 GLY A O 1
ATOM 3109 N N . LEU A 1 430 ? 36.578 -3.690 -14.123 1.00 78.72 430 LEU A N 1
ATOM 3110 C CA . LEU A 1 430 ? 35.589 -2.970 -13.317 1.00 62.93 430 LEU A CA 1
ATOM 3111 C C . LEU A 1 430 ? 35.861 -1.486 -13.247 1.00 59.23 430 LEU A C 1
ATOM 3112 O O . LEU A 1 430 ? 36.930 -1.040 -12.868 1.00 68.49 430 LEU A O 1
ATOM 3117 N N . SER A 1 431 ? 34.861 -0.729 -13.659 1.00 65.92 431 SER A N 1
ATOM 3118 C CA . SER A 1 431 ? 34.875 0.707 -13.715 1.00 58.43 431 SER A CA 1
ATOM 3119 C C . SER A 1 431 ? 35.302 1.297 -12.354 1.00 66.61 431 SER A C 1
ATOM 3120 O O . SER A 1 431 ? 35.164 0.653 -11.312 1.00 68.60 431 SER A O 1
ATOM 3123 N N . ASP A 1 432 ? 35.820 2.515 -12.344 1.00 60.56 432 ASP A N 1
ATOM 3124 C CA . ASP A 1 432 ? 36.035 3.191 -11.087 1.00 54.88 432 ASP A CA 1
ATOM 3125 C C . ASP A 1 432 ? 34.800 3.188 -10.189 1.00 67.19 432 ASP A C 1
ATOM 3126 O O . ASP A 1 432 ? 34.890 2.914 -8.989 1.00 78.94 432 ASP A O 1
ATOM 3131 N N . ASP A 1 433 ? 33.651 3.504 -10.775 1.00 76.87 433 ASP A N 1
ATOM 3132 C CA . ASP A 1 433 ? 32.373 3.585 -10.064 1.00 67.69 433 ASP A CA 1
ATOM 3133 C C . ASP A 1 433 ? 31.894 2.245 -9.477 1.00 71.45 433 ASP A C 1
ATOM 3134 O O . ASP A 1 433 ? 31.750 2.137 -8.265 1.00 84.99 433 ASP A O 1
ATOM 3139 N N . ASP A 1 434 ? 31.683 1.233 -10.316 1.00 70.97 434 ASP A N 1
ATOM 3140 C CA . ASP A 1 434 ? 31.404 -0.150 -9.870 1.00 69.10 434 ASP A CA 1
ATOM 3141 C C . ASP A 1 434 ? 32.287 -0.645 -8.702 1.00 66.64 434 ASP A C 1
ATOM 3142 O O . ASP A 1 434 ? 31.839 -1.319 -7.779 1.00 64.34 434 ASP A O 1
ATOM 3147 N N . LEU A 1 435 ? 33.551 -0.273 -8.753 1.00 62.01 435 LEU A N 1
ATOM 3148 C CA . LEU A 1 435 ? 34.531 -0.670 -7.788 1.00 56.47 435 LEU A CA 1
ATOM 3149 C C . LEU A 1 435 ? 34.231 0.001 -6.457 1.00 59.78 435 LEU A C 1
ATOM 3150 O O . LEU A 1 435 ? 34.345 -0.602 -5.407 1.00 62.05 435 LEU A O 1
ATOM 3155 N N . CYS A 1 436 ? 33.835 1.263 -6.531 1.00 56.16 436 CYS A N 1
ATOM 3156 C CA . CYS A 1 436 ? 33.483 2.035 -5.371 1.00 56.94 436 CYS A CA 1
ATOM 3157 C C . CYS A 1 436 ? 32.168 1.544 -4.785 1.00 59.27 436 CYS A C 1
ATOM 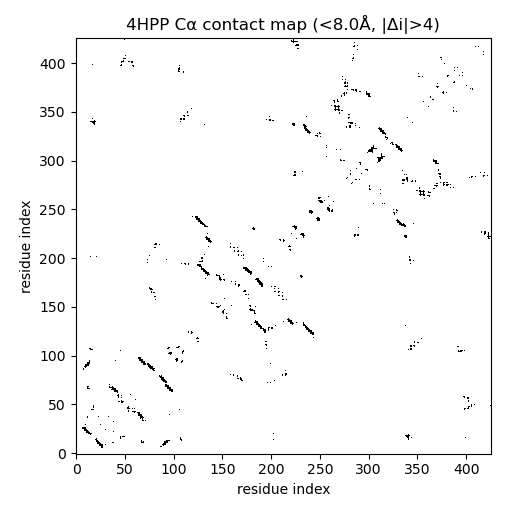3158 O O . CYS A 1 436 ? 32.031 1.361 -3.562 1.00 66.60 436 CYS A O 1
ATOM 3161 N N . ARG A 1 437 ? 31.228 1.255 -5.652 1.00 49.33 437 ARG A N 1
ATOM 3162 C CA . ARG A 1 437 ? 29.970 0.730 -5.184 1.00 56.49 437 ARG A CA 1
ATOM 3163 C C . ARG A 1 437 ? 30.234 -0.638 -4.641 1.00 58.55 437 ARG A C 1
ATOM 3164 O O . ARG A 1 437 ? 29.579 -1.091 -3.681 1.00 64.31 437 ARG A O 1
ATOM 3172 N N . HIS A 1 438 ? 31.182 -1.317 -5.272 1.00 61.74 438 HIS A N 1
ATOM 3173 C CA . HIS A 1 438 ? 31.429 -2.681 -4.880 1.00 58.48 438 HIS A CA 1
ATOM 3174 C C . HIS A 1 438 ? 31.889 -2.594 -3.460 1.00 52.03 438 HIS A C 1
ATOM 3175 O O . HIS A 1 438 ? 31.286 -3.229 -2.632 1.00 54.83 438 HIS A O 1
ATOM 3182 N N . TYR A 1 439 ? 32.902 -1.759 -3.153 1.00 50.94 439 TYR A N 1
ATOM 3183 C CA . TYR A 1 439 ? 33.528 -1.764 -1.805 1.00 53.16 439 TYR A CA 1
ATOM 3184 C C . TYR A 1 439 ? 32.668 -1.112 -0.687 1.00 52.68 439 TYR A C 1
ATOM 3185 O O . TYR A 1 439 ? 32.703 -1.540 0.478 1.00 55.94 439 TYR A O 1
ATOM 3194 N N . ALA A 1 440 ? 31.908 -0.087 -1.067 1.00 43.12 440 ALA A N 1
ATOM 3195 C CA . ALA A 1 440 ? 30.909 0.513 -0.213 1.00 46.46 440 ALA A CA 1
ATOM 3196 C C . ALA A 1 440 ? 29.965 -0.543 0.346 1.00 49.72 440 ALA A C 1
ATOM 3197 O O . ALA A 1 440 ? 29.192 -0.240 1.238 1.00 52.11 440 ALA A O 1
ATOM 3199 N N . GLU A 1 441 ? 30.071 -1.780 -0.136 1.00 46.28 441 GLU A N 1
ATOM 3200 C CA . GLU A 1 441 ? 29.254 -2.865 0.413 1.00 50.37 441 GLU A CA 1
ATOM 3201 C C . GLU A 1 441 ? 30.068 -3.764 1.314 1.00 48.78 441 GLU A C 1
ATOM 3202 O O . GLU A 1 441 ? 29.495 -4.651 1.935 1.00 45.98 441 GLU A O 1
ATOM 3208 N N . LEU A 1 442 ? 31.386 -3.538 1.404 1.00 46.59 442 LEU A N 1
ATOM 3209 C CA . LEU A 1 442 ? 32.270 -4.411 2.223 1.00 46.85 442 LEU A CA 1
ATOM 3210 C C . LEU A 1 442 ? 32.852 -3.741 3.482 1.00 47.10 442 LEU A C 1
ATOM 3211 O O . LEU A 1 442 ? 33.470 -4.377 4.343 1.00 43.46 442 LEU A O 1
ATOM 3216 N N . TYR A 1 443 ? 32.710 -2.428 3.539 1.00 45.98 443 TYR A N 1
ATOM 3217 C CA . TYR A 1 443 ? 33.249 -1.622 4.620 1.00 42.94 443 TYR A CA 1
ATOM 3218 C C . TYR A 1 443 ? 32.394 -0.362 4.799 1.00 41.19 443 TYR A C 1
ATOM 3219 O O . TYR A 1 443 ? 32.219 0.092 5.913 1.00 51.54 443 TYR A O 1
#

Foldseek 3Di:
DDDDDDFAWEWEWAQEQQLRIDTDIDGPVCCVVCQVQADKDAVQQNLQHLVRDHDPLAPGPPNDTKHFHFDVVLWFWQCDFPARNDHIHTYGYTFIAHRVRHGDQQGLLVLQVVLQVVQVVVFKWKKKWKKWKKAKPDQDDDFFDAFQDPVNVCSCPCLVVRLVSRLVRRVLAWDDWTGHHWGRMIITIHGIDIGSSNLSSLSVSVVSSQVNCVSVVMGMFFQQFLAPPTHGIWMKMWIFMAGVPLHTQQAQPPPPLRGHLLNQLLLLLLLLQVLQLCCQFQVAQLLLCNQVVDDPLLQKAAEECPDPSHQKYWPAFDPPPPGDGRSPTTMMGISGTSSHSSSRSVSLSSQSSVVSNVVSPGHDVPMHGHDRGSVSNLVSNVVPCVSCVSRSVSNNSSSSVSRVVNCVVCPPPDSRNRSNVCSVSD

Nearest PDB structures (foldseek):
  4hpp-assembly1_A  TM=1.002E+00  e=7.162E-90  Pseudomonas aeruginosa PAO1
  8oow-assembly1_E  TM=8.442E-01  e=3.213E-32  Methermicoccus shengliensis DSM 18856
  8ooz-assembly1_I  TM=8.331E-01  e=5.277E-32  Methermicoccus shengliensis DSM 18856
  7cqw-assembly1_A  TM=8.332E-01  e=2.461E-27  Rhodovulum sp. 12E13
  6pew-assembly1_D  TM=8.505E-01  e=7.701E-24  Plasmodium falciparum NF54

Radius of gyration: 21.23 Å; Cα contacts (8 Å, |Δi|>4): 896; chains: 1; bounding box: 63×58×52 Å